Protein AF-A0A139KLF9-F1 (afdb_monomer_lite)

Secondary structure (DSSP, 8-state):
----------EEEEEPPB-HHHHHHHHHHHHTBSS-EEEE-SS--HHHHHHHHHHHHTT-EEEEETTEEEEEPP----B-----TTTHHHHHHHHHHTT--EEE---TTGGGS--TTHHHHHHHTT-EEPPTT-SSEEEES-PPSSEEEEETTT-HHHHHHHHHHHTTSSEEEEEEEES---SHHHHHHHHHHHHHTT-EEEE-TTS-EEEEEE-SSBPP-SEEEPPB-HHHHHHHHHHHHHSSEEEEES--TT---GGGGHHHHHHHHT-EEEE-SSEEEEE----B--EEE-TT-GGGHHHHHHHHTTSBSEEEEES-GGGGGSSS-HHHHHHHHHHHTT-EEEEETTEEEEE--S---------TT-HHHHHHHHHHHH--------SS------SS-SSSSSS--------------PPP----EEEEE--TTSS--EEEEE-PPTT----HHHHHHHHHTT-TTSSTTS-------------------SS-----------------SSS-------------------------------TTHHHHHHHHTT-------

pLDDT: mean 72.79, std 28.72, range [20.19, 98.81]

Radius of gyration: 30.56 Å; chains: 1; bounding box: 91×79×72 Å

Structure (mmCIF, N/CA/C/O backbone):
data_AF-A0A139KLF9-F1
#
_entry.id   AF-A0A139KLF9-F1
#
loop_
_atom_site.group_PDB
_atom_site.id
_atom_site.type_symbol
_atom_site.label_atom_id
_atom_site.label_alt_id
_atom_site.label_comp_id
_atom_site.label_asym_id
_atom_site.label_entity_id
_atom_site.label_seq_id
_atom_site.pdbx_PDB_ins_code
_atom_site.Cartn_x
_atom_site.Cartn_y
_atom_site.Cartn_z
_atom_site.occupancy
_atom_site.B_iso_or_equiv
_atom_site.auth_seq_id
_atom_site.auth_comp_id
_atom_site.auth_asym_id
_atom_site.auth_atom_id
_atom_site.pdbx_PDB_model_num
ATOM 1 N N . MET A 1 1 ? 20.832 -15.704 2.719 1.00 65.06 1 MET A N 1
ATOM 2 C CA . MET A 1 1 ? 20.446 -16.639 1.637 1.00 65.06 1 MET A CA 1
ATOM 3 C C . MET A 1 1 ? 21.019 -16.085 0.343 1.00 65.06 1 MET A C 1
ATOM 5 O O . MET A 1 1 ? 20.919 -14.883 0.157 1.00 65.06 1 MET A O 1
ATOM 9 N N . ILE A 1 2 ? 21.633 -16.912 -0.506 1.00 76.81 2 ILE A N 1
ATOM 10 C CA . ILE A 1 2 ? 22.073 -16.510 -1.852 1.00 76.81 2 ILE A CA 1
ATOM 11 C C . ILE A 1 2 ? 21.213 -17.287 -2.847 1.00 76.81 2 ILE A C 1
ATOM 13 O O . ILE A 1 2 ? 21.129 -18.510 -2.745 1.00 76.81 2 ILE A O 1
ATOM 17 N N . ALA A 1 3 ? 20.568 -16.583 -3.775 1.00 79.44 3 ALA A N 1
ATOM 18 C CA . ALA A 1 3 ? 19.805 -17.179 -4.866 1.00 79.44 3 ALA A CA 1
ATOM 19 C C . ALA A 1 3 ? 20.463 -16.808 -6.199 1.00 79.44 3 ALA A C 1
ATOM 21 O O . ALA A 1 3 ? 20.790 -15.647 -6.433 1.00 79.44 3 ALA A O 1
ATOM 22 N N . THR A 1 4 ? 20.664 -17.791 -7.075 1.00 84.44 4 THR A N 1
ATOM 23 C CA . THR A 1 4 ? 21.206 -17.569 -8.421 1.00 84.44 4 THR A CA 1
ATOM 24 C C . THR A 1 4 ? 20.082 -17.687 -9.436 1.00 84.44 4 THR A C 1
ATOM 26 O O . THR A 1 4 ? 19.444 -18.733 -9.535 1.00 84.44 4 THR A O 1
ATOM 29 N N . ILE A 1 5 ? 19.859 -16.622 -10.205 1.00 82.19 5 ILE A N 1
ATOM 30 C CA . ILE A 1 5 ? 18.815 -16.557 -11.227 1.00 82.19 5 ILE A CA 1
ATOM 31 C C . ILE A 1 5 ? 19.488 -16.588 -12.593 1.00 82.19 5 ILE A C 1
ATOM 33 O O . ILE A 1 5 ? 20.380 -15.793 -12.883 1.00 82.19 5 ILE A O 1
ATOM 37 N N . GLN A 1 6 ? 19.090 -17.552 -13.418 1.00 79.75 6 GLN A N 1
ATOM 38 C CA . GLN A 1 6 ? 19.576 -17.675 -14.786 1.00 79.75 6 GLN A CA 1
ATOM 39 C C . GLN A 1 6 ? 18.618 -16.963 -15.738 1.00 79.75 6 GLN A C 1
ATOM 41 O O . GLN A 1 6 ? 17.401 -17.032 -15.566 1.00 79.75 6 GLN A O 1
ATOM 46 N N . LYS A 1 7 ? 19.177 -16.318 -16.768 1.00 79.12 7 LYS A N 1
ATOM 47 C CA . LYS A 1 7 ? 18.393 -15.694 -17.838 1.00 79.12 7 LYS A CA 1
ATOM 48 C C . LYS A 1 7 ? 17.492 -16.736 -18.498 1.00 79.12 7 LYS A C 1
ATOM 50 O O . LYS A 1 7 ? 17.939 -17.845 -18.798 1.00 79.12 7 LYS A O 1
ATOM 55 N N . GLY A 1 8 ? 16.249 -16.361 -18.772 1.00 74.12 8 GLY A N 1
ATOM 56 C CA . GLY A 1 8 ? 15.275 -17.239 -19.403 1.00 74.12 8 GLY A CA 1
ATOM 57 C C . GLY A 1 8 ? 14.211 -16.462 -20.164 1.00 74.12 8 GLY A C 1
ATOM 58 O O . GLY A 1 8 ? 14.130 -15.241 -20.110 1.00 74.12 8 GLY A O 1
ATOM 59 N N . PHE A 1 9 ? 13.376 -17.184 -20.903 1.00 73.94 9 PHE A N 1
ATOM 60 C CA . PHE A 1 9 ? 12.192 -16.592 -21.512 1.00 73.94 9 PHE A CA 1
ATOM 61 C C . PHE A 1 9 ? 11.015 -16.725 -20.547 1.00 73.94 9 PHE A C 1
ATOM 63 O O . PHE A 1 9 ? 10.355 -17.764 -20.516 1.00 73.94 9 PHE A O 1
ATOM 70 N N . LEU A 1 10 ? 10.770 -15.682 -19.753 1.00 81.75 10 LEU A N 1
ATOM 71 C CA . LEU A 1 10 ? 9.664 -15.659 -18.796 1.00 81.75 10 LEU A CA 1
ATOM 72 C C . LEU A 1 10 ? 8.325 -15.687 -19.545 1.00 81.75 10 LEU A C 1
ATOM 74 O O . LEU A 1 10 ? 8.049 -14.820 -20.376 1.00 81.75 10 LEU A O 1
ATOM 78 N N . SER A 1 11 ? 7.524 -16.722 -19.283 1.00 88.12 11 SER A N 1
ATOM 79 C CA . SER A 1 11 ? 6.161 -16.863 -19.795 1.00 88.12 11 SER A CA 1
ATOM 80 C C . SER A 1 11 ? 5.317 -17.775 -18.918 1.00 88.12 11 SER A C 1
ATOM 82 O O . SER A 1 11 ? 5.862 -18.590 -18.175 1.00 88.12 11 SER A O 1
ATOM 84 N N . GLY A 1 12 ? 3.996 -17.651 -19.020 1.00 90.69 12 GLY A N 1
ATOM 85 C CA . GLY A 1 12 ? 3.058 -18.542 -18.343 1.00 90.69 12 GLY A CA 1
ATOM 86 C C . GLY A 1 12 ? 1.827 -17.828 -17.800 1.00 90.69 12 GLY A C 1
ATOM 87 O O . GLY A 1 12 ? 1.615 -16.643 -18.054 1.00 90.69 12 GLY A O 1
ATOM 88 N N . LYS A 1 13 ? 1.025 -18.584 -17.048 1.00 95.62 13 LYS A N 1
ATOM 89 C CA . LYS A 1 13 ? -0.174 -18.116 -16.352 1.00 95.62 13 LYS A CA 1
ATOM 90 C C . LYS A 1 13 ? 0.012 -18.325 -14.850 1.00 95.62 13 LYS A C 1
ATOM 92 O O . LYS A 1 13 ? 0.376 -19.427 -14.445 1.00 95.62 13 LYS A O 1
ATOM 97 N N . ILE A 1 14 ? -0.205 -17.286 -14.050 1.00 91.81 14 ILE A N 1
ATOM 98 C CA . ILE A 1 14 ? 0.036 -17.286 -12.601 1.00 91.81 14 ILE A CA 1
ATOM 99 C C . ILE A 1 14 ? -1.172 -16.631 -11.910 1.00 91.81 14 ILE A C 1
ATOM 101 O O . ILE A 1 14 ? -1.629 -15.593 -12.380 1.00 91.81 14 ILE A O 1
ATOM 105 N N . PRO A 1 15 ? -1.724 -17.194 -10.826 1.00 94.00 15 PRO A N 1
ATOM 106 C CA . PRO A 1 15 ? -2.719 -16.486 -10.028 1.00 94.00 15 PRO A CA 1
ATOM 107 C C . PRO A 1 15 ? -2.063 -15.384 -9.187 1.00 94.00 15 PRO A C 1
ATOM 109 O O . PRO A 1 15 ? -0.981 -15.576 -8.631 1.00 94.00 15 PRO A O 1
ATOM 112 N N . ALA A 1 16 ? -2.725 -14.236 -9.077 1.00 94.25 16 ALA A N 1
ATOM 113 C CA . ALA A 1 16 ? -2.339 -13.188 -8.150 1.00 94.25 16 ALA A CA 1
ATOM 114 C C . ALA A 1 16 ? -2.442 -13.702 -6.711 1.00 94.25 16 ALA A C 1
ATOM 116 O O . ALA A 1 16 ? -3.384 -14.405 -6.341 1.00 94.25 16 ALA A O 1
ATOM 117 N N . ILE A 1 17 ? -1.457 -13.332 -5.898 1.00 94.19 17 ILE A N 1
ATOM 118 C CA . ILE A 1 17 ? -1.526 -13.519 -4.450 1.00 94.19 17 ILE A CA 1
ATOM 119 C C . ILE A 1 17 ? -2.469 -12.473 -3.848 1.00 94.19 17 ILE A C 1
ATOM 121 O O . ILE A 1 17 ? -2.705 -11.436 -4.457 1.00 94.19 17 ILE A O 1
ATOM 125 N N . SER A 1 18 ? -2.977 -12.709 -2.647 1.00 95.00 18 SER A N 1
ATOM 126 C CA . SER A 1 18 ? -3.840 -11.776 -1.923 1.00 95.00 18 SER A CA 1
ATOM 127 C C . SER A 1 18 ? -3.135 -10.462 -1.576 1.00 95.00 18 SER A C 1
ATOM 129 O O . SER A 1 18 ? -1.994 -10.445 -1.109 1.00 95.00 18 SER A O 1
ATOM 131 N N . SER A 1 19 ? -3.857 -9.357 -1.753 1.00 95.31 19 SER A N 1
ATOM 132 C CA . SER A 1 19 ? -3.411 -8.001 -1.454 1.00 95.31 19 SER A CA 1
ATOM 133 C C . SER A 1 19 ? -3.186 -7.821 0.034 1.00 95.31 19 SER A C 1
ATOM 135 O O . SER A 1 19 ? -4.125 -7.797 0.836 1.00 95.31 19 SER A O 1
ATOM 137 N N . LYS A 1 20 ? -1.921 -7.607 0.404 1.00 91.00 20 LYS A N 1
ATOM 138 C CA . LYS A 1 20 ? -1.546 -7.281 1.785 1.00 91.00 20 LYS A CA 1
ATOM 139 C C . LYS A 1 20 ? -2.329 -6.074 2.309 1.00 91.00 20 LYS A C 1
ATOM 141 O O . LYS A 1 20 ? -2.813 -6.080 3.438 1.00 91.00 20 LYS A O 1
ATOM 146 N N . SER A 1 21 ? -2.461 -5.044 1.475 1.00 92.06 21 SER A N 1
ATOM 147 C CA . SER A 1 21 ? -3.087 -3.775 1.848 1.00 92.06 21 SER A CA 1
ATOM 148 C C . SER A 1 21 ? -4.592 -3.909 2.100 1.00 92.06 21 SER A C 1
ATOM 150 O O . SER A 1 21 ? -5.093 -3.264 3.023 1.00 92.06 21 SER A O 1
ATOM 152 N N . TYR A 1 22 ? -5.306 -4.739 1.329 1.00 95.06 22 TYR A N 1
ATOM 153 C CA . TYR A 1 22 ? -6.710 -5.063 1.616 1.00 95.06 22 TYR A CA 1
ATOM 154 C C . TYR A 1 22 ? -6.842 -5.990 2.822 1.00 95.06 22 TYR A C 1
ATOM 156 O O . TYR A 1 22 ? -7.670 -5.718 3.687 1.00 95.06 22 TYR A O 1
ATOM 164 N N . ALA A 1 23 ? -6.003 -7.026 2.931 1.00 95.81 23 ALA A N 1
ATOM 165 C CA . ALA A 1 23 ? -6.034 -7.954 4.060 1.00 95.81 23 ALA A CA 1
ATOM 166 C C . ALA A 1 23 ? -5.906 -7.226 5.403 1.00 95.81 23 ALA A C 1
ATOM 168 O O . ALA A 1 23 ? -6.714 -7.449 6.297 1.00 95.81 23 ALA A O 1
ATOM 169 N N . HIS A 1 24 ? -4.944 -6.306 5.536 1.00 95.19 24 HIS A N 1
ATOM 170 C CA . HIS A 1 24 ? -4.787 -5.509 6.757 1.00 95.19 24 HIS A CA 1
ATOM 171 C C . HIS A 1 24 ? -6.043 -4.700 7.090 1.00 95.19 24 HIS A C 1
ATOM 173 O O . HIS A 1 24 ? -6.511 -4.748 8.222 1.00 95.19 24 HIS A O 1
ATOM 179 N N . ARG A 1 25 ? -6.619 -4.004 6.105 1.00 97.19 25 ARG A N 1
ATOM 180 C CA . ARG A 1 25 ? -7.822 -3.177 6.293 1.00 97.19 25 ARG A CA 1
ATOM 181 C C . ARG A 1 25 ? -9.041 -4.010 6.678 1.00 97.19 25 ARG A C 1
ATOM 183 O O . ARG A 1 25 ? -9.751 -3.634 7.601 1.00 97.19 25 ARG A O 1
ATOM 190 N N . LEU A 1 26 ? -9.262 -5.135 6.000 1.00 98.06 26 LEU A N 1
ATOM 191 C CA . LEU A 1 26 ? -10.381 -6.037 6.275 1.00 98.06 26 LEU A CA 1
ATOM 192 C C . LEU A 1 26 ? -10.266 -6.673 7.662 1.00 98.06 26 LEU A C 1
ATOM 194 O O . LEU A 1 26 ? -11.259 -6.739 8.378 1.00 98.06 26 LEU A O 1
ATOM 198 N N . LEU A 1 27 ? -9.062 -7.089 8.066 1.00 97.56 27 LEU A N 1
ATOM 199 C CA . LEU A 1 27 ? -8.824 -7.627 9.406 1.00 97.56 27 LEU A CA 1
ATOM 200 C C . LEU A 1 27 ? -9.073 -6.572 10.497 1.00 97.56 27 LEU A C 1
ATOM 202 O O . LEU A 1 27 ? -9.715 -6.882 11.497 1.00 97.56 27 LEU A O 1
ATOM 206 N N . ILE A 1 28 ? -8.615 -5.329 10.298 1.00 97.25 28 ILE A N 1
ATOM 207 C CA . ILE A 1 28 ? -8.864 -4.222 11.238 1.00 97.25 28 ILE A CA 1
ATOM 208 C C . ILE A 1 28 ? -10.364 -3.916 11.325 1.00 97.25 28 ILE A C 1
ATOM 210 O O . ILE A 1 28 ? -10.909 -3.865 12.423 1.00 97.25 28 ILE A O 1
ATOM 214 N N . ALA A 1 29 ? -11.044 -3.760 10.186 1.00 98.31 29 ALA A N 1
ATOM 215 C CA . ALA A 1 29 ? -12.477 -3.475 10.150 1.00 98.31 29 ALA A CA 1
ATOM 216 C C . ALA A 1 29 ? -13.301 -4.578 10.830 1.00 98.31 29 ALA A C 1
ATOM 218 O O . ALA A 1 29 ? -14.203 -4.288 11.610 1.00 98.31 29 ALA A O 1
ATOM 219 N N . ALA A 1 30 ? -12.940 -5.842 10.594 1.00 98.31 30 ALA A N 1
ATOM 220 C CA . ALA A 1 30 ? -13.569 -6.990 11.231 1.00 98.31 30 ALA A CA 1
ATOM 221 C C . ALA A 1 30 ? -13.361 -7.022 12.752 1.00 98.31 30 ALA A C 1
ATOM 223 O O . ALA A 1 30 ? -14.295 -7.332 13.487 1.00 98.31 30 ALA A O 1
ATOM 224 N N . ALA A 1 31 ? -12.174 -6.652 13.240 1.00 96.75 31 ALA A N 1
ATOM 225 C CA . ALA A 1 31 ? -11.902 -6.558 14.676 1.00 96.75 31 ALA A CA 1
ATOM 226 C C . ALA A 1 31 ? -12.681 -5.416 15.362 1.00 96.75 31 ALA A C 1
ATOM 228 O O . ALA A 1 31 ? -12.942 -5.478 16.564 1.00 96.75 31 ALA A O 1
ATOM 229 N N . LEU A 1 32 ? -13.065 -4.393 14.595 1.00 97.00 32 LEU A N 1
ATOM 230 C CA . LEU A 1 32 ? -13.872 -3.249 15.029 1.00 97.00 32 LEU A CA 1
ATOM 231 C C . LEU A 1 32 ? -15.385 -3.438 14.807 1.00 97.00 32 LEU A C 1
ATOM 233 O O . LEU A 1 32 ? -16.167 -2.535 15.112 1.00 97.00 32 LEU A O 1
ATOM 237 N N . ALA A 1 33 ? -15.804 -4.581 14.261 1.00 97.69 33 ALA A N 1
ATOM 238 C CA . ALA A 1 33 ? -17.196 -4.848 13.924 1.00 97.69 33 ALA A CA 1
ATOM 239 C C . ALA A 1 33 ? -18.052 -5.236 15.144 1.00 97.69 33 ALA A C 1
ATOM 241 O O . ALA A 1 33 ? -17.563 -5.436 16.255 1.00 97.69 33 ALA A O 1
ATOM 242 N N . ASP A 1 34 ? -19.358 -5.345 14.926 1.00 96.44 34 ASP A N 1
ATOM 243 C CA . ASP A 1 34 ? -20.382 -5.721 15.902 1.00 96.44 34 ASP A CA 1
ATOM 244 C C . ASP A 1 34 ? -20.514 -7.237 16.118 1.00 96.44 34 ASP A C 1
ATOM 246 O O . ASP A 1 34 ? -21.061 -7.671 17.130 1.00 96.44 34 ASP A O 1
ATOM 250 N N . ARG A 1 35 ? -20.005 -8.055 15.191 1.00 96.69 35 ARG A N 1
ATOM 251 C CA . ARG A 1 35 ? -20.091 -9.524 15.231 1.00 96.69 35 ARG A CA 1
ATOM 252 C C . ARG A 1 35 ? -18.955 -10.193 14.446 1.00 96.69 35 ARG A C 1
ATOM 254 O O . ARG A 1 35 ? -18.270 -9.510 13.677 1.00 96.69 35 ARG A O 1
ATOM 261 N N . PRO A 1 36 ? -18.762 -11.519 14.600 1.00 97.81 36 PRO A N 1
ATOM 262 C CA . PRO A 1 36 ? -17.731 -12.244 13.873 1.00 97.81 36 PRO A CA 1
ATOM 263 C C . PRO A 1 36 ? -17.824 -12.061 12.356 1.00 97.81 36 PRO A C 1
ATOM 265 O O . PRO A 1 36 ? -18.915 -12.024 11.785 1.00 97.81 36 PRO A O 1
ATOM 268 N N . THR A 1 37 ? -16.665 -11.960 11.706 1.00 98.62 37 THR A N 1
ATOM 269 C CA . THR A 1 37 ? -16.549 -11.766 10.257 1.00 98.62 37 THR A CA 1
ATOM 270 C C . THR A 1 37 ? -15.561 -12.757 9.656 1.00 98.62 37 THR A C 1
ATOM 272 O O . THR A 1 37 ? -14.432 -12.889 10.130 1.00 98.62 37 THR A O 1
ATOM 275 N N . THR A 1 38 ? -15.952 -13.417 8.567 1.00 98.50 38 THR A N 1
ATOM 276 C CA . THR A 1 38 ? -15.043 -14.246 7.768 1.00 98.50 38 THR A CA 1
ATOM 277 C C . THR A 1 38 ? -14.282 -13.384 6.762 1.00 98.50 38 THR A C 1
ATOM 279 O O . THR A 1 38 ? -14.881 -12.798 5.863 1.00 98.50 38 THR A O 1
ATOM 282 N N . VAL A 1 39 ? -12.956 -13.335 6.866 1.00 98.44 39 VAL A N 1
ATOM 283 C CA . VAL A 1 39 ? -12.075 -12.675 5.893 1.00 98.44 39 VAL A CA 1
ATOM 284 C C . VAL A 1 39 ? -11.422 -13.744 5.021 1.00 98.44 39 VAL A C 1
ATOM 286 O O . VAL A 1 39 ? -10.491 -14.425 5.453 1.00 98.44 39 VAL A O 1
ATOM 289 N N . ARG A 1 40 ? -11.911 -13.900 3.787 1.00 97.62 40 ARG A N 1
ATOM 290 C CA . ARG A 1 40 ? -11.380 -14.862 2.810 1.00 97.62 40 ARG A CA 1
ATOM 291 C C . ARG A 1 40 ? -10.080 -14.340 2.211 1.00 97.62 40 ARG A C 1
ATOM 293 O O . ARG A 1 40 ? -10.042 -13.224 1.700 1.00 97.62 40 ARG A O 1
ATOM 300 N N . CYS A 1 41 ? -9.015 -15.130 2.279 1.00 94.94 41 CYS A N 1
ATOM 301 C CA . CYS A 1 41 ? -7.669 -14.728 1.884 1.00 94.94 41 CYS A CA 1
ATOM 302 C C . CYS A 1 41 ? -6.931 -15.913 1.249 1.00 94.94 41 CYS A C 1
ATOM 304 O O . CYS A 1 41 ? -6.382 -16.759 1.952 1.00 94.94 41 CYS A O 1
ATOM 306 N N . ALA A 1 42 ? -6.914 -15.956 -0.087 1.00 88.69 42 ALA A N 1
ATOM 307 C CA . ALA A 1 42 ? -6.361 -17.066 -0.868 1.00 88.69 42 ALA A CA 1
ATOM 308 C C . ALA A 1 42 ? -4.883 -17.372 -0.562 1.00 88.69 42 ALA A C 1
ATOM 310 O O . ALA A 1 42 ? -4.456 -18.524 -0.619 1.00 88.69 42 ALA A O 1
ATOM 311 N N . THR A 1 43 ? -4.080 -16.356 -0.236 1.00 90.31 43 THR A N 1
ATOM 312 C CA . THR A 1 43 ? -2.681 -16.545 0.162 1.00 90.31 43 THR A CA 1
ATOM 313 C C . THR A 1 43 ? -2.333 -15.676 1.357 1.00 90.31 43 THR A C 1
ATOM 315 O O . THR A 1 43 ? -2.617 -14.481 1.368 1.00 90.31 43 THR A O 1
ATOM 318 N N . VAL A 1 44 ? -1.611 -16.239 2.320 1.00 89.25 44 VAL A N 1
ATOM 319 C CA . VAL A 1 44 ? -1.253 -15.543 3.557 1.00 89.25 44 VAL A CA 1
ATOM 320 C C . VAL A 1 44 ? 0.253 -15.287 3.612 1.00 89.25 44 VAL A C 1
ATOM 322 O O . VAL A 1 44 ? 1.051 -16.211 3.461 1.00 89.25 44 VAL A O 1
ATOM 325 N N . SER A 1 45 ? 0.640 -14.034 3.854 1.00 86.94 45 SER A N 1
ATOM 326 C CA . SER A 1 45 ? 2.031 -13.613 4.063 1.00 86.94 45 SER A CA 1
ATOM 327 C C . SER A 1 45 ? 2.350 -13.414 5.548 1.00 86.94 45 SER A C 1
ATOM 329 O O . SER A 1 45 ? 1.445 -13.287 6.375 1.00 86.94 45 SER A O 1
ATOM 331 N N . GLU A 1 46 ? 3.638 -13.327 5.896 1.00 85.62 46 GLU A N 1
ATOM 332 C CA . GLU A 1 46 ? 4.064 -13.045 7.277 1.00 85.62 46 GLU A CA 1
ATOM 333 C C . GLU A 1 46 ? 3.539 -11.691 7.780 1.00 85.62 46 GLU A C 1
ATOM 335 O O . GLU A 1 46 ? 3.157 -11.568 8.941 1.00 85.62 46 GLU A O 1
ATOM 340 N N . ASP A 1 47 ? 3.421 -10.691 6.901 1.00 84.00 47 ASP A N 1
ATOM 341 C CA . ASP A 1 47 ? 2.825 -9.395 7.241 1.00 84.00 47 ASP A CA 1
ATOM 342 C C . ASP A 1 47 ? 1.335 -9.526 7.617 1.00 84.00 47 ASP A C 1
ATOM 344 O O . ASP A 1 47 ? 0.852 -8.814 8.498 1.00 84.00 47 ASP A O 1
ATOM 348 N N . ILE A 1 48 ? 0.586 -10.418 6.957 1.00 89.69 48 ILE A N 1
ATOM 349 C CA . ILE A 1 48 ? -0.831 -10.679 7.269 1.00 89.69 48 ILE A CA 1
ATOM 350 C C . ILE A 1 48 ? -0.947 -11.472 8.579 1.00 89.69 48 ILE A C 1
ATOM 352 O O . ILE A 1 48 ? -1.785 -11.152 9.421 1.00 89.69 48 ILE A O 1
ATOM 356 N N . LEU A 1 49 ? -0.071 -12.458 8.802 1.00 89.56 49 LEU A N 1
ATOM 357 C CA . LEU A 1 49 ? -0.009 -13.185 10.077 1.00 89.56 49 LEU A CA 1
ATOM 358 C C . LEU A 1 49 ? 0.350 -12.259 11.237 1.00 89.56 49 LEU A C 1
ATOM 360 O O . LEU A 1 49 ? -0.228 -12.363 12.316 1.00 89.56 49 LEU A O 1
ATOM 364 N N . THR A 1 50 ? 1.258 -11.316 11.004 1.00 85.62 50 THR A N 1
ATOM 365 C CA . THR A 1 50 ? 1.599 -10.282 11.979 1.00 85.62 50 THR A CA 1
ATOM 366 C C . THR A 1 50 ? 0.376 -9.429 12.316 1.00 85.62 50 THR A C 1
ATOM 368 O O . THR A 1 50 ? 0.137 -9.170 13.491 1.00 85.62 50 THR A O 1
ATOM 371 N N . ALA A 1 51 ? -0.457 -9.071 11.331 1.00 88.31 51 ALA A N 1
ATOM 372 C CA . ALA A 1 51 ? -1.721 -8.368 11.580 1.00 88.31 51 ALA A CA 1
ATOM 373 C C . ALA A 1 51 ? -2.669 -9.142 12.477 1.00 88.31 51 ALA A C 1
ATOM 375 O O . ALA A 1 51 ? -3.166 -8.600 13.460 1.00 88.31 51 ALA A O 1
ATOM 376 N N . SER A 1 52 ? -2.859 -10.423 12.170 1.00 90.94 52 SER A N 1
ATOM 377 C CA . SER A 1 52 ? -3.652 -11.321 13.003 1.00 90.94 52 SER A CA 1
ATOM 378 C C . SER A 1 52 ? -3.131 -11.354 14.445 1.00 90.94 52 SER A C 1
ATOM 380 O O . SER A 1 52 ? -3.919 -11.218 15.376 1.00 90.94 52 SER A O 1
ATOM 382 N N . ARG A 1 53 ? -1.810 -11.459 14.653 1.00 89.00 53 ARG A N 1
ATOM 383 C CA . ARG A 1 53 ? -1.208 -11.468 15.998 1.00 89.00 53 ARG A CA 1
ATOM 384 C C . ARG A 1 53 ? -1.393 -10.146 16.744 1.00 89.00 53 ARG A C 1
ATOM 386 O O . ARG A 1 53 ? -1.704 -10.181 17.929 1.00 89.00 53 ARG A O 1
ATOM 393 N N . VAL A 1 54 ? -1.233 -9.005 16.072 1.00 87.50 54 VAL A N 1
ATOM 394 C CA . VAL A 1 54 ? -1.449 -7.685 16.690 1.00 87.50 54 VAL A CA 1
ATOM 395 C C . VAL A 1 54 ? -2.908 -7.509 17.096 1.00 87.50 54 VAL A C 1
ATOM 397 O O . VAL A 1 54 ? -3.177 -7.119 18.224 1.00 87.50 54 VAL A O 1
ATOM 400 N N . LEU A 1 55 ? -3.856 -7.862 16.228 1.00 90.44 55 LEU A N 1
ATOM 401 C CA . LEU A 1 55 ? -5.282 -7.768 16.551 1.00 90.44 55 LEU A CA 1
ATOM 402 C C . LEU A 1 55 ? -5.677 -8.707 17.697 1.00 90.44 55 LEU A C 1
ATOM 404 O O . LEU A 1 55 ? -6.432 -8.305 18.577 1.00 90.44 55 LEU A O 1
ATOM 408 N N . LYS A 1 56 ? -5.106 -9.920 17.749 1.00 89.94 56 LYS A N 1
ATOM 409 C CA . LYS A 1 56 ? -5.250 -10.803 18.919 1.00 89.94 56 LYS A CA 1
ATOM 410 C C . LYS A 1 56 ? -4.766 -10.146 20.196 1.00 89.94 56 LYS A C 1
ATOM 412 O O . LYS A 1 56 ? -5.434 -10.199 21.221 1.00 89.94 56 LYS A O 1
ATOM 417 N N . ALA A 1 57 ? -3.605 -9.511 20.119 1.00 85.81 57 ALA A N 1
ATOM 418 C CA . ALA A 1 57 ? -3.023 -8.816 21.247 1.00 85.81 57 ALA A CA 1
ATOM 419 C C . ALA A 1 57 ? -3.864 -7.611 21.700 1.00 85.81 57 ALA A C 1
ATOM 421 O O . ALA A 1 57 ? -3.860 -7.298 22.882 1.00 85.81 57 ALA A O 1
ATOM 422 N N . MET A 1 58 ? -4.625 -6.998 20.785 1.00 86.38 58 MET A N 1
ATOM 423 C CA . MET A 1 58 ? -5.638 -5.970 21.063 1.00 86.38 58 MET A CA 1
ATOM 424 C C . MET A 1 58 ? -6.930 -6.502 21.693 1.00 86.38 58 MET A C 1
ATOM 426 O O . MET A 1 58 ? -7.795 -5.707 22.049 1.00 86.38 58 MET A O 1
ATOM 430 N N . GLY A 1 59 ? -7.071 -7.821 21.839 1.00 88.94 59 GLY A N 1
ATOM 431 C CA . GLY A 1 59 ? -8.245 -8.457 22.432 1.00 88.94 59 GLY A CA 1
ATOM 432 C C . GLY A 1 59 ? -9.304 -8.910 21.426 1.00 88.94 59 GLY A C 1
ATOM 433 O O . GLY A 1 59 ? -10.423 -9.196 21.840 1.00 88.94 59 GLY A O 1
ATOM 434 N N . ALA A 1 60 ? -8.989 -8.966 20.127 1.00 92.25 60 ALA A N 1
ATOM 435 C CA . ALA A 1 60 ? -9.817 -9.668 19.141 1.00 92.25 60 ALA A CA 1
ATOM 436 C C . ALA A 1 60 ? -9.518 -11.180 19.156 1.00 92.25 60 ALA A C 1
ATOM 438 O O . ALA A 1 60 ? -8.413 -11.599 19.502 1.00 92.25 60 ALA A O 1
ATOM 439 N N . SER A 1 61 ? -10.446 -12.014 18.688 1.0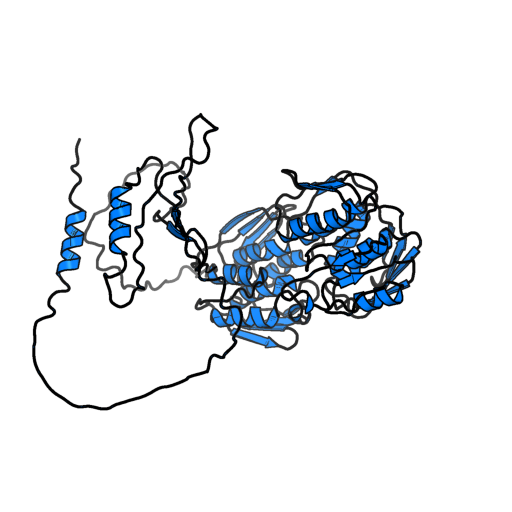0 93.81 61 SER A N 1
ATOM 440 C CA . SER A 1 61 ? -10.109 -13.387 18.282 1.00 93.81 61 SER A CA 1
ATOM 441 C C . SER A 1 61 ? -9.828 -13.396 16.785 1.00 93.81 61 SER A C 1
ATOM 443 O O . SER A 1 61 ? -10.580 -12.814 16.012 1.00 93.81 61 SER A O 1
ATOM 445 N N . VAL A 1 62 ? -8.735 -14.024 16.348 1.00 95.06 62 VAL A N 1
ATOM 446 C CA . VAL A 1 62 ? -8.412 -14.146 14.913 1.00 95.06 62 VAL A CA 1
ATOM 447 C C . VAL A 1 62 ? -7.998 -15.576 14.600 1.00 95.06 62 VAL A C 1
ATOM 449 O O . VAL A 1 62 ? -6.818 -15.938 14.637 1.00 95.06 62 VAL A O 1
ATOM 452 N N . GLU A 1 63 ? -8.965 -16.429 14.321 1.00 96.06 63 GLU A N 1
ATOM 453 C CA . GLU A 1 63 ? -8.699 -17.813 13.957 1.00 96.06 63 GLU A CA 1
ATOM 454 C C . GLU A 1 63 ? -8.289 -17.904 12.489 1.00 96.06 63 GLU A C 1
ATOM 456 O O . GLU A 1 63 ? -8.891 -17.270 11.626 1.00 96.06 63 GLU A O 1
ATOM 461 N N . ARG A 1 64 ? -7.241 -18.679 12.197 1.00 94.81 64 ARG A N 1
ATOM 462 C CA . ARG A 1 64 ? -6.847 -18.973 10.819 1.00 94.81 64 ARG A CA 1
ATOM 463 C C . ARG A 1 64 ? -7.595 -20.214 10.354 1.00 94.81 64 ARG A C 1
ATOM 465 O O . ARG A 1 64 ? -7.531 -21.239 11.021 1.00 94.81 64 ARG A O 1
ATOM 472 N N . THR A 1 65 ? -8.219 -20.121 9.190 1.00 92.62 65 THR A N 1
ATOM 473 C CA . THR A 1 65 ? -8.893 -21.229 8.511 1.00 92.62 65 THR A CA 1
ATOM 474 C C . THR A 1 65 ? -8.165 -21.571 7.210 1.00 92.62 65 THR A C 1
ATOM 476 O O . THR A 1 65 ? -7.208 -20.889 6.826 1.00 92.62 65 THR A O 1
ATOM 479 N N . ASP A 1 66 ? -8.617 -22.618 6.519 1.00 88.00 66 ASP A N 1
ATOM 480 C CA . ASP A 1 66 ? -8.082 -22.993 5.203 1.00 88.00 66 ASP A CA 1
ATOM 481 C C . ASP A 1 66 ? -8.314 -21.894 4.150 1.00 88.00 66 ASP A C 1
ATOM 483 O O . ASP A 1 66 ? -7.450 -21.650 3.309 1.00 88.00 66 ASP A O 1
ATOM 487 N N . ASP A 1 67 ? -9.432 -21.170 4.262 1.00 88.69 67 ASP A N 1
ATOM 488 C CA . ASP A 1 67 ? -9.853 -20.127 3.318 1.00 88.69 67 ASP A CA 1
ATOM 489 C C . ASP A 1 67 ? -9.460 -18.700 3.748 1.00 88.69 67 ASP A C 1
ATOM 491 O O . ASP A 1 67 ? -9.781 -17.736 3.048 1.00 88.69 67 ASP A O 1
ATOM 495 N N . GLY A 1 68 ? -8.809 -18.520 4.902 1.00 95.00 68 GLY A N 1
ATOM 496 C CA . GLY A 1 68 ? -8.423 -17.204 5.417 1.00 95.00 68 GLY A CA 1
ATOM 497 C C . GLY A 1 68 ? -8.523 -17.094 6.936 1.00 95.00 68 GLY A C 1
ATOM 498 O O . GLY A 1 68 ? -7.750 -17.728 7.657 1.00 95.00 68 GLY A O 1
ATOM 499 N N . PHE A 1 69 ? -9.422 -16.232 7.423 1.00 98.00 69 PHE A N 1
ATOM 500 C CA . PHE A 1 69 ? -9.567 -15.930 8.849 1.00 98.00 69 PHE A CA 1
ATOM 501 C C . PHE A 1 69 ? -11.027 -15.799 9.290 1.00 98.00 69 PHE A C 1
ATOM 503 O O . PHE A 1 69 ? -11.862 -15.280 8.551 1.00 98.00 69 PHE A O 1
ATOM 510 N N . ILE A 1 70 ? -11.312 -16.190 10.530 1.00 98.06 70 ILE A N 1
ATOM 511 C CA . ILE A 1 70 ? -12.518 -15.796 11.263 1.00 98.06 70 ILE A CA 1
ATOM 512 C C . ILE A 1 70 ? -12.077 -14.809 12.338 1.00 98.06 70 ILE A C 1
ATOM 514 O O . ILE A 1 70 ? -11.216 -15.120 13.161 1.00 98.06 70 ILE A O 1
ATOM 518 N N . VAL A 1 71 ? -12.629 -13.601 12.291 1.00 98.19 71 VAL A N 1
ATOM 519 C CA . VAL A 1 71 ? -12.290 -12.519 13.213 1.00 98.19 71 VAL A CA 1
ATOM 520 C C . VAL A 1 71 ? -13.481 -12.258 14.117 1.00 98.19 71 VAL A C 1
ATOM 522 O O . VAL A 1 71 ? -14.540 -11.879 13.620 1.00 98.19 71 VAL A O 1
ATOM 525 N N . GLU A 1 72 ? -13.309 -12.426 15.423 1.00 96.38 72 GLU A N 1
ATOM 526 C CA . GLU A 1 72 ? -14.265 -11.954 16.422 1.00 96.38 72 GLU A CA 1
ATOM 527 C C . GLU A 1 72 ? -13.830 -10.579 16.947 1.00 96.38 72 GLU A C 1
ATOM 529 O O . GLU A 1 72 ? -12.627 -10.358 17.136 1.00 96.38 72 GLU A O 1
ATOM 534 N N . PRO A 1 73 ? -14.776 -9.652 17.185 1.00 94.25 73 PRO A N 1
ATOM 535 C CA . PRO A 1 73 ? -14.451 -8.290 17.589 1.00 94.25 73 PRO A CA 1
ATOM 536 C C . PRO A 1 73 ? -13.674 -8.184 18.900 1.00 94.25 73 PRO A C 1
ATOM 538 O O . PRO A 1 73 ? -13.734 -9.061 19.760 1.00 94.25 73 PRO A O 1
ATOM 541 N N . VAL A 1 74 ? -13.018 -7.039 19.098 1.00 90.19 74 VAL A N 1
ATOM 542 C CA . VAL A 1 74 ? -12.352 -6.717 20.366 1.00 90.19 74 VAL A CA 1
ATOM 543 C C . VAL A 1 74 ? -13.370 -6.658 21.517 1.00 90.19 74 VAL A C 1
ATOM 545 O O . VAL A 1 74 ? -14.354 -5.905 21.453 1.00 90.19 74 VAL A O 1
ATOM 548 N N . SER A 1 75 ? -13.116 -7.425 22.584 1.00 76.50 75 SER A N 1
ATOM 549 C CA . SER A 1 75 ? -14.023 -7.605 23.733 1.00 76.50 75 SER A CA 1
ATOM 550 C C . SER A 1 75 ? -13.586 -6.893 25.027 1.00 76.50 75 SER A C 1
ATOM 552 O O . SER A 1 75 ? -14.131 -7.181 26.086 1.00 76.50 75 SER A O 1
ATOM 554 N N . THR A 1 76 ? -12.643 -5.944 24.952 1.00 62.69 76 THR A N 1
ATOM 555 C CA . THR A 1 76 ? -12.075 -5.133 26.061 1.00 62.69 76 THR A CA 1
ATOM 556 C C . THR A 1 76 ? -11.252 -5.909 27.107 1.00 62.69 76 THR A C 1
ATOM 558 O O . THR A 1 76 ? -11.790 -6.469 28.054 1.00 62.69 76 THR A O 1
ATOM 561 N N . GLN A 1 77 ? -9.920 -5.891 26.959 1.00 50.72 77 GLN A N 1
ATOM 562 C CA . GLN A 1 77 ? -8.901 -6.198 27.984 1.00 50.72 77 GLN A CA 1
ATOM 563 C C . GLN A 1 77 ? -7.614 -5.398 27.669 1.00 50.72 77 GLN A C 1
ATOM 565 O O . GLN A 1 77 ? -7.445 -4.993 26.516 1.00 50.72 77 GLN A O 1
ATOM 570 N N . PRO A 1 78 ? -6.713 -5.132 28.642 1.00 50.19 78 PRO A N 1
ATOM 571 C CA . PRO A 1 78 ? -5.457 -4.427 28.375 1.00 50.19 78 PRO A CA 1
ATOM 572 C C . PRO A 1 78 ? -4.588 -5.208 27.383 1.00 50.19 78 PRO A C 1
ATOM 574 O O . PRO A 1 78 ? -4.395 -6.417 27.516 1.00 50.19 78 PRO A O 1
ATOM 577 N N . ALA A 1 79 ? -4.063 -4.508 26.381 1.00 55.66 79 ALA A N 1
ATOM 578 C CA . ALA A 1 79 ? -3.519 -5.117 25.178 1.00 55.66 79 ALA A CA 1
ATOM 579 C C . ALA A 1 79 ? -2.030 -4.811 24.984 1.00 55.66 79 ALA A C 1
ATOM 581 O O . ALA A 1 79 ? -1.647 -3.759 24.463 1.00 55.66 79 ALA A O 1
ATOM 582 N N . TYR A 1 80 ? -1.163 -5.767 25.327 1.00 55.06 80 TYR A N 1
ATOM 583 C CA . TYR A 1 80 ? 0.246 -5.719 24.931 1.00 55.06 80 TYR A CA 1
ATOM 584 C C . TYR A 1 80 ? 0.383 -6.028 23.436 1.00 55.06 80 TYR A C 1
ATOM 586 O O . TYR A 1 80 ? 0.502 -7.183 23.041 1.00 55.06 80 TYR A O 1
ATOM 594 N N . CYS A 1 81 ? 0.377 -5.001 22.590 1.00 53.31 81 CYS A N 1
ATOM 595 C CA . CYS A 1 81 ? 0.585 -5.152 21.154 1.00 53.31 81 CYS A CA 1
ATOM 596 C C . CYS A 1 81 ? 2.050 -5.531 20.863 1.00 53.31 81 CYS A C 1
ATOM 598 O O . CYS A 1 81 ? 2.935 -4.684 20.900 1.00 53.31 81 CYS A O 1
ATOM 600 N N . GLY A 1 82 ? 2.317 -6.808 20.574 1.00 54.09 82 GLY A N 1
ATOM 601 C CA . GLY A 1 82 ? 3.636 -7.271 20.125 1.00 54.09 82 GLY A CA 1
ATOM 602 C C . GLY A 1 82 ? 4.110 -6.630 18.805 1.00 54.09 82 GLY A C 1
ATOM 603 O O . GLY A 1 82 ? 3.579 -5.629 18.332 1.00 54.09 82 GLY A O 1
ATOM 604 N N . GLU A 1 83 ? 5.139 -7.210 18.188 1.00 51.00 83 GLU A N 1
ATOM 605 C CA . GLU A 1 83 ? 5.810 -6.645 17.007 1.00 51.00 83 GLU A CA 1
ATOM 606 C C . GLU A 1 83 ? 4.876 -6.361 15.816 1.00 51.00 83 GLU A C 1
ATOM 608 O O . GLU A 1 83 ? 4.203 -7.274 15.334 1.00 51.00 83 GLU A O 1
ATOM 613 N N . SER A 1 84 ? 4.922 -5.144 15.247 1.00 53.22 84 SER A N 1
ATOM 614 C CA . SER A 1 84 ? 4.617 -4.936 13.819 1.00 53.22 84 SER A CA 1
ATOM 615 C C . SER A 1 84 ? 4.977 -3.550 13.281 1.00 53.22 84 SER A C 1
ATOM 617 O O . SER A 1 84 ? 4.289 -2.562 13.535 1.00 53.22 84 SER A O 1
ATOM 619 N N . GLY A 1 85 ? 5.971 -3.493 12.390 1.00 52.62 85 GLY A N 1
ATOM 620 C CA . GLY A 1 85 ? 6.340 -2.251 11.704 1.00 52.62 85 GLY A CA 1
ATOM 621 C C . GLY A 1 85 ? 5.481 -1.819 10.522 1.00 52.62 85 GLY A C 1
ATOM 622 O O . GLY A 1 85 ? 5.604 -0.694 10.027 1.00 52.62 85 GLY A O 1
ATOM 623 N N . THR A 1 86 ? 4.598 -2.691 10.049 1.00 51.28 86 THR A N 1
ATOM 624 C CA . THR A 1 86 ? 3.686 -2.376 8.939 1.00 51.28 86 THR A CA 1
ATOM 625 C C . THR A 1 86 ? 2.329 -1.896 9.455 1.00 51.28 86 THR A C 1
ATOM 627 O O . THR A 1 86 ? 1.603 -1.214 8.737 1.00 51.28 86 THR A O 1
ATOM 630 N N . ILE A 1 87 ? 2.011 -2.210 10.711 1.00 65.25 87 ILE A N 1
ATOM 631 C CA . ILE A 1 87 ? 0.675 -2.054 11.284 1.00 65.25 87 ILE A CA 1
ATOM 632 C C . ILE A 1 87 ? 0.639 -0.987 12.368 1.00 65.25 87 ILE A C 1
ATOM 634 O O . ILE A 1 87 ? -0.419 -0.409 12.565 1.00 65.25 87 ILE A O 1
ATOM 638 N N . GLU A 1 88 ? 1.775 -0.647 12.985 1.00 77.50 88 GLU A N 1
ATOM 639 C CA . GLU A 1 88 ? 1.895 0.447 13.960 1.00 77.50 88 GLU A CA 1
ATOM 640 C C . GLU A 1 88 ? 1.114 1.703 13.541 1.00 77.50 88 GLU A C 1
ATOM 642 O O . GLU A 1 88 ? 0.324 2.224 14.316 1.00 77.50 88 GLU A O 1
ATOM 647 N N . ARG A 1 89 ? 1.245 2.140 12.281 1.00 87.81 89 ARG A N 1
ATOM 648 C CA . ARG A 1 89 ? 0.578 3.356 11.776 1.00 87.81 89 ARG A CA 1
ATOM 649 C C . ARG A 1 89 ? -0.944 3.252 11.688 1.00 87.81 89 ARG A C 1
ATOM 651 O O . ARG A 1 89 ? -1.619 4.268 11.801 1.00 87.81 89 ARG A O 1
ATOM 658 N N . PHE A 1 90 ? -1.469 2.051 11.454 1.00 90.38 90 PHE A N 1
ATOM 659 C CA . PHE A 1 90 ? -2.910 1.802 11.462 1.00 90.38 90 PHE A CA 1
ATOM 660 C C . PHE A 1 90 ? -3.424 1.553 12.876 1.00 90.38 90 PHE A C 1
ATOM 662 O O . PHE A 1 90 ? -4.490 2.036 13.232 1.00 90.38 90 PHE A O 1
ATOM 669 N N . ILE A 1 91 ? -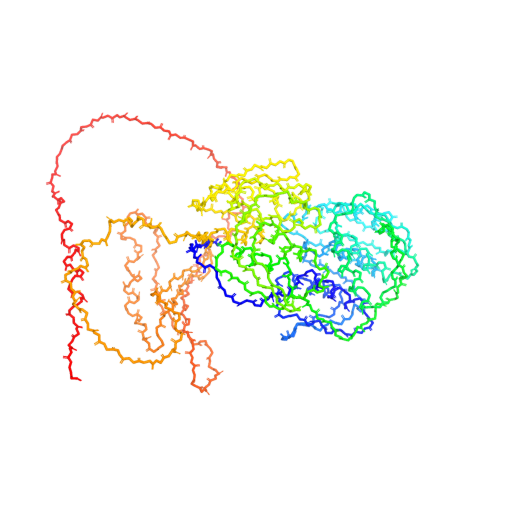2.678 0.790 13.670 1.00 88.56 91 ILE A N 1
ATOM 670 C CA . ILE A 1 91 ? -3.138 0.281 14.956 1.00 88.56 91 ILE A CA 1
ATOM 671 C C . ILE A 1 91 ? -2.942 1.263 16.087 1.00 88.56 91 ILE A C 1
ATOM 673 O O . ILE A 1 91 ? -3.793 1.286 16.961 1.00 88.56 91 ILE A O 1
ATOM 677 N N . LEU A 1 92 ? -1.902 2.096 16.076 1.00 91.62 92 LEU A N 1
ATOM 678 C CA . LEU A 1 92 ? -1.723 3.105 17.114 1.00 91.62 92 LEU A CA 1
ATOM 679 C C . LEU A 1 92 ? -2.984 3.978 17.295 1.00 91.62 92 LEU A C 1
ATOM 681 O O . LEU A 1 92 ? -3.520 3.978 18.402 1.00 91.62 92 LEU A O 1
ATOM 685 N N . PRO A 1 93 ? -3.535 4.641 16.255 1.00 95.25 93 PRO A N 1
ATOM 686 C CA . PRO A 1 93 ? -4.753 5.432 16.422 1.00 95.25 93 PRO A CA 1
ATOM 687 C C . PRO A 1 93 ? -5.970 4.562 16.771 1.00 95.25 93 PRO A C 1
ATOM 689 O O . PRO A 1 93 ? -6.810 4.990 17.555 1.00 95.25 93 PRO A O 1
ATOM 692 N N . VAL A 1 94 ? -6.062 3.326 16.265 1.00 94.69 94 VAL A N 1
ATOM 693 C CA . VAL A 1 94 ? -7.170 2.409 16.598 1.00 94.69 94 VAL A CA 1
ATOM 694 C C . VAL A 1 94 ? -7.124 1.973 18.068 1.00 94.69 94 VAL A C 1
ATOM 696 O O . VAL A 1 94 ? -8.152 1.967 18.737 1.00 94.69 94 VAL A O 1
ATOM 699 N N . ALA A 1 95 ? -5.946 1.654 18.604 1.00 91.81 95 ALA A N 1
ATOM 700 C CA . ALA A 1 95 ? -5.753 1.335 20.015 1.00 91.81 95 ALA A CA 1
ATOM 701 C C . ALA A 1 95 ? -6.135 2.529 20.902 1.00 91.81 95 ALA A C 1
ATOM 703 O O . ALA A 1 95 ? -6.851 2.351 21.887 1.00 91.81 95 ALA A O 1
ATOM 704 N N . CYS A 1 96 ? -5.747 3.744 20.495 1.00 93.75 96 CYS A N 1
ATOM 705 C CA . CYS A 1 96 ? -6.135 4.976 21.178 1.00 93.75 96 CYS A CA 1
ATOM 706 C C . CYS A 1 96 ? -7.655 5.218 21.108 1.00 93.75 96 CYS A C 1
ATOM 708 O O . CYS A 1 96 ? -8.262 5.579 22.108 1.00 93.75 96 CYS A O 1
ATOM 710 N N . ALA A 1 97 ? -8.320 4.973 19.975 1.00 94.56 97 ALA A N 1
ATOM 711 C CA . ALA A 1 97 ? -9.784 5.071 19.876 1.00 94.56 97 ALA A CA 1
ATOM 712 C C . ALA A 1 97 ? -10.506 4.090 20.810 1.00 94.56 97 ALA A C 1
ATOM 714 O O . ALA A 1 97 ? -11.495 4.439 21.458 1.00 94.56 97 ALA A O 1
ATOM 715 N N . LEU A 1 98 ? -9.968 2.876 20.940 1.00 91.50 98 LEU A N 1
ATOM 716 C CA . LEU A 1 98 ? -10.475 1.852 21.851 1.00 91.50 98 LEU A CA 1
ATOM 717 C C . LEU A 1 98 ? -10.113 2.112 23.324 1.00 91.50 98 LEU A C 1
ATOM 719 O O . LEU A 1 98 ? -10.646 1.421 24.196 1.00 91.50 98 LEU A O 1
ATOM 723 N N . GLY A 1 99 ? -9.279 3.117 23.616 1.00 90.25 99 GLY A N 1
ATOM 724 C CA . GLY A 1 99 ? -8.816 3.451 24.964 1.00 90.25 99 GLY A CA 1
ATOM 725 C C . GLY A 1 99 ? -7.950 2.358 25.588 1.00 90.25 99 GLY A C 1
ATOM 726 O O . GLY A 1 99 ? -8.060 2.108 26.787 1.00 90.25 99 GLY A O 1
ATOM 727 N N . LEU A 1 100 ? -7.174 1.647 24.767 1.00 87.94 100 LEU A N 1
ATOM 728 C CA . LEU A 1 100 ? -6.300 0.569 25.217 1.00 87.94 100 LEU A CA 1
ATOM 729 C C . LEU A 1 100 ? -4.938 1.131 25.624 1.00 87.94 100 LEU A C 1
ATOM 731 O O . LEU A 1 100 ? -4.247 1.737 24.806 1.00 87.94 100 LEU A O 1
ATOM 735 N N . ASP A 1 101 ? -4.511 0.827 26.848 1.00 86.69 101 ASP A N 1
ATOM 736 C CA . ASP A 1 101 ? -3.124 1.023 27.265 1.00 86.69 101 ASP A CA 1
ATOM 737 C C . ASP A 1 101 ? -2.251 0.011 26.512 1.00 86.69 101 ASP A C 1
ATOM 739 O O . ASP A 1 101 ? -2.251 -1.186 26.820 1.00 86.69 101 ASP A O 1
ATOM 743 N N . ALA A 1 102 ? -1.539 0.482 25.487 1.00 82.25 102 ALA A N 1
ATOM 744 C CA . ALA A 1 102 ? -0.771 -0.371 24.589 1.00 82.25 102 ALA A CA 1
ATOM 745 C C . ALA A 1 102 ? 0.730 -0.080 24.659 1.00 82.25 102 ALA A C 1
ATOM 747 O O . ALA A 1 102 ? 1.183 1.033 24.921 1.00 82.25 102 ALA A O 1
ATOM 748 N N . SER A 1 103 ? 1.519 -1.122 24.412 1.00 84.44 103 SER A N 1
ATOM 749 C CA . SER A 1 103 ? 2.980 -1.078 24.372 1.00 84.44 103 SER A CA 1
ATOM 750 C C . SER A 1 103 ? 3.440 -1.717 23.068 1.00 84.44 103 SER A C 1
ATOM 752 O O . SER A 1 103 ? 3.543 -2.936 23.005 1.00 84.44 103 SER A O 1
ATOM 754 N N . ILE A 1 104 ? 3.708 -0.904 22.048 1.00 80.19 104 ILE A N 1
ATOM 755 C CA . ILE A 1 104 ? 4.055 -1.342 20.693 1.00 80.19 104 ILE A CA 1
ATOM 756 C C . ILE A 1 104 ? 5.572 -1.502 20.585 1.00 80.19 104 ILE A C 1
ATOM 758 O O . ILE A 1 104 ? 6.321 -0.570 20.868 1.00 80.19 104 ILE A O 1
ATOM 762 N N . THR A 1 105 ? 6.048 -2.674 20.164 1.00 77.19 105 THR A N 1
ATOM 763 C CA . THR A 1 105 ? 7.482 -2.931 19.939 1.00 77.19 105 THR A CA 1
ATOM 764 C C . THR A 1 105 ? 7.839 -2.993 18.448 1.00 77.19 105 THR A C 1
ATOM 766 O O . THR A 1 105 ? 6.992 -3.272 17.594 1.00 77.19 105 THR A O 1
ATOM 769 N N . GLY A 1 106 ? 9.106 -2.723 18.126 1.00 70.12 106 GLY A N 1
ATOM 770 C CA . GLY A 1 106 ? 9.607 -2.548 16.767 1.00 70.12 106 GLY A CA 1
ATOM 771 C C . GLY A 1 106 ? 11.052 -3.002 16.585 1.00 70.12 106 GLY A C 1
ATOM 772 O O . GLY A 1 106 ? 11.889 -2.794 17.460 1.00 70.12 106 GLY A O 1
ATOM 773 N N . HIS A 1 107 ? 11.368 -3.575 15.420 1.00 68.44 107 HIS A N 1
ATOM 774 C CA . HIS A 1 107 ? 12.726 -3.992 15.052 1.00 68.44 107 HIS A CA 1
ATOM 775 C C . HIS A 1 107 ? 13.147 -3.468 13.674 1.00 68.44 107 HIS A C 1
ATOM 777 O O . HIS A 1 107 ? 12.333 -3.015 12.864 1.00 68.44 107 HIS A O 1
ATOM 783 N N . GLY A 1 108 ? 14.448 -3.565 13.388 1.00 72.12 108 GLY A N 1
ATOM 784 C CA . GLY A 1 108 ? 15.026 -3.121 12.121 1.00 72.12 108 GLY A CA 1
ATOM 785 C C . GLY A 1 108 ? 14.920 -1.607 11.959 1.00 72.12 108 GLY A C 1
ATOM 786 O O . GLY A 1 108 ? 15.152 -0.877 12.912 1.00 72.12 108 GLY A O 1
ATOM 787 N N . ARG A 1 109 ? 14.544 -1.144 10.761 1.00 71.88 109 ARG A N 1
ATOM 788 C CA . ARG A 1 109 ? 14.363 0.288 10.470 1.00 71.88 109 ARG A CA 1
ATOM 789 C C . ARG A 1 109 ? 13.029 0.847 10.952 1.00 71.88 109 ARG A C 1
ATOM 791 O O . ARG A 1 109 ? 12.762 2.015 10.709 1.00 71.88 109 ARG A O 1
ATOM 798 N N . LEU A 1 110 ? 12.163 0.053 11.594 1.00 72.19 110 LEU A N 1
ATOM 799 C CA . LEU A 1 110 ? 10.885 0.584 12.073 1.00 72.19 110 LEU A CA 1
ATOM 800 C C . LEU A 1 110 ? 11.062 1.830 12.958 1.00 72.19 110 LEU A C 1
ATOM 802 O O . LEU A 1 110 ? 10.397 2.818 12.651 1.00 72.19 110 LEU A O 1
ATOM 806 N N . PRO A 1 111 ? 11.983 1.846 13.945 1.00 72.69 111 PRO A N 1
ATOM 807 C CA . PRO A 1 111 ? 12.202 3.025 14.780 1.00 72.69 111 PRO A CA 1
ATOM 808 C C . PRO A 1 111 ? 12.722 4.253 14.026 1.00 72.69 111 PRO A C 1
ATOM 810 O O . PRO A 1 111 ? 12.550 5.372 14.492 1.00 72.69 111 PRO A O 1
ATOM 813 N N . GLU A 1 112 ? 13.344 4.054 12.861 1.00 74.50 112 GLU A N 1
ATOM 814 C CA . GLU A 1 112 ? 13.845 5.133 12.000 1.00 74.50 112 GLU A CA 1
ATOM 815 C C . GLU A 1 112 ? 12.747 5.722 11.105 1.00 74.50 112 GLU A C 1
ATOM 817 O O . GLU A 1 112 ? 12.931 6.784 10.509 1.00 74.50 112 GLU A O 1
ATOM 822 N N . ARG A 1 113 ? 11.616 5.024 10.940 1.00 79.56 113 ARG A N 1
ATOM 823 C CA . ARG A 1 113 ? 10.545 5.493 10.061 1.00 79.56 113 ARG A CA 1
ATOM 824 C C . ARG A 1 113 ? 9.695 6.512 10.822 1.00 79.56 113 ARG A C 1
ATOM 826 O O . ARG A 1 113 ? 9.194 6.183 11.894 1.00 79.56 113 ARG A O 1
ATOM 833 N N . PRO A 1 114 ? 9.436 7.699 10.250 1.00 79.88 114 PRO A N 1
ATOM 834 C CA . PRO A 1 114 ? 8.754 8.769 10.966 1.00 79.88 114 PRO A CA 1
ATOM 835 C C . PRO A 1 114 ? 7.357 8.330 11.416 1.00 79.88 114 PRO A C 1
ATOM 837 O O . PRO A 1 114 ? 6.620 7.691 10.648 1.00 79.88 114 PRO A O 1
ATOM 840 N N . LEU A 1 115 ? 7.022 8.664 12.664 1.00 87.88 115 LEU A N 1
ATOM 841 C CA . LEU A 1 115 ? 5.668 8.575 13.217 1.00 87.88 115 LEU A CA 1
ATOM 842 C C . LEU A 1 115 ? 4.973 9.945 13.198 1.00 87.88 115 LEU A C 1
ATOM 844 O O . LEU A 1 115 ? 3.754 10.003 13.133 1.00 87.88 115 LEU A O 1
ATOM 848 N N . SER A 1 116 ? 5.730 11.041 13.177 1.00 90.69 116 SER A N 1
ATOM 849 C CA . SER A 1 116 ? 5.191 12.376 12.909 1.00 90.69 116 SER A CA 1
ATOM 850 C C . SER A 1 116 ? 4.676 12.465 11.465 1.00 90.69 116 SER A C 1
ATOM 852 O O . SER A 1 116 ? 5.278 11.854 10.574 1.00 90.69 116 SER A O 1
ATOM 854 N N . PRO A 1 117 ? 3.584 13.201 11.191 1.00 93.56 117 PRO A N 1
ATOM 855 C CA . PRO A 1 117 ? 2.817 14.052 12.116 1.00 93.56 117 PRO A CA 1
ATOM 856 C C . PRO A 1 117 ? 1.764 13.324 12.978 1.00 93.56 117 PRO A C 1
ATOM 858 O O . PRO A 1 117 ? 1.087 13.960 13.775 1.00 93.56 117 PRO A O 1
ATOM 861 N N . LEU A 1 118 ? 1.570 12.007 12.817 1.00 94.81 118 LEU A N 1
ATOM 862 C CA . LEU A 1 118 ? 0.553 11.276 13.590 1.00 94.81 118 LEU A CA 1
ATOM 863 C C . LEU A 1 118 ? 0.844 11.320 15.098 1.00 94.81 118 LEU A C 1
ATOM 865 O O . LEU A 1 118 ? -0.080 11.356 15.899 1.00 94.81 118 LEU A O 1
ATOM 869 N N . TYR A 1 119 ? 2.120 11.302 15.485 1.00 94.44 119 TYR A N 1
ATOM 870 C CA . TYR A 1 119 ? 2.527 11.365 16.888 1.00 94.44 119 TYR A CA 1
ATOM 871 C C . TYR A 1 119 ? 2.020 12.636 17.585 1.00 94.44 119 TYR A C 1
ATOM 873 O O . TYR A 1 119 ? 1.449 12.554 18.670 1.00 94.44 119 TYR A O 1
ATOM 881 N N . GLU A 1 120 ? 2.223 13.795 16.963 1.00 95.81 120 GLU A N 1
ATOM 882 C CA . GLU A 1 120 ? 1.787 15.097 17.466 1.00 95.81 120 GLU A CA 1
ATOM 883 C C . GLU A 1 120 ? 0.263 15.162 17.506 1.00 95.81 120 GLU A C 1
ATOM 885 O O . GLU A 1 120 ? -0.307 15.462 18.548 1.00 95.81 120 GLU A O 1
ATOM 890 N N . GLU A 1 121 ? -0.383 14.736 16.421 1.00 97.44 121 GLU A N 1
ATOM 891 C CA . GLU A 1 121 ? -1.837 14.764 16.292 1.00 97.44 121 GLU A CA 1
ATOM 892 C C . GLU A 1 121 ? -2.551 13.967 17.396 1.00 97.44 121 GLU A C 1
ATOM 894 O O . GLU A 1 121 ? -3.559 14.407 17.947 1.00 97.44 121 GLU A O 1
ATOM 899 N N . LEU A 1 122 ? -2.012 12.800 17.766 1.00 97.12 122 LEU A N 1
ATOM 900 C CA . LEU A 1 122 ? -2.545 12.001 18.871 1.00 97.12 122 LEU A CA 1
ATOM 901 C C . LEU A 1 122 ? -2.329 12.685 20.230 1.00 97.12 122 LEU A C 1
ATOM 903 O O . LEU A 1 122 ? -3.220 12.655 21.078 1.00 97.12 122 LEU A O 1
ATOM 907 N N . ARG A 1 123 ? -1.163 13.305 20.453 1.00 96.75 123 ARG A N 1
ATOM 908 C CA . ARG A 1 123 ? -0.859 14.003 21.714 1.00 96.75 123 ARG A CA 1
ATOM 909 C C . ARG A 1 123 ? -1.726 15.236 21.917 1.00 96.75 123 ARG A C 1
ATOM 911 O O . ARG A 1 123 ? -2.198 15.453 23.031 1.00 96.75 123 ARG A O 1
ATOM 918 N N . ASP A 1 124 ? -1.963 15.992 20.852 1.00 97.25 124 ASP A N 1
ATOM 919 C CA . ASP A 1 124 ? -2.823 17.176 20.871 1.00 97.25 124 ASP A CA 1
ATOM 920 C C . ASP A 1 124 ? -4.278 16.805 21.216 1.00 97.25 124 ASP A C 1
ATOM 922 O O . ASP A 1 124 ? -5.004 17.601 21.811 1.00 97.25 124 ASP A O 1
ATOM 926 N N . HIS A 1 125 ? -4.665 15.549 20.967 1.00 97.75 125 HIS A N 1
ATOM 927 C CA . HIS A 1 125 ? -5.954 14.961 21.341 1.00 97.75 125 HIS A CA 1
ATOM 928 C C . HIS A 1 125 ? -5.929 14.179 22.668 1.00 97.75 125 HIS A C 1
ATOM 930 O O . HIS A 1 125 ? -6.786 13.329 22.919 1.00 97.75 125 HIS A O 1
ATOM 936 N N . GLY A 1 126 ? -4.964 14.470 23.546 1.00 96.56 126 GLY A N 1
ATOM 937 C CA . GLY A 1 126 ? -4.940 13.970 24.924 1.00 96.56 126 GLY A CA 1
ATOM 938 C C . GLY A 1 126 ? -4.385 12.556 25.096 1.00 96.56 126 GLY A C 1
ATOM 939 O O . GLY A 1 126 ? -4.530 11.978 26.174 1.00 96.56 126 GLY A O 1
ATOM 940 N N . ILE A 1 127 ? -3.742 11.989 24.070 1.00 96.94 127 ILE A N 1
ATOM 941 C CA . ILE A 1 127 ? -3.043 10.707 24.198 1.00 96.94 127 ILE A CA 1
ATOM 942 C C . ILE A 1 127 ? -1.666 10.923 24.829 1.00 96.94 127 ILE A C 1
ATOM 944 O O . ILE A 1 127 ? -0.821 11.663 24.321 1.00 96.94 127 ILE A O 1
ATOM 948 N N . GLU A 1 128 ? -1.401 10.211 25.919 1.00 95.94 128 GLU A N 1
ATOM 949 C CA . GLU A 1 128 ? -0.069 10.112 26.501 1.00 95.94 128 GLU A CA 1
ATOM 950 C C . GLU A 1 128 ? 0.765 9.131 25.670 1.00 95.94 128 GLU A C 1
ATOM 952 O O . GLU A 1 128 ? 0.420 7.954 25.559 1.00 95.94 128 GLU A O 1
ATOM 957 N N . LEU A 1 129 ? 1.872 9.603 25.093 1.00 93.31 129 LEU A N 1
ATOM 958 C CA . LEU A 1 129 ? 2.825 8.779 24.346 1.00 93.31 129 LEU A CA 1
ATOM 959 C C . LEU A 1 129 ? 4.210 8.833 24.994 1.00 93.31 129 LEU A C 1
ATOM 961 O O . LEU A 1 129 ? 4.665 9.895 25.428 1.00 93.31 129 LEU A O 1
ATOM 965 N N . SER A 1 130 ? 4.910 7.695 25.030 1.00 91.62 130 SER A N 1
ATOM 966 C CA . SER A 1 130 ? 6.340 7.685 25.360 1.00 91.62 130 SER A CA 1
ATOM 967 C C . SER A 1 130 ? 7.150 8.450 24.304 1.00 91.62 130 SER A C 1
ATOM 969 O O . SER A 1 130 ? 6.692 8.564 23.166 1.00 91.62 130 SER A O 1
ATOM 971 N N . PRO A 1 131 ? 8.368 8.928 24.631 1.00 88.75 131 PRO A N 1
ATOM 972 C CA . PRO A 1 131 ? 9.188 9.683 23.689 1.00 88.75 131 PRO A CA 1
ATOM 973 C C . PRO A 1 131 ? 9.345 8.981 22.336 1.00 88.75 131 PRO A C 1
ATOM 975 O O . PRO A 1 131 ? 9.565 7.770 22.265 1.00 88.75 131 PRO A O 1
ATOM 978 N N . GLN A 1 132 ? 9.247 9.757 21.258 1.00 81.69 132 GLN A N 1
ATOM 979 C CA . GLN A 1 132 ? 9.351 9.240 19.899 1.00 81.69 132 GLN A CA 1
ATOM 980 C C . GLN A 1 132 ? 10.702 8.546 19.663 1.00 81.69 132 GLN A C 1
ATOM 982 O O . GLN A 1 132 ? 11.743 8.993 20.143 1.00 81.69 132 GLN A O 1
ATOM 987 N N . GLY A 1 133 ? 10.680 7.436 18.921 1.00 75.75 133 GLY A N 1
ATOM 988 C CA . GLY A 1 133 ? 11.869 6.626 18.637 1.00 75.75 133 GLY A CA 1
ATOM 989 C C . GLY A 1 133 ? 12.303 5.714 19.791 1.00 75.75 133 GLY A C 1
ATOM 990 O O . GLY A 1 133 ? 13.178 4.872 19.593 1.00 75.75 133 GLY A O 1
ATOM 991 N N . VAL A 1 134 ? 11.679 5.820 20.971 1.00 80.50 134 VAL A N 1
ATOM 992 C CA . VAL A 1 134 ? 11.914 4.911 22.098 1.00 80.50 134 VAL A CA 1
ATOM 993 C C . VAL A 1 134 ? 10.919 3.759 22.035 1.00 80.50 134 VAL A C 1
ATOM 995 O O . VAL A 1 134 ? 9.711 3.965 22.127 1.00 80.50 134 VAL A O 1
ATOM 998 N N . PHE A 1 135 ? 11.441 2.537 21.906 1.00 79.12 135 PHE A N 1
ATOM 999 C CA . PHE A 1 135 ? 10.644 1.313 21.936 1.00 79.12 135 PHE A CA 1
ATOM 1000 C C . PHE A 1 135 ? 10.824 0.561 23.270 1.00 79.12 135 PHE A C 1
ATOM 1002 O O . PHE A 1 135 ? 11.942 0.502 23.787 1.00 79.12 135 PHE A O 1
ATOM 1009 N N . PRO A 1 136 ? 9.755 -0.042 23.824 1.00 83.62 136 PRO A N 1
ATOM 1010 C CA . PRO A 1 136 ? 8.400 -0.050 23.272 1.00 83.62 136 PRO A CA 1
ATOM 1011 C C . PRO A 1 136 ? 7.721 1.328 23.358 1.00 83.62 136 PRO A C 1
ATOM 1013 O O . PRO A 1 136 ? 7.814 2.000 24.385 1.00 83.62 136 PRO A O 1
ATOM 1016 N N . LEU A 1 137 ? 7.031 1.715 22.280 1.00 85.69 137 LEU A N 1
ATOM 1017 C CA . LEU A 1 137 ? 6.186 2.901 22.228 1.00 85.69 137 LEU A CA 1
ATOM 1018 C C . LEU A 1 137 ? 4.956 2.634 23.095 1.00 85.69 137 LEU A C 1
ATOM 1020 O O . LEU A 1 137 ? 4.126 1.785 22.766 1.00 85.69 137 LEU A O 1
ATOM 1024 N N . LYS A 1 138 ? 4.857 3.336 24.219 1.00 88.81 138 LYS A N 1
ATOM 1025 C CA . LYS A 1 138 ? 3.730 3.217 25.144 1.00 88.81 138 LYS A CA 1
ATOM 1026 C C . LYS A 1 138 ? 2.692 4.280 24.830 1.00 88.81 138 LYS A C 1
ATOM 1028 O O . LYS A 1 138 ? 3.058 5.428 24.585 1.00 88.81 138 LYS A O 1
ATOM 1033 N N . THR A 1 139 ? 1.425 3.894 24.876 1.00 89.31 139 THR A N 1
ATOM 1034 C CA . THR A 1 139 ? 0.282 4.788 24.707 1.00 89.31 139 TH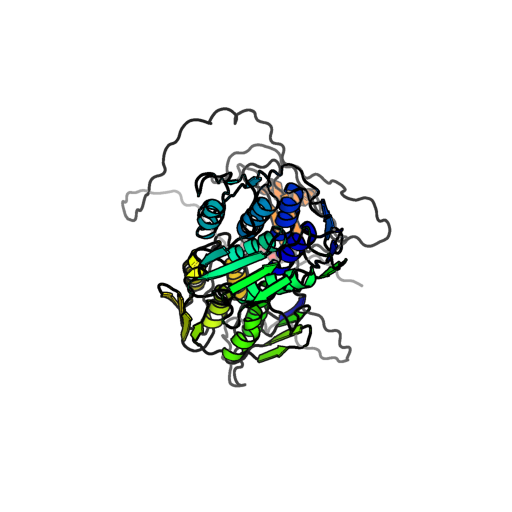R A CA 1
ATOM 1035 C C . THR A 1 139 ? -0.739 4.576 25.816 1.00 89.31 139 THR A C 1
ATOM 1037 O O . THR A 1 139 ? -0.949 3.443 26.255 1.00 89.31 139 THR A O 1
ATOM 1040 N N . LYS A 1 140 ? -1.334 5.676 26.276 1.00 91.75 140 LYS A N 1
ATOM 1041 C CA . LYS A 1 140 ? -2.411 5.706 27.262 1.00 91.75 140 LYS A CA 1
ATOM 1042 C C . LYS A 1 140 ? -3.383 6.838 26.933 1.00 91.75 140 LYS A C 1
ATOM 1044 O O . LYS A 1 140 ? -2.978 7.889 26.441 1.00 91.75 140 LYS A O 1
ATOM 1049 N N . GLY A 1 141 ? -4.657 6.626 27.241 1.00 92.19 141 GLY A N 1
ATOM 1050 C CA . GLY A 1 141 ? -5.734 7.576 26.965 1.00 92.19 141 GLY A CA 1
ATOM 1051 C C . GLY A 1 141 ? -6.678 7.086 25.871 1.00 92.19 141 GLY A C 1
ATOM 1052 O O . GLY A 1 141 ? -6.471 6.033 25.270 1.00 92.19 141 GLY A O 1
ATOM 1053 N N . ARG A 1 142 ? -7.750 7.849 25.643 1.00 94.38 142 ARG A N 1
ATOM 1054 C CA . ARG A 1 142 ? -8.768 7.551 24.633 1.00 94.38 142 ARG A CA 1
ATOM 1055 C C . ARG A 1 142 ? -8.957 8.751 23.718 1.00 94.38 142 ARG A C 1
ATOM 1057 O O . ARG A 1 142 ? -9.134 9.856 24.222 1.00 94.38 142 ARG A O 1
ATOM 1064 N N . LEU A 1 143 ? -8.969 8.524 22.405 1.00 96.31 143 LEU A N 1
ATOM 1065 C CA . LEU A 1 143 ? -9.236 9.599 21.448 1.00 96.31 143 LEU A CA 1
ATOM 1066 C C . LEU A 1 143 ? -10.677 10.114 21.596 1.00 96.31 143 LEU A C 1
ATOM 1068 O O . LEU A 1 143 ? -11.605 9.299 21.588 1.00 96.31 143 LEU A O 1
ATOM 1072 N N . PRO A 1 144 ? -10.884 11.437 21.707 1.00 97.69 144 PRO A N 1
ATOM 1073 C CA . PRO A 1 144 ? -12.203 12.048 21.630 1.00 97.69 144 PRO A CA 1
ATOM 1074 C C . PRO A 1 144 ? -12.633 12.270 20.172 1.00 97.69 144 PRO A C 1
ATOM 1076 O O . PRO A 1 144 ? -11.808 12.297 19.257 1.00 97.69 144 PRO A O 1
ATOM 1079 N N . ALA A 1 145 ? -13.931 12.474 19.944 1.00 98.06 145 ALA A N 1
ATOM 1080 C CA . ALA A 1 145 ? -14.384 13.059 18.685 1.00 98.06 145 ALA A CA 1
ATOM 1081 C C . ALA A 1 145 ? -13.889 14.513 18.592 1.00 98.06 145 ALA A C 1
ATOM 1083 O O . ALA A 1 145 ? -13.769 15.190 19.616 1.00 98.06 145 ALA A O 1
ATOM 1084 N N . GLY A 1 146 ? -13.597 14.997 17.386 1.00 97.88 146 GLY A N 1
ATOM 1085 C CA . GLY A 1 146 ? -13.053 16.344 17.213 1.00 97.88 146 GLY A CA 1
ATOM 1086 C C . GLY A 1 146 ? -12.510 16.629 15.819 1.00 97.88 146 GLY A C 1
ATOM 1087 O O . GLY A 1 146 ? -12.741 15.870 14.873 1.00 97.88 146 GLY A O 1
ATOM 1088 N N . ASP A 1 147 ? -11.790 17.741 15.704 1.00 98.50 147 ASP A N 1
ATOM 1089 C CA . ASP A 1 147 ? -11.180 18.194 14.459 1.00 98.50 147 ASP A CA 1
ATOM 1090 C C . ASP A 1 147 ? -9.701 17.807 14.414 1.00 98.50 147 ASP A C 1
ATOM 1092 O O . ASP A 1 147 ? -8.877 18.345 15.146 1.00 98.50 147 ASP A O 1
ATOM 1096 N N . TYR A 1 148 ? -9.381 16.909 13.490 1.00 98.50 148 TYR A N 1
ATOM 1097 C CA . TYR A 1 148 ? -8.050 16.384 13.250 1.00 98.50 148 TYR A CA 1
ATOM 1098 C C . TYR A 1 148 ? -7.445 16.973 11.973 1.00 98.50 148 TYR A C 1
ATOM 1100 O O . TYR A 1 148 ? -8.147 17.174 10.970 1.00 98.50 148 TYR A O 1
ATOM 1108 N N . ALA A 1 149 ? -6.131 17.187 11.950 1.00 97.62 149 ALA A N 1
ATOM 1109 C CA . ALA A 1 149 ? -5.409 17.672 10.777 1.00 97.62 149 ALA A CA 1
ATOM 1110 C C . ALA A 1 149 ? -4.108 16.898 10.541 1.00 97.62 149 ALA A C 1
ATOM 1112 O O . ALA A 1 149 ? -3.281 16.748 11.426 1.00 97.62 149 ALA A O 1
ATOM 1113 N N . ILE A 1 150 ? -3.873 16.419 9.316 1.00 96.81 150 ILE A N 1
ATOM 1114 C CA . ILE A 1 150 ? -2.665 15.633 9.040 1.00 96.81 150 ILE A CA 1
ATOM 1115 C C . ILE A 1 150 ? -2.065 15.906 7.664 1.00 96.81 150 ILE A C 1
ATOM 1117 O O . ILE A 1 150 ? -2.780 16.027 6.665 1.00 96.81 150 ILE A O 1
ATOM 1121 N N . ALA A 1 151 ? -0.732 15.978 7.606 1.00 94.31 151 ALA A N 1
ATOM 1122 C CA . ALA A 1 151 ? -0.005 16.148 6.352 1.00 94.31 151 ALA A CA 1
ATOM 1123 C C . ALA A 1 151 ? -0.145 14.899 5.470 1.00 94.31 151 ALA A C 1
ATOM 1125 O O . ALA A 1 151 ? 0.179 13.777 5.878 1.00 94.31 151 ALA A O 1
ATOM 1126 N N . ALA A 1 152 ? -0.640 15.097 4.248 1.00 90.94 152 ALA A N 1
ATOM 1127 C CA . ALA A 1 152 ? -1.012 14.011 3.345 1.00 90.94 152 ALA A CA 1
ATOM 1128 C C . ALA A 1 152 ? 0.121 13.511 2.431 1.00 90.94 152 ALA A C 1
ATOM 1130 O O . ALA A 1 152 ? -0.084 12.575 1.652 1.00 90.94 152 ALA A O 1
ATOM 1131 N N . ASP A 1 153 ? 1.313 14.090 2.548 1.00 87.31 153 ASP A N 1
ATOM 1132 C CA . ASP A 1 153 ? 2.523 13.728 1.806 1.00 87.31 153 ASP A CA 1
ATOM 1133 C C . ASP A 1 153 ? 3.463 12.799 2.593 1.00 87.31 153 ASP A C 1
ATOM 1135 O O . ASP A 1 153 ? 4.343 12.170 2.009 1.00 87.31 153 ASP A O 1
ATOM 1139 N N . VAL A 1 154 ? 3.240 12.612 3.900 1.00 86.06 154 VAL A N 1
ATOM 1140 C CA . VAL A 1 154 ? 4.096 11.753 4.735 1.00 86.06 154 VAL A CA 1
ATOM 1141 C C . VAL A 1 154 ? 3.692 10.279 4.637 1.00 86.06 154 VAL A C 1
ATOM 1143 O O . VAL A 1 154 ? 4.457 9.425 4.168 1.00 86.06 154 VAL A O 1
ATOM 1146 N N . SER A 1 155 ? 2.477 9.936 5.083 1.00 88.50 155 SER A N 1
ATOM 1147 C CA . SER A 1 155 ? 2.003 8.551 5.054 1.00 88.50 155 SER A CA 1
ATOM 1148 C C . SER A 1 155 ? 0.484 8.415 4.984 1.00 88.50 155 SER A C 1
ATOM 1150 O O . SER A 1 155 ? -0.232 8.692 5.941 1.00 88.50 155 SER A O 1
ATOM 1152 N N . SER A 1 156 ? -0.000 7.822 3.892 1.00 89.88 156 SER A N 1
ATOM 1153 C CA . SER A 1 156 ? -1.401 7.403 3.729 1.00 89.88 156 SER A CA 1
ATOM 1154 C C . SER A 1 156 ? -1.864 6.383 4.780 1.00 89.88 156 SER A C 1
ATOM 1156 O O . SER A 1 156 ? -3.064 6.231 4.996 1.00 89.88 156 SER A O 1
ATOM 1158 N N . GLN A 1 157 ? -0.938 5.702 5.467 1.00 91.62 157 GLN A N 1
ATOM 1159 C CA . GLN A 1 157 ? -1.273 4.809 6.581 1.00 91.62 157 GLN A CA 1
ATOM 1160 C C . GLN A 1 157 ? -1.722 5.581 7.827 1.00 91.62 157 GLN A C 1
ATOM 1162 O O . GLN A 1 157 ? -2.556 5.065 8.558 1.00 91.62 157 GLN A O 1
ATOM 1167 N N . PHE A 1 158 ? -1.223 6.805 8.050 1.00 94.31 158 PHE A N 1
ATOM 1168 C CA . PHE A 1 158 ? -1.695 7.646 9.155 1.00 94.31 158 PHE A CA 1
ATOM 1169 C C . PHE A 1 158 ? -3.144 8.069 8.935 1.00 94.31 158 PHE A C 1
ATOM 1171 O O . PHE A 1 158 ? -3.981 7.897 9.813 1.00 94.31 158 PHE A O 1
ATOM 1178 N N . ILE A 1 159 ? -3.447 8.528 7.717 1.00 96.50 159 ILE A N 1
ATOM 1179 C CA . ILE A 1 159 ? -4.805 8.889 7.299 1.00 96.50 159 ILE A CA 1
ATOM 1180 C C . ILE A 1 159 ? -5.729 7.680 7.453 1.00 96.50 159 ILE A C 1
ATOM 1182 O O . ILE A 1 159 ? -6.790 7.782 8.054 1.00 96.50 159 ILE A O 1
ATOM 1186 N N . GLY A 1 160 ? -5.313 6.513 6.951 1.00 96.94 160 GLY A N 1
ATOM 1187 C CA . GLY A 1 160 ? -6.110 5.297 7.065 1.00 96.94 160 GLY A CA 1
ATOM 1188 C C . GLY A 1 160 ? -6.337 4.850 8.513 1.00 96.94 160 GLY A C 1
ATOM 1189 O O . GLY A 1 160 ? -7.453 4.476 8.855 1.00 96.94 160 GLY A O 1
ATOM 1190 N N . GLY A 1 161 ? -5.309 4.916 9.362 1.00 96.69 161 GLY A N 1
ATOM 1191 C CA . GLY A 1 161 ? -5.416 4.612 10.789 1.00 96.69 161 GLY A CA 1
ATOM 1192 C C . GLY A 1 161 ? -6.384 5.543 11.518 1.00 96.69 161 GLY A C 1
ATOM 1193 O O . GLY A 1 161 ? -7.245 5.060 12.248 1.00 96.69 161 GLY A O 1
ATOM 1194 N N . LEU A 1 162 ? -6.297 6.854 11.267 1.00 98.25 162 LEU A N 1
ATOM 1195 C CA . LEU A 1 162 ? -7.241 7.836 11.807 1.00 98.25 162 LEU A CA 1
ATOM 1196 C C . LEU A 1 162 ? -8.664 7.590 11.299 1.00 98.25 162 LEU A C 1
ATOM 1198 O O . LEU A 1 162 ? -9.590 7.593 12.095 1.00 98.25 162 LEU A O 1
ATOM 1202 N N . LEU A 1 163 ? -8.866 7.293 10.012 1.00 98.56 163 LEU A N 1
ATOM 1203 C CA . LEU A 1 163 ? -10.203 6.982 9.491 1.00 98.56 163 LEU A CA 1
ATOM 1204 C C . LEU A 1 163 ? -10.824 5.753 10.177 1.00 98.56 163 LEU A C 1
ATOM 1206 O O . LEU A 1 163 ? -12.003 5.794 10.523 1.00 98.56 163 LEU A O 1
ATOM 1210 N N . PHE A 1 164 ? -10.053 4.687 10.427 1.00 98.50 164 PHE A N 1
ATOM 1211 C CA . PHE A 1 164 ? -10.540 3.547 11.218 1.00 98.50 164 PHE A CA 1
ATOM 1212 C C . PHE A 1 164 ? -10.863 3.938 12.658 1.00 98.50 164 PHE A C 1
ATOM 1214 O O . PHE A 1 164 ? -11.931 3.590 13.150 1.00 98.50 164 PHE A O 1
ATOM 1221 N N . ALA A 1 165 ? -9.955 4.664 13.311 1.00 97.88 165 ALA A N 1
ATOM 1222 C CA . ALA A 1 165 ? -10.102 5.107 14.690 1.00 97.88 165 ALA A CA 1
ATOM 1223 C C . ALA A 1 165 ? -11.353 5.977 14.878 1.00 97.88 165 ALA A C 1
ATOM 1225 O O . ALA A 1 165 ? -12.224 5.644 15.674 1.00 97.88 165 ALA A O 1
ATOM 1226 N N . LEU A 1 166 ? -11.491 7.041 14.086 1.00 98.56 166 LEU A N 1
ATOM 1227 C CA . LEU A 1 166 ? -12.600 7.992 14.174 1.00 98.56 166 LEU A CA 1
ATOM 1228 C C . LEU A 1 166 ? -13.949 7.366 13.803 1.00 98.56 166 LEU A C 1
ATOM 1230 O O . LEU A 1 166 ? -14.980 7.815 14.290 1.00 98.56 166 LEU A O 1
ATOM 1234 N N . SER A 1 167 ? -13.959 6.295 13.002 1.00 98.56 167 SER A N 1
ATOM 1235 C CA . SER A 1 167 ? -15.194 5.560 12.694 1.00 98.56 167 SER A CA 1
ATOM 1236 C C . SER A 1 167 ? -15.774 4.817 13.903 1.00 98.56 167 SER A C 1
ATOM 1238 O O . SER A 1 167 ? -16.934 4.412 13.852 1.00 98.56 167 SER A O 1
ATOM 1240 N N . VAL A 1 168 ? -14.994 4.634 14.976 1.00 96.81 168 VAL A N 1
ATOM 1241 C CA . VAL A 1 168 ? -15.410 3.949 16.214 1.00 96.81 168 VAL A CA 1
ATOM 1242 C C . VAL A 1 168 ? -15.256 4.808 17.479 1.00 96.81 168 VAL A C 1
ATOM 1244 O O . VAL A 1 168 ? -15.294 4.294 18.596 1.00 96.81 168 VAL A O 1
ATOM 1247 N N . VAL A 1 169 ? -15.059 6.120 17.322 1.00 96.31 169 VAL A N 1
ATOM 1248 C CA . VAL A 1 169 ? -15.068 7.091 18.427 1.00 96.31 169 VAL A CA 1
ATOM 1249 C C . VAL A 1 169 ? -16.431 7.785 18.444 1.00 96.31 169 VAL A C 1
ATOM 1251 O O . VAL A 1 169 ? -16.719 8.515 17.502 1.00 96.31 169 VAL A O 1
ATOM 1254 N N . PRO A 1 170 ? -17.278 7.605 19.474 1.00 93.69 170 PRO A N 1
ATOM 1255 C CA . PRO A 1 170 ? -18.614 8.197 19.494 1.00 93.69 170 PRO A CA 1
ATOM 1256 C C . PRO A 1 170 ? -18.603 9.721 19.314 1.00 93.69 170 PRO A C 1
ATOM 1258 O O . PRO A 1 170 ? -17.899 10.433 20.030 1.00 93.69 170 PRO A O 1
ATOM 1261 N N . GLY A 1 171 ? -19.429 10.214 18.391 1.00 96.38 171 GLY A N 1
ATOM 1262 C CA . GLY A 1 171 ? -19.518 11.632 18.033 1.00 96.38 171 GLY A CA 1
ATOM 1263 C C . GLY A 1 171 ? -19.086 11.900 16.592 1.00 96.38 171 GLY A C 1
ATOM 1264 O O . GLY A 1 171 ? -18.728 10.990 15.848 1.00 96.38 171 GLY A O 1
ATOM 1265 N N . THR A 1 172 ? -19.141 13.164 16.178 1.00 98.31 172 THR A N 1
ATOM 1266 C CA . THR A 1 172 ? -18.728 13.574 14.830 1.00 98.31 172 THR A CA 1
ATOM 1267 C C . THR A 1 172 ? -17.300 14.089 14.866 1.00 98.31 172 THR A C 1
ATOM 1269 O O . THR A 1 172 ? -16.980 14.952 15.679 1.00 98.31 172 THR A O 1
ATOM 1272 N N . SER A 1 173 ? -16.462 13.583 13.963 1.00 98.75 173 SER A N 1
ATOM 1273 C CA . SER A 1 173 ? -15.088 14.051 13.781 1.00 98.75 173 SER A CA 1
ATOM 1274 C C . SER A 1 173 ? -14.869 14.610 12.380 1.00 98.75 173 SER A C 1
ATOM 1276 O O . SER A 1 173 ? -15.477 14.147 11.411 1.00 98.75 173 SER A O 1
ATOM 1278 N N . THR A 1 174 ? -13.950 15.560 12.255 1.00 98.62 174 THR A N 1
ATOM 1279 C CA . THR A 1 174 ? -13.447 16.039 10.964 1.00 98.62 174 THR A CA 1
ATOM 1280 C C . THR A 1 174 ? -11.988 15.632 10.820 1.00 98.62 174 THR A C 1
ATOM 1282 O O . THR A 1 174 ? -11.208 15.864 11.728 1.00 98.62 174 THR A O 1
ATOM 1285 N N . LEU A 1 175 ? -11.578 15.080 9.678 1.00 98.62 175 LEU A N 1
ATOM 1286 C CA . LEU A 1 175 ? -10.167 14.883 9.334 1.00 98.62 175 LEU A CA 1
ATOM 1287 C C . LEU A 1 175 ? -9.809 15.744 8.121 1.00 98.62 175 LEU A C 1
ATOM 1289 O O . LEU A 1 175 ? -10.332 15.526 7.028 1.00 98.62 175 LEU A O 1
ATOM 1293 N N . THR A 1 176 ? -8.907 16.707 8.306 1.00 98.31 176 THR A N 1
ATOM 1294 C CA . THR A 1 176 ? -8.433 17.619 7.258 1.00 98.31 176 THR A CA 1
ATOM 1295 C C . THR A 1 176 ? -7.028 17.242 6.789 1.00 98.31 176 THR A C 1
ATOM 1297 O O . THR A 1 176 ? -6.081 17.173 7.567 1.00 98.31 176 THR A O 1
ATOM 1300 N N . LEU A 1 177 ? -6.876 17.033 5.485 1.00 97.56 177 LEU A N 1
ATOM 1301 C CA . LEU A 1 177 ? -5.614 16.729 4.825 1.00 97.56 177 LEU A CA 1
ATOM 1302 C C . LEU A 1 177 ? -4.892 18.011 4.404 1.00 97.56 177 LEU A C 1
ATOM 1304 O O . LEU A 1 177 ? -5.348 18.747 3.518 1.00 97.56 177 LEU A O 1
ATOM 1308 N N . THR A 1 178 ? -3.729 18.251 5.001 1.00 95.06 178 THR A N 1
ATOM 1309 C CA . THR A 1 178 ? -2.857 19.380 4.663 1.00 95.06 178 THR A CA 1
ATOM 1310 C C . THR A 1 178 ? -1.787 18.967 3.650 1.00 95.06 178 THR A C 1
ATOM 1312 O O . THR A 1 178 ? -1.511 17.785 3.436 1.00 95.06 178 THR A O 1
ATOM 1315 N N . GLY A 1 179 ? -1.199 19.951 2.964 1.00 91.44 179 GLY A N 1
ATOM 1316 C CA . GLY A 1 179 ? -0.154 19.701 1.971 1.00 91.44 179 GLY A CA 1
ATOM 1317 C C . GLY A 1 179 ? -0.655 19.003 0.702 1.00 91.44 179 GLY A C 1
ATOM 1318 O O . GLY A 1 179 ? -1.807 19.173 0.273 1.00 91.44 179 GLY A O 1
ATOM 1319 N N . ARG A 1 180 ? 0.249 18.262 0.055 1.00 89.75 180 ARG A N 1
ATOM 1320 C CA . ARG A 1 180 ? -0.010 17.500 -1.175 1.00 89.75 180 ARG A CA 1
ATOM 1321 C C . ARG A 1 180 ? -0.508 16.105 -0.811 1.00 89.75 180 ARG A C 1
ATOM 1323 O O . ARG A 1 180 ? 0.088 15.449 0.028 1.00 89.75 180 ARG A O 1
ATOM 1330 N N . ILE A 1 181 ? -1.563 15.626 -1.464 1.00 91.50 181 ILE A N 1
ATOM 1331 C CA . ILE A 1 181 ? -2.073 14.274 -1.209 1.00 91.50 181 ILE A CA 1
ATOM 1332 C C . ILE A 1 181 ? -1.256 13.265 -2.017 1.00 91.50 181 ILE A C 1
ATOM 1334 O O . ILE A 1 181 ? -1.344 13.218 -3.248 1.00 91.50 181 ILE A O 1
ATOM 1338 N N . GLU A 1 182 ? -0.492 12.424 -1.327 1.00 89.56 182 GLU A N 1
ATOM 1339 C CA . GLU A 1 182 ? 0.267 11.335 -1.936 1.00 89.56 182 GLU A CA 1
ATOM 1340 C C . GLU A 1 182 ? -0.325 9.970 -1.599 1.00 89.56 182 GLU A C 1
ATOM 1342 O O . GLU A 1 182 ? -0.735 9.703 -0.467 1.00 89.56 182 GLU A O 1
ATOM 1347 N N . SER A 1 183 ? -0.278 9.045 -2.561 1.00 86.56 183 SER A N 1
ATOM 1348 C CA . SER A 1 183 ? -0.839 7.699 -2.402 1.00 86.56 183 SER A CA 1
ATOM 1349 C C . SER A 1 183 ? -2.342 7.717 -2.056 1.00 86.56 183 SER A C 1
ATOM 1351 O O . SER A 1 183 ? -2.802 6.899 -1.257 1.00 86.56 183 SER A O 1
ATOM 1353 N N . ALA A 1 184 ? -3.106 8.622 -2.681 1.00 91.69 184 ALA A N 1
ATOM 1354 C CA . ALA A 1 184 ? -4.561 8.746 -2.559 1.00 91.69 184 ALA A CA 1
ATOM 1355 C C . ALA A 1 184 ? -5.322 7.421 -2.772 1.00 91.69 184 ALA A C 1
ATOM 1357 O O . ALA A 1 184 ? -6.218 7.151 -1.973 1.00 91.69 184 ALA A O 1
ATOM 1358 N N . PRO A 1 185 ? -4.925 6.524 -3.704 1.00 92.69 185 PRO A N 1
ATOM 1359 C CA . PRO A 1 185 ? -5.598 5.232 -3.857 1.00 92.69 185 PRO A CA 1
ATOM 1360 C C . PRO A 1 185 ? -5.601 4.378 -2.580 1.00 92.69 185 PRO A C 1
ATOM 1362 O O . PRO A 1 185 ? -6.531 3.621 -2.331 1.00 92.69 185 PRO A O 1
ATOM 1365 N N . TYR A 1 186 ? -4.593 4.521 -1.711 1.00 92.12 186 TYR A N 1
ATOM 1366 C CA . TYR A 1 186 ? -4.569 3.818 -0.424 1.00 92.12 186 TYR A CA 1
ATOM 1367 C C . TYR A 1 186 ? -5.561 4.403 0.592 1.00 92.12 186 TYR A C 1
ATOM 1369 O O . TYR A 1 186 ? -5.962 3.688 1.511 1.00 92.12 186 TYR A O 1
ATOM 1377 N N . ILE A 1 187 ? -5.935 5.678 0.456 1.00 94.94 187 ILE A N 1
ATOM 1378 C CA . ILE A 1 187 ? -7.023 6.293 1.227 1.00 94.94 187 ILE A CA 1
ATOM 1379 C C . ILE A 1 187 ? -8.350 5.749 0.699 1.00 94.94 187 ILE A C 1
ATOM 1381 O O . ILE A 1 187 ? -9.159 5.271 1.489 1.00 94.94 187 ILE A O 1
ATOM 1385 N N . ASP A 1 188 ? -8.523 5.710 -0.624 1.00 94.94 188 ASP A N 1
ATOM 1386 C CA . ASP A 1 188 ? -9.734 5.186 -1.263 1.00 94.94 188 ASP A CA 1
ATOM 1387 C C . ASP A 1 188 ? -9.982 3.713 -0.887 1.00 94.94 188 ASP A C 1
ATOM 1389 O O . ASP A 1 188 ? -11.100 3.350 -0.542 1.00 94.94 188 ASP A O 1
ATOM 1393 N N . MET A 1 189 ? -8.937 2.877 -0.818 1.00 95.62 189 MET A N 1
ATOM 1394 C CA . MET A 1 189 ? -9.044 1.504 -0.295 1.00 95.62 189 MET A CA 1
ATOM 1395 C C . MET A 1 189 ? -9.547 1.442 1.154 1.00 95.62 189 MET A C 1
ATOM 1397 O O . MET A 1 189 ? -10.249 0.505 1.527 1.00 95.62 189 MET A O 1
ATOM 1401 N N . THR A 1 190 ? -9.141 2.394 2.001 1.00 97.44 190 THR A N 1
ATOM 14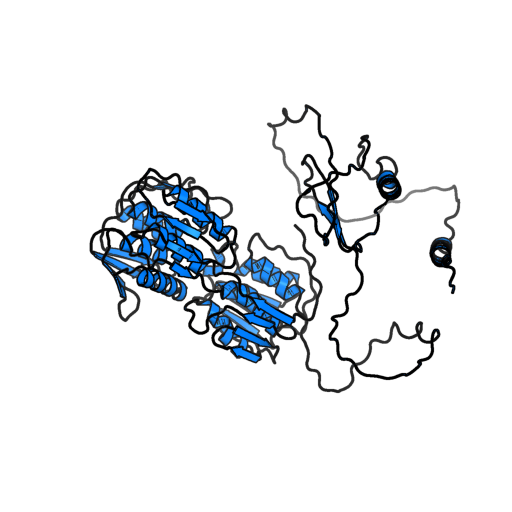02 C CA . THR A 1 190 ? -9.619 2.460 3.389 1.00 97.44 190 THR A CA 1
ATOM 1403 C C . THR A 1 190 ? -11.092 2.842 3.429 1.00 97.44 190 THR A C 1
ATOM 1405 O O . THR A 1 190 ? -11.852 2.201 4.147 1.00 97.44 190 THR A O 1
ATOM 1408 N N . LEU A 1 191 ? -11.498 3.836 2.635 1.00 97.75 191 LEU A N 1
ATOM 1409 C CA . LEU A 1 191 ? -12.892 4.269 2.531 1.00 97.75 191 LEU A CA 1
ATOM 1410 C C . LEU A 1 191 ? -13.791 3.151 2.000 1.00 97.75 191 LEU A C 1
ATOM 1412 O O . LEU A 1 191 ? -14.855 2.927 2.560 1.00 97.75 191 LEU A O 1
ATOM 1416 N N . ASP A 1 192 ? -13.342 2.406 0.990 1.00 96.31 192 ASP A N 1
ATOM 1417 C CA . ASP A 1 192 ? -14.076 1.260 0.445 1.00 96.31 192 ASP A CA 1
ATOM 1418 C C . ASP A 1 192 ? -14.314 0.172 1.503 1.00 96.31 192 ASP A C 1
ATOM 1420 O O . ASP A 1 192 ? -15.424 -0.342 1.632 1.00 96.31 192 ASP A O 1
ATOM 1424 N N . VAL A 1 193 ? -13.288 -0.164 2.294 1.00 98.19 193 VAL A N 1
ATOM 1425 C CA . VAL A 1 193 ? -13.433 -1.138 3.386 1.00 98.19 193 VAL A CA 1
ATOM 1426 C C . VAL A 1 193 ? -14.333 -0.591 4.494 1.00 98.19 193 VAL A C 1
ATOM 1428 O O . VAL A 1 193 ? -15.207 -1.301 4.973 1.00 98.19 193 VAL A O 1
ATOM 1431 N N . LEU A 1 194 ? -14.167 0.668 4.891 1.00 98.62 194 LEU A N 1
ATOM 1432 C CA . LEU A 1 194 ? -15.017 1.289 5.907 1.00 98.62 194 LEU A CA 1
ATOM 1433 C C . LEU A 1 194 ? -16.487 1.341 5.465 1.00 98.62 194 LEU A C 1
ATOM 1435 O O . LEU A 1 194 ? -17.370 1.017 6.257 1.00 98.62 194 LEU A O 1
ATOM 1439 N N . ALA A 1 195 ? -16.751 1.652 4.195 1.00 98.25 195 ALA A N 1
ATOM 1440 C CA . ALA A 1 195 ? -18.089 1.637 3.614 1.00 98.25 195 ALA A CA 1
ATOM 1441 C C . ALA A 1 195 ? -18.697 0.225 3.601 1.00 98.25 195 ALA A C 1
ATOM 1443 O O . ALA A 1 195 ? -19.856 0.061 3.984 1.00 98.25 195 ALA A O 1
ATOM 1444 N N . LEU A 1 196 ? -17.916 -0.805 3.242 1.00 98.25 196 LEU A N 1
ATOM 1445 C CA . LEU A 1 196 ? -18.342 -2.211 3.326 1.00 98.25 196 LEU A CA 1
ATOM 1446 C C . LEU A 1 196 ? -18.766 -2.601 4.752 1.00 98.25 196 LEU A C 1
ATOM 1448 O O . LEU A 1 196 ? -19.676 -3.407 4.929 1.00 98.25 196 LEU A O 1
ATOM 1452 N N . PHE A 1 197 ? -18.125 -2.006 5.756 1.00 98.69 197 PHE A N 1
ATOM 1453 C CA . PHE A 1 197 ? -18.417 -2.203 7.173 1.00 98.69 197 PHE A CA 1
ATOM 1454 C C . PHE A 1 197 ? -19.389 -1.153 7.753 1.00 98.69 197 PHE A C 1
ATOM 1456 O O . PHE A 1 197 ? -19.508 -0.990 8.968 1.00 98.69 197 PHE A O 1
ATOM 1463 N N . GLY A 1 198 ? -20.111 -0.427 6.893 1.00 98.19 198 GLY A N 1
ATOM 1464 C CA . GLY A 1 198 ? -21.196 0.472 7.285 1.00 98.19 198 GLY A CA 1
ATOM 1465 C C . GLY A 1 198 ? -20.769 1.766 7.984 1.00 98.19 198 GLY A C 1
ATOM 1466 O O . GLY A 1 198 ? -21.621 2.406 8.608 1.00 98.19 198 GLY A O 1
ATOM 1467 N N . ALA A 1 199 ? -19.493 2.155 7.897 1.00 98.44 199 ALA A N 1
ATOM 1468 C CA . ALA A 1 199 ? -19.029 3.453 8.374 1.00 98.44 199 ALA A CA 1
ATOM 1469 C C . ALA A 1 199 ? -19.684 4.593 7.582 1.00 98.44 199 ALA A C 1
ATOM 1471 O O . ALA A 1 199 ? -20.006 4.457 6.399 1.00 98.44 199 ALA A O 1
ATOM 1472 N N . ARG A 1 200 ? -19.849 5.743 8.234 1.00 98.12 200 ARG A N 1
ATOM 1473 C CA . ARG A 1 200 ? -20.496 6.923 7.656 1.00 98.12 200 ARG A CA 1
ATOM 1474 C C . ARG A 1 200 ? -19.476 8.037 7.522 1.00 98.12 200 ARG A C 1
ATOM 1476 O O . ARG A 1 200 ? -19.143 8.717 8.490 1.00 98.12 200 ARG A O 1
ATOM 1483 N N . ILE A 1 201 ? -18.941 8.163 6.314 1.00 98.56 201 ILE A N 1
ATOM 1484 C CA . ILE A 1 201 ? -17.866 9.100 6.009 1.00 98.56 201 ILE A CA 1
ATOM 1485 C C . ILE A 1 201 ? -18.248 9.885 4.765 1.00 98.56 201 ILE A C 1
ATOM 1487 O O . ILE A 1 201 ? -18.440 9.306 3.696 1.00 98.56 201 ILE A O 1
ATOM 1491 N N . THR A 1 202 ? -18.297 11.204 4.897 1.00 98.19 202 THR A N 1
ATOM 1492 C CA . THR A 1 202 ? -18.494 12.121 3.774 1.00 98.19 202 THR A CA 1
ATOM 1493 C C . THR A 1 202 ? -17.165 12.771 3.432 1.00 98.19 202 THR A C 1
ATOM 1495 O O . THR A 1 202 ? -16.499 13.330 4.301 1.00 98.19 202 THR A O 1
ATOM 1498 N N . ARG A 1 203 ? -16.771 12.705 2.161 1.00 97.75 203 ARG A N 1
ATOM 1499 C CA . ARG A 1 203 ? -15.573 13.367 1.636 1.00 97.75 203 ARG A CA 1
ATOM 1500 C C . ARG A 1 203 ? -15.979 14.667 0.943 1.00 97.75 203 ARG A C 1
ATOM 1502 O O . ARG A 1 203 ? -16.917 14.656 0.151 1.00 97.75 203 ARG A O 1
ATOM 1509 N N . SER A 1 204 ? -15.277 15.762 1.222 1.00 96.75 204 SER A N 1
ATOM 1510 C CA . SER A 1 204 ? -15.456 17.033 0.511 1.00 96.75 204 SER A CA 1
ATOM 1511 C C . SER A 1 204 ? -15.116 16.907 -0.977 1.00 96.75 204 SER A C 1
ATOM 1513 O O . SER A 1 204 ? -14.342 16.036 -1.376 1.00 96.75 204 SER A O 1
ATOM 1515 N N . GLU A 1 205 ? -15.652 17.809 -1.801 1.00 93.50 205 GLU A N 1
ATOM 1516 C CA . GLU A 1 205 ? -15.421 17.814 -3.255 1.00 93.50 205 GLU A CA 1
ATOM 1517 C C . GLU A 1 205 ? -13.938 17.940 -3.630 1.00 93.50 205 GLU A C 1
ATOM 1519 O O . GLU A 1 205 ? -13.464 17.267 -4.542 1.00 93.50 205 GLU A O 1
ATOM 1524 N N . ASP A 1 206 ? -13.175 18.747 -2.888 1.00 91.62 206 ASP A N 1
ATOM 1525 C CA . ASP A 1 206 ? -11.725 18.897 -3.072 1.00 91.62 206 ASP A CA 1
ATOM 1526 C C . ASP A 1 206 ? -10.913 17.690 -2.560 1.00 91.62 206 ASP A C 1
ATOM 1528 O O . ASP A 1 206 ? -9.688 17.636 -2.697 1.00 91.62 206 ASP A O 1
ATOM 1532 N N . GLY A 1 207 ? -11.591 16.717 -1.948 1.00 91.94 207 GLY A N 1
ATOM 1533 C CA . GLY A 1 207 ? -11.020 15.488 -1.433 1.00 91.94 207 GLY A CA 1
ATOM 1534 C C . GLY A 1 207 ? -10.129 15.649 -0.203 1.00 91.94 207 GLY A C 1
ATOM 1535 O O . GLY A 1 207 ? -9.452 14.674 0.141 1.00 91.94 207 GLY A O 1
ATOM 1536 N N . ARG A 1 208 ? -10.107 16.835 0.427 1.00 95.56 208 ARG A N 1
ATOM 1537 C CA . ARG A 1 208 ? -9.214 17.179 1.546 1.00 95.56 208 ARG A CA 1
ATOM 1538 C C . ARG A 1 208 ? -9.840 17.005 2.919 1.00 95.56 208 ARG A C 1
ATOM 1540 O O . ARG A 1 208 ? -9.096 16.863 3.881 1.00 95.56 208 ARG A O 1
ATOM 1547 N N . ARG A 1 209 ? -11.162 17.032 3.043 1.00 97.81 209 ARG A N 1
ATOM 1548 C CA . ARG A 1 209 ? -11.854 16.928 4.328 1.00 97.81 209 ARG A CA 1
ATOM 1549 C C . ARG A 1 209 ? -12.733 15.689 4.358 1.00 97.81 209 ARG A C 1
ATOM 1551 O O . ARG A 1 209 ? -13.485 15.432 3.421 1.00 97.81 209 ARG A O 1
ATOM 1558 N N . PHE A 1 210 ? -12.656 14.952 5.458 1.00 98.62 210 PHE A N 1
ATOM 1559 C CA . PHE A 1 210 ? -13.545 13.840 5.764 1.00 98.62 210 PHE A CA 1
ATOM 1560 C C . PHE A 1 210 ? -14.356 14.185 7.003 1.00 98.62 210 PHE A C 1
ATOM 1562 O O . PHE A 1 210 ? -13.778 14.476 8.044 1.00 98.62 210 PHE A O 1
ATOM 1569 N N . THR A 1 211 ? -15.677 14.142 6.900 1.00 98.69 211 THR A N 1
ATOM 1570 C CA . THR A 1 211 ? -16.573 14.172 8.058 1.00 98.69 211 THR A CA 1
ATOM 1571 C C . THR A 1 211 ? -16.939 12.736 8.390 1.00 98.69 211 THR A C 1
ATOM 1573 O O . THR A 1 211 ? -17.472 12.029 7.536 1.00 98.69 211 THR A O 1
ATOM 1576 N N . VAL A 1 212 ? -16.614 12.301 9.603 1.00 98.75 212 VAL A N 1
ATOM 1577 C CA . VAL A 1 212 ? -16.775 10.926 10.082 1.00 98.75 212 VAL A CA 1
ATOM 1578 C C . VAL A 1 212 ? -17.805 10.928 11.206 1.00 98.75 212 VAL A C 1
ATOM 1580 O O . VAL A 1 212 ? -17.566 11.525 12.255 1.00 98.75 212 VAL A O 1
ATOM 1583 N N . GLU A 1 213 ? -18.946 10.271 11.000 1.00 98.50 213 GLU A N 1
ATOM 1584 C CA . GLU A 1 213 ? -19.868 9.967 12.099 1.00 98.50 213 GLU A CA 1
ATOM 1585 C C . GLU A 1 213 ? -19.377 8.694 12.789 1.00 98.50 213 GLU A C 1
ATOM 1587 O O . GLU A 1 213 ? -19.488 7.591 12.243 1.00 98.50 213 GLU A O 1
ATOM 1592 N N . GLY A 1 214 ? -18.802 8.849 13.975 1.00 97.62 214 GLY A N 1
ATOM 1593 C CA . GLY A 1 214 ? -18.265 7.736 14.731 1.00 97.62 214 GLY A CA 1
ATOM 1594 C C . GLY A 1 214 ? -19.359 6.895 15.383 1.00 97.62 214 GLY A C 1
ATOM 1595 O O . GLY A 1 214 ? -20.332 7.404 15.949 1.00 97.62 214 GLY A O 1
ATOM 1596 N N . LEU A 1 215 ? -19.197 5.581 15.270 1.00 95.25 215 LEU A N 1
ATOM 1597 C CA . LEU A 1 215 ? -20.126 4.566 15.754 1.00 95.25 215 LEU A CA 1
ATOM 1598 C C . LEU A 1 215 ? -19.582 3.913 17.030 1.00 95.25 215 LEU A C 1
ATOM 1600 O O . LEU A 1 215 ? -18.407 4.036 17.352 1.00 95.25 215 LEU A O 1
ATOM 1604 N N . GLU A 1 216 ? -20.419 3.164 17.748 1.00 91.00 216 GLU A N 1
ATOM 1605 C CA . GLU A 1 216 ? -19.922 2.305 18.834 1.00 91.00 216 GLU A CA 1
ATOM 1606 C C . GLU A 1 216 ? -19.110 1.125 18.274 1.00 91.00 216 GLU A C 1
ATOM 1608 O O . GLU A 1 216 ? -18.050 0.778 18.792 1.00 91.00 216 GLU A O 1
ATOM 1613 N N . ARG A 1 217 ? -19.606 0.522 17.185 1.00 95.25 217 ARG A N 1
ATOM 1614 C CA . ARG A 1 217 ? -18.945 -0.539 16.416 1.00 95.25 217 ARG A CA 1
ATOM 1615 C C . ARG A 1 217 ? -19.278 -0.400 14.936 1.00 95.25 217 ARG A C 1
ATOM 1617 O O . ARG A 1 217 ? -20.342 0.107 14.570 1.00 95.25 217 ARG A O 1
ATOM 1624 N N . LEU A 1 218 ? -18.381 -0.891 14.086 1.00 98.19 218 LEU A N 1
ATOM 1625 C CA . LEU A 1 218 ? -18.669 -1.081 12.667 1.00 98.19 218 LEU A CA 1
ATOM 1626 C C . LEU A 1 218 ? -19.683 -2.222 12.471 1.00 98.19 218 LEU A C 1
ATOM 1628 O O . LEU A 1 218 ? -19.854 -3.067 13.346 1.00 98.19 218 LEU A O 1
ATOM 1632 N N . ARG A 1 219 ? -20.342 -2.290 11.312 1.00 98.19 219 ARG A N 1
ATOM 1633 C CA . ARG A 1 219 ? -21.269 -3.381 10.980 1.00 98.19 219 ARG A CA 1
ATOM 1634 C C . ARG A 1 219 ? -20.581 -4.442 10.141 1.00 98.19 219 ARG A C 1
ATOM 1636 O O . ARG A 1 219 ? -20.154 -4.169 9.024 1.00 98.19 219 ARG A O 1
ATOM 1643 N N . SER A 1 220 ? -20.516 -5.669 10.646 1.00 98.31 220 SER A N 1
ATOM 1644 C CA . SER A 1 220 ? -19.961 -6.780 9.876 1.00 98.31 220 SER A CA 1
ATOM 1645 C C . SER A 1 220 ? -20.802 -7.053 8.618 1.00 98.31 220 SER A C 1
ATOM 1647 O O . SER A 1 220 ? -22.030 -7.146 8.720 1.00 98.31 220 SER A O 1
ATOM 1649 N N . PRO A 1 221 ? -20.185 -7.291 7.447 1.00 98.31 221 PRO A N 1
ATOM 1650 C CA . PRO A 1 221 ? -20.875 -7.847 6.282 1.00 98.31 221 PRO A CA 1
ATOM 1651 C C . PRO A 1 221 ? -21.102 -9.371 6.392 1.00 98.31 221 PRO A C 1
ATOM 1653 O O . PRO A 1 221 ? -21.638 -9.992 5.478 1.00 98.31 221 PRO A O 1
ATOM 1656 N N . GLY A 1 222 ? -20.681 -10.013 7.488 1.00 98.31 222 GLY A N 1
ATOM 1657 C CA . GLY A 1 222 ? -20.643 -11.469 7.660 1.00 98.31 222 GLY A CA 1
ATOM 1658 C C . GLY A 1 222 ? -19.415 -12.103 7.005 1.00 98.31 222 GLY A C 1
ATOM 1659 O O . GLY A 1 222 ? -18.671 -12.823 7.668 1.00 98.31 222 GLY A O 1
ATOM 1660 N N . ALA A 1 223 ? -19.151 -11.786 5.736 1.00 97.94 223 ALA A N 1
ATOM 1661 C CA . ALA A 1 223 ? -17.941 -12.206 5.037 1.00 97.94 223 ALA A CA 1
ATOM 1662 C C . ALA A 1 223 ? -17.402 -11.112 4.104 1.00 97.94 223 ALA A C 1
ATOM 1664 O O . ALA A 1 223 ? -18.168 -10.340 3.531 1.00 97.94 223 ALA A O 1
ATOM 1665 N N . ALA A 1 224 ? -16.083 -11.076 3.930 1.00 97.69 224 ALA A N 1
ATOM 1666 C CA . ALA A 1 224 ? -15.393 -10.198 2.992 1.00 97.69 224 ALA A CA 1
ATOM 1667 C C . ALA A 1 224 ? -14.217 -10.931 2.332 1.00 97.69 22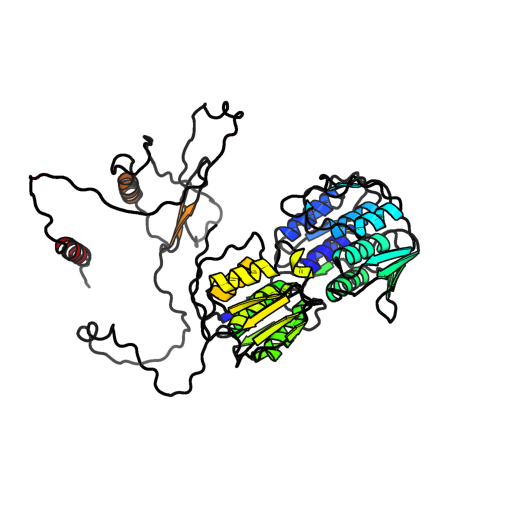4 ALA A C 1
ATOM 1669 O O . ALA A 1 224 ? -13.594 -11.798 2.946 1.00 97.69 224 ALA A O 1
ATOM 1670 N N . GLU A 1 225 ? -13.901 -10.579 1.088 1.00 96.31 225 GLU A N 1
ATOM 1671 C CA . GLU A 1 225 ? -12.846 -11.219 0.301 1.00 96.31 225 GLU A CA 1
ATOM 1672 C C . GLU A 1 225 ? -11.671 -10.269 0.064 1.00 96.31 225 GLU A C 1
ATOM 1674 O O . GLU A 1 225 ? -11.847 -9.107 -0.306 1.00 96.31 225 GLU A O 1
ATOM 1679 N N . VAL A 1 226 ? -10.455 -10.772 0.280 1.00 96.81 226 VAL A N 1
ATOM 1680 C CA . VAL A 1 226 ? -9.221 -10.058 -0.042 1.00 96.81 226 VAL A CA 1
ATOM 1681 C C . VAL A 1 226 ? -8.943 -10.185 -1.540 1.00 96.81 226 VAL A C 1
ATOM 1683 O O . VAL A 1 226 ? -8.653 -11.276 -2.029 1.00 96.81 226 VAL A O 1
ATOM 1686 N N . GLU A 1 227 ? -8.957 -9.057 -2.252 1.00 95.06 227 GLU A N 1
ATOM 1687 C CA . GLU A 1 227 ? -8.591 -8.989 -3.673 1.00 95.06 227 GLU A CA 1
ATOM 1688 C C . GLU A 1 227 ? -7.144 -9.455 -3.935 1.00 95.06 227 GLU A C 1
ATOM 1690 O O . GLU A 1 227 ? -6.285 -9.360 -3.057 1.00 95.06 227 GLU A O 1
ATOM 1695 N N . GLY A 1 228 ? -6.833 -9.875 -5.165 1.00 95.94 228 GLY A N 1
ATOM 1696 C CA . GLY A 1 228 ? -5.462 -10.038 -5.644 1.00 95.94 228 GLY A CA 1
ATOM 1697 C C . GLY A 1 228 ? -4.616 -8.757 -5.557 1.00 95.94 228 GLY A C 1
ATOM 1698 O O . GLY A 1 228 ? -5.108 -7.635 -5.653 1.00 95.94 228 GLY A O 1
ATOM 1699 N N . ASP A 1 229 ? -3.313 -8.922 -5.345 1.00 95.56 229 ASP A N 1
ATOM 1700 C CA . ASP A 1 229 ? -2.349 -7.850 -5.110 1.00 95.56 229 ASP A CA 1
ATOM 1701 C C . ASP A 1 229 ? -1.820 -7.278 -6.431 1.00 95.56 229 ASP A C 1
ATOM 1703 O O . ASP A 1 229 ? -0.993 -7.899 -7.111 1.00 95.56 229 ASP A O 1
ATOM 1707 N N . TRP A 1 230 ? -2.245 -6.062 -6.778 1.00 96.50 230 TRP A N 1
ATOM 1708 C CA . TRP A 1 230 ? -1.743 -5.355 -7.961 1.00 96.50 230 TRP A CA 1
ATOM 1709 C C . TRP A 1 230 ? -0.267 -4.969 -7.840 1.00 96.50 230 TRP A C 1
ATOM 1711 O O . TRP A 1 230 ? 0.467 -4.999 -8.830 1.00 96.50 230 TRP A O 1
ATOM 1721 N N . SER A 1 231 ? 0.191 -4.679 -6.623 1.00 93.69 231 SER A N 1
ATOM 1722 C CA . SER A 1 231 ? 1.573 -4.286 -6.347 1.00 93.69 231 SER A CA 1
ATOM 1723 C C . SER A 1 231 ? 2.538 -5.450 -6.557 1.00 93.69 231 SER A C 1
ATOM 1725 O O . SER A 1 231 ? 3.598 -5.288 -7.157 1.00 93.69 231 SER A O 1
ATOM 1727 N N . ASN A 1 232 ? 2.175 -6.643 -6.076 1.00 94.62 232 ASN A N 1
ATOM 1728 C CA . ASN A 1 232 ? 2.952 -7.862 -6.301 1.00 94.62 232 ASN A CA 1
ATOM 1729 C C . ASN A 1 232 ? 2.847 -8.335 -7.757 1.00 94.62 232 ASN A C 1
ATOM 1731 O O . ASN A 1 232 ? 3.834 -8.767 -8.355 1.00 94.62 232 ASN A O 1
ATOM 1735 N N . SER A 1 233 ? 1.662 -8.213 -8.353 1.00 96.62 233 SER A N 1
ATOM 1736 C CA . SER A 1 233 ? 1.436 -8.630 -9.737 1.00 96.62 233 SER A CA 1
ATOM 1737 C C . SER A 1 233 ? 2.232 -7.796 -10.736 1.00 96.62 233 SER A C 1
ATOM 1739 O O . SER A 1 233 ? 2.686 -8.337 -11.744 1.00 96.62 233 SER A O 1
ATOM 1741 N N . ALA A 1 234 ? 2.494 -6.519 -10.435 1.00 97.81 234 ALA A N 1
ATOM 1742 C CA . ALA A 1 234 ? 3.312 -5.640 -11.266 1.00 97.81 234 ALA A CA 1
ATOM 1743 C C . ALA A 1 234 ? 4.668 -6.255 -11.654 1.00 97.81 234 ALA A C 1
ATOM 1745 O O . ALA A 1 234 ? 5.110 -6.080 -12.788 1.00 97.81 234 ALA A O 1
ATOM 1746 N N . PHE A 1 235 ? 5.300 -7.032 -10.767 1.00 96.44 235 PHE A N 1
ATOM 1747 C CA . PHE A 1 235 ? 6.577 -7.686 -11.066 1.00 96.44 235 PHE A CA 1
ATOM 1748 C C . PHE A 1 235 ? 6.459 -8.735 -12.170 1.00 96.44 235 PHE A C 1
ATOM 1750 O O . PHE A 1 235 ? 7.283 -8.783 -13.084 1.00 96.44 235 PHE A O 1
ATOM 1757 N N . TRP A 1 236 ? 5.401 -9.539 -12.126 1.00 95.75 236 TRP A N 1
ATOM 1758 C CA . TRP A 1 236 ? 5.122 -10.541 -13.147 1.00 95.75 236 TRP A CA 1
ATOM 1759 C C . TRP A 1 236 ? 4.666 -9.919 -14.466 1.00 95.75 236 TRP A C 1
ATOM 1761 O O . TRP A 1 236 ? 5.056 -10.388 -15.534 1.00 95.75 236 TRP A O 1
ATOM 1771 N N . LEU A 1 237 ? 3.888 -8.837 -14.404 1.00 97.56 237 LEU A N 1
ATOM 1772 C CA . LEU A 1 237 ? 3.462 -8.087 -15.585 1.00 97.56 237 LEU A CA 1
ATOM 1773 C C . LEU A 1 237 ? 4.663 -7.430 -16.288 1.00 97.56 237 LEU A C 1
ATOM 1775 O O . LEU A 1 237 ? 4.809 -7.560 -17.504 1.00 97.56 237 LEU A O 1
ATOM 1779 N N . CYS A 1 238 ? 5.586 -6.828 -15.530 1.00 97.06 238 CYS A N 1
ATOM 1780 C CA . CYS A 1 238 ? 6.851 -6.307 -16.061 1.00 97.06 238 CYS A CA 1
ATOM 1781 C C . CYS A 1 238 ? 7.727 -7.426 -16.648 1.00 97.06 238 CYS A C 1
ATOM 1783 O O . CYS A 1 238 ? 8.279 -7.275 -17.736 1.00 97.06 238 CYS A O 1
ATOM 1785 N N . ALA A 1 239 ? 7.806 -8.584 -15.986 1.00 93.75 239 ALA A N 1
ATOM 1786 C CA . ALA A 1 239 ? 8.467 -9.763 -16.546 1.00 93.75 239 ALA A CA 1
ATOM 1787 C C . ALA A 1 239 ? 7.825 -10.227 -17.869 1.00 93.75 239 ALA A C 1
ATOM 1789 O O . ALA A 1 239 ? 8.533 -10.662 -18.776 1.00 93.75 239 ALA A O 1
ATOM 1790 N N . GLY A 1 240 ? 6.501 -10.101 -18.008 1.00 94.38 240 GLY A N 1
ATOM 1791 C CA . GLY A 1 240 ? 5.776 -10.347 -19.254 1.00 94.38 240 GLY A CA 1
ATOM 1792 C C . GLY A 1 240 ? 6.201 -9.410 -20.385 1.00 94.38 240 GLY A C 1
ATOM 1793 O O . GLY A 1 240 ? 6.453 -9.885 -21.495 1.00 94.38 240 GLY A O 1
ATOM 1794 N N . ALA A 1 241 ? 6.365 -8.117 -20.090 1.00 95.50 241 ALA A N 1
ATOM 1795 C CA . ALA A 1 241 ? 6.846 -7.114 -21.046 1.00 95.50 241 ALA A CA 1
ATOM 1796 C C . ALA A 1 241 ? 8.295 -7.369 -21.502 1.00 95.50 241 ALA A C 1
ATOM 1798 O O . ALA A 1 241 ? 8.648 -7.068 -22.640 1.00 95.50 241 ALA A O 1
ATOM 1799 N N . LEU A 1 242 ? 9.127 -7.958 -20.638 1.00 91.94 242 LEU A N 1
ATOM 1800 C CA . LEU A 1 242 ? 10.546 -8.234 -20.903 1.00 91.94 242 LEU A CA 1
ATOM 1801 C C . LEU A 1 242 ? 10.831 -9.669 -21.396 1.00 91.94 242 LEU A C 1
ATOM 1803 O O . LEU A 1 242 ? 11.980 -9.995 -21.703 1.00 91.94 242 LEU A O 1
ATOM 1807 N N . GLY A 1 243 ? 9.813 -10.534 -21.449 1.00 88.38 243 GLY A N 1
ATOM 1808 C CA . GLY A 1 243 ? 9.941 -11.976 -21.686 1.00 88.38 243 GLY A CA 1
ATOM 1809 C C . GLY A 1 243 ? 9.277 -12.466 -22.976 1.00 88.38 243 GLY A C 1
ATOM 1810 O O . GLY A 1 243 ? 9.593 -12.014 -24.072 1.00 88.38 243 GLY A O 1
ATOM 1811 N N . ARG A 1 244 ? 8.387 -13.460 -22.859 1.00 88.25 244 ARG A N 1
ATOM 1812 C CA . ARG A 1 244 ? 7.509 -13.966 -23.942 1.00 88.25 244 ARG A CA 1
ATOM 1813 C C . ARG A 1 244 ? 6.020 -13.754 -23.652 1.00 88.25 244 ARG A C 1
ATOM 1815 O O . ARG A 1 244 ? 5.172 -14.187 -24.429 1.00 88.25 244 ARG A O 1
ATOM 1822 N N . GLY A 1 245 ? 5.729 -13.070 -22.554 1.00 92.50 245 GLY A N 1
ATOM 1823 C CA . GLY A 1 245 ? 4.394 -12.717 -22.116 1.00 92.50 245 GLY A CA 1
ATOM 1824 C C . GLY A 1 245 ? 3.886 -13.561 -20.956 1.00 92.50 245 GLY A C 1
ATOM 1825 O O . GLY A 1 245 ? 4.114 -14.768 -20.896 1.00 92.50 245 GLY A O 1
ATOM 1826 N N . VAL A 1 246 ? 3.194 -12.904 -20.032 1.00 95.31 246 VAL A N 1
ATOM 1827 C CA . VAL A 1 246 ? 2.689 -13.485 -18.785 1.00 95.31 246 VAL A CA 1
ATOM 1828 C C . VAL A 1 246 ? 1.227 -13.086 -18.609 1.00 95.31 246 VAL A C 1
ATOM 1830 O O . VAL A 1 246 ? 0.860 -11.944 -18.886 1.00 95.31 246 VAL A O 1
ATOM 1833 N N . THR A 1 247 ? 0.411 -14.026 -18.134 1.00 97.69 247 THR A N 1
ATOM 1834 C CA . THR A 1 247 ? -0.987 -13.809 -17.746 1.00 97.69 247 THR A CA 1
ATOM 1835 C C . THR A 1 247 ? -1.135 -13.939 -16.231 1.00 97.69 247 THR A C 1
ATOM 1837 O O . THR A 1 247 ? -0.814 -14.988 -15.674 1.00 97.69 247 THR A O 1
ATOM 1840 N N . LEU A 1 248 ? -1.660 -12.906 -15.576 1.00 96.94 248 LEU A N 1
ATOM 1841 C CA . LEU A 1 248 ? -2.053 -12.911 -14.167 1.00 96.94 248 LEU A CA 1
ATOM 1842 C C . LEU A 1 248 ? -3.571 -13.038 -14.057 1.00 96.94 248 LEU A C 1
ATOM 1844 O O . LEU A 1 248 ? -4.275 -12.274 -14.707 1.00 96.94 248 LEU A O 1
ATOM 1848 N N . THR A 1 249 ? -4.070 -13.983 -13.259 1.00 97.00 249 THR A N 1
ATOM 1849 C CA . THR A 1 249 ? -5.507 -14.121 -12.933 1.00 97.00 249 THR A CA 1
ATOM 1850 C C . THR A 1 249 ? -5.807 -13.690 -11.505 1.00 97.00 249 THR A C 1
ATOM 1852 O O . THR A 1 249 ? -4.899 -13.653 -10.684 1.00 97.00 249 THR A O 1
ATOM 1855 N N . GLY A 1 250 ? -7.072 -13.437 -11.175 1.00 94.44 250 GLY A N 1
ATOM 1856 C CA . GLY A 1 250 ? -7.482 -12.992 -9.839 1.00 94.44 250 GLY A CA 1
ATOM 1857 C C . GLY A 1 250 ? -7.195 -11.510 -9.585 1.00 94.44 250 GLY A C 1
ATOM 1858 O O . GLY A 1 250 ? -7.083 -11.095 -8.435 1.00 94.44 250 GLY A O 1
ATOM 1859 N N . LEU A 1 251 ? -7.046 -10.719 -10.652 1.00 95.25 251 LEU A N 1
ATOM 1860 C CA . LEU A 1 251 ? -6.906 -9.266 -10.587 1.00 95.25 251 LEU A CA 1
ATOM 1861 C C . LEU A 1 251 ? -8.185 -8.629 -11.101 1.00 95.25 251 LEU A C 1
ATOM 1863 O O . LEU A 1 251 ? -8.545 -8.848 -12.256 1.00 95.25 251 LEU A O 1
ATOM 1867 N N . ARG A 1 252 ? -8.853 -7.831 -10.268 1.00 93.62 252 ARG A N 1
ATOM 1868 C CA . ARG A 1 252 ? -10.112 -7.212 -10.668 1.00 93.62 252 ARG A CA 1
ATOM 1869 C C . ARG A 1 252 ? -9.871 -5.973 -11.513 1.00 93.62 252 ARG A C 1
ATOM 1871 O O . ARG A 1 252 ? -9.156 -5.053 -11.107 1.00 93.62 252 ARG A O 1
ATOM 1878 N N . ALA A 1 253 ? -10.540 -5.903 -12.656 1.00 91.62 253 ALA A N 1
ATOM 1879 C CA . ALA A 1 253 ? -10.479 -4.738 -13.529 1.00 91.62 253 ALA A CA 1
ATOM 1880 C C . ALA A 1 253 ? -11.030 -3.453 -12.881 1.00 91.62 253 ALA A C 1
ATOM 1882 O O . ALA A 1 253 ? -10.657 -2.367 -13.314 1.00 91.62 253 ALA A O 1
ATOM 1883 N N . ASP A 1 254 ? -11.879 -3.536 -11.856 1.00 91.88 254 ASP A N 1
ATOM 1884 C CA . ASP A 1 254 ? -12.477 -2.395 -11.145 1.00 91.88 254 ASP A CA 1
ATOM 1885 C C . ASP A 1 254 ? -11.753 -2.021 -9.834 1.00 91.88 254 ASP A C 1
ATOM 1887 O O . ASP A 1 254 ? -12.235 -1.174 -9.081 1.00 91.88 254 ASP A O 1
ATOM 1891 N N . SER A 1 255 ? -10.573 -2.600 -9.574 1.00 93.56 255 SER A N 1
ATOM 1892 C CA . SER A 1 255 ? -9.805 -2.376 -8.342 1.00 93.56 255 SER A CA 1
ATOM 1893 C C . SER A 1 255 ? -9.478 -0.906 -8.071 1.00 93.56 255 SER A C 1
ATOM 1895 O O . SER A 1 255 ? -9.085 -0.158 -8.978 1.00 93.56 255 SER A O 1
ATOM 1897 N N . ARG A 1 256 ? -9.532 -0.527 -6.786 1.00 92.06 256 ARG A N 1
ATOM 1898 C CA . ARG A 1 256 ? -9.035 0.761 -6.272 1.00 92.06 256 ARG A CA 1
ATOM 1899 C C . ARG A 1 256 ? -7.550 0.760 -5.919 1.00 92.06 256 ARG A C 1
ATOM 1901 O O . ARG A 1 256 ? -7.026 1.796 -5.515 1.00 92.06 256 ARG A O 1
ATOM 1908 N N . GLN A 1 257 ? -6.847 -0.365 -6.050 1.00 94.31 257 GLN A N 1
ATOM 1909 C CA . GLN A 1 257 ? -5.409 -0.399 -5.783 1.00 94.31 257 GLN A CA 1
ATOM 1910 C C . GLN A 1 257 ? -4.675 0.490 -6.794 1.00 94.31 257 GLN A C 1
ATOM 1912 O O . GLN A 1 257 ? -4.741 0.258 -7.999 1.00 94.31 257 GLN A O 1
ATOM 1917 N N . GLY A 1 258 ? -3.941 1.495 -6.304 1.00 92.50 258 GLY A N 1
ATOM 1918 C CA . GLY A 1 258 ? -3.235 2.461 -7.159 1.00 92.50 258 GLY A CA 1
ATOM 1919 C C . GLY A 1 258 ? -2.245 1.808 -8.125 1.00 92.50 258 GLY A C 1
ATOM 1920 O O . GLY A 1 258 ? -2.121 2.226 -9.276 1.00 92.50 258 GLY A O 1
ATOM 1921 N N . ASP A 1 259 ? -1.618 0.715 -7.691 1.00 95.88 259 ASP A N 1
ATOM 1922 C CA . ASP A 1 259 ? -0.636 -0.043 -8.466 1.00 95.88 259 ASP A CA 1
ATOM 1923 C C . ASP A 1 259 ? -1.248 -0.725 -9.713 1.00 95.88 259 ASP A C 1
ATOM 1925 O O . ASP A 1 259 ? -0.509 -1.112 -10.620 1.00 95.88 259 ASP A O 1
ATOM 1929 N N . ARG A 1 260 ? -2.587 -0.763 -9.855 1.00 96.56 260 ARG A N 1
ATOM 1930 C CA . ARG A 1 260 ? -3.274 -1.110 -11.116 1.00 96.56 260 ARG A CA 1
ATOM 1931 C C . ARG A 1 260 ? -2.828 -0.235 -12.292 1.00 96.56 260 ARG A C 1
ATOM 1933 O O . ARG A 1 260 ? -2.869 -0.673 -13.443 1.00 96.56 260 ARG A O 1
ATOM 1940 N N . ALA A 1 261 ? -2.333 0.974 -12.019 1.00 97.12 261 ALA A N 1
ATOM 1941 C CA . ALA A 1 261 ? -1.731 1.858 -13.015 1.00 97.12 261 ALA A CA 1
ATOM 1942 C C . ALA A 1 261 ? -0.604 1.198 -13.831 1.00 97.12 261 ALA A C 1
ATOM 1944 O O . ALA A 1 261 ? -0.341 1.645 -14.946 1.00 97.12 261 ALA A O 1
ATOM 1945 N N . VAL A 1 262 ? 0.017 0.119 -13.330 1.00 98.06 262 VAL A N 1
ATOM 1946 C CA . VAL A 1 262 ? 1.018 -0.665 -14.070 1.00 98.06 262 VAL A CA 1
ATOM 1947 C C . VAL A 1 262 ? 0.530 -1.092 -15.459 1.00 98.06 262 VAL A C 1
ATOM 1949 O O . VAL A 1 262 ? 1.328 -1.103 -16.388 1.00 98.06 262 VAL A O 1
ATOM 1952 N N . VAL A 1 263 ? -0.770 -1.368 -15.634 1.00 97.88 263 VAL A N 1
ATOM 1953 C CA . VAL A 1 263 ? -1.372 -1.714 -16.936 1.00 97.88 263 VAL A CA 1
ATOM 1954 C C . VAL A 1 263 ? -1.143 -0.588 -17.941 1.00 97.88 263 VAL A C 1
ATOM 1956 O O . VAL A 1 263 ? -0.464 -0.786 -18.945 1.00 97.88 263 VAL A O 1
ATOM 1959 N N . LYS A 1 264 ? -1.620 0.619 -17.612 1.00 97.94 264 LYS A N 1
ATOM 1960 C CA . LYS A 1 264 ? -1.496 1.801 -18.475 1.00 97.94 264 LYS A CA 1
ATOM 1961 C C . LYS A 1 264 ? -0.044 2.228 -18.664 1.00 97.94 264 LYS A C 1
ATOM 1963 O O . LYS A 1 264 ? 0.322 2.709 -19.728 1.00 97.94 264 LYS A O 1
ATOM 1968 N N . LEU A 1 265 ? 0.792 2.065 -17.636 1.00 98.50 265 LEU A N 1
ATOM 1969 C CA . LEU A 1 265 ? 2.214 2.395 -17.723 1.00 98.50 265 LEU A CA 1
ATOM 1970 C C . LEU A 1 265 ? 2.940 1.451 -18.679 1.00 98.50 265 LEU A C 1
ATOM 1972 O O . LEU A 1 265 ? 3.707 1.924 -19.505 1.00 98.50 265 LEU A O 1
ATOM 1976 N N . LEU A 1 266 ? 2.691 0.141 -18.605 1.00 98.62 266 LEU A N 1
ATOM 1977 C CA . LEU A 1 266 ? 3.297 -0.828 -19.520 1.00 98.62 266 LEU A CA 1
ATOM 1978 C C . LEU A 1 266 ? 2.811 -0.630 -20.963 1.00 98.62 266 LEU A C 1
ATOM 1980 O O . LEU A 1 266 ? 3.629 -0.709 -21.877 1.00 98.62 266 LEU A O 1
ATOM 1984 N N . GLU A 1 267 ? 1.532 -0.302 -21.172 1.00 98.31 267 GLU A N 1
ATOM 1985 C CA . GLU A 1 267 ? 1.017 0.124 -22.485 1.00 98.31 267 GLU A CA 1
ATOM 1986 C C . GLU A 1 267 ? 1.744 1.373 -22.997 1.00 98.31 267 GLU A C 1
ATOM 1988 O O . GLU A 1 267 ? 2.201 1.390 -24.137 1.00 98.31 267 GLU A O 1
ATOM 1993 N N . ALA A 1 268 ? 1.912 2.395 -22.150 1.00 98.19 268 ALA A N 1
ATOM 1994 C CA . ALA A 1 268 ? 2.599 3.638 -22.501 1.00 98.19 268 ALA A CA 1
ATOM 1995 C C . ALA A 1 268 ? 4.096 3.436 -22.785 1.00 98.19 268 ALA A C 1
ATOM 1997 O O . ALA A 1 268 ? 4.639 4.066 -23.691 1.00 98.19 268 ALA A O 1
ATOM 1998 N N . PHE A 1 269 ? 4.747 2.514 -22.070 1.00 98.25 269 PHE A N 1
ATOM 1999 C CA . PHE A 1 269 ? 6.090 2.056 -22.414 1.00 98.25 269 PHE A CA 1
ATOM 2000 C C . PHE A 1 269 ? 6.118 1.382 -23.789 1.00 98.25 269 PHE A C 1
ATOM 2002 O O . PHE A 1 269 ? 7.160 1.407 -24.426 1.00 98.25 269 PHE A O 1
ATOM 2009 N N . GLY A 1 270 ? 5.016 0.796 -24.266 1.00 97.94 270 GLY A N 1
ATOM 2010 C CA . GLY A 1 270 ? 4.916 0.142 -25.574 1.00 97.94 270 GLY A CA 1
ATOM 2011 C C . GLY A 1 270 ? 4.773 -1.380 -25.514 1.00 97.94 270 GLY A C 1
ATOM 2012 O O . GLY A 1 270 ? 4.997 -2.044 -26.526 1.00 97.94 270 GLY A O 1
ATOM 2013 N N . ALA A 1 271 ? 4.445 -1.953 -24.352 1.00 97.94 271 ALA A N 1
ATOM 2014 C CA . ALA A 1 271 ? 4.091 -3.365 -24.227 1.00 97.94 271 ALA A CA 1
ATOM 2015 C C . ALA A 1 271 ? 2.682 -3.638 -24.784 1.00 97.94 271 ALA A C 1
ATOM 2017 O O . ALA A 1 271 ? 1.805 -2.778 -24.762 1.00 97.94 271 ALA A O 1
ATOM 2018 N N . GLU A 1 272 ? 2.445 -4.864 -25.246 1.00 98.19 272 GLU A N 1
ATOM 2019 C CA . GLU A 1 272 ? 1.113 -5.311 -25.659 1.00 98.19 272 GLU A CA 1
ATOM 2020 C C . GLU A 1 272 ? 0.344 -5.774 -24.411 1.00 98.19 272 GLU A C 1
ATOM 2022 O O . GLU A 1 272 ? 0.712 -6.782 -23.798 1.00 98.19 272 GLU A O 1
ATOM 2027 N N . VAL A 1 273 ? -0.719 -5.068 -24.025 1.00 98.19 273 VAL A N 1
ATOM 2028 C CA . VAL A 1 273 ? -1.516 -5.405 -22.836 1.00 98.19 273 VAL A CA 1
ATOM 2029 C C . VAL A 1 273 ? -2.951 -5.747 -23.226 1.00 98.19 273 VAL A C 1
ATOM 2031 O O . VAL A 1 273 ? -3.536 -5.163 -24.130 1.00 98.19 273 VAL A O 1
ATOM 2034 N N . SER A 1 274 ? -3.509 -6.756 -22.562 1.00 97.25 274 SER A N 1
ATOM 2035 C CA . SER A 1 274 ? -4.911 -7.156 -22.692 1.00 97.25 274 SER A CA 1
ATOM 2036 C C . SER A 1 274 ? -5.450 -7.497 -21.311 1.00 97.25 274 SER A C 1
ATOM 2038 O O . SER A 1 274 ? -4.781 -8.192 -20.546 1.00 97.25 274 SER A O 1
ATOM 2040 N N . MET A 1 275 ? -6.635 -6.997 -20.981 1.00 96.00 275 MET A N 1
ATOM 2041 C CA . MET A 1 275 ? -7.250 -7.162 -19.668 1.00 96.00 275 MET A CA 1
ATOM 2042 C C . MET A 1 275 ? -8.698 -7.624 -19.837 1.00 96.00 275 MET A C 1
ATOM 2044 O O . MET A 1 275 ? -9.445 -7.042 -20.622 1.00 96.00 275 MET A O 1
ATOM 2048 N N . THR A 1 276 ? -9.066 -8.684 -19.124 1.00 94.81 276 THR A N 1
ATOM 2049 C CA . THR A 1 276 ? -10.449 -9.124 -18.899 1.00 94.81 276 THR A CA 1
ATOM 2050 C C . THR A 1 276 ? -10.902 -8.635 -17.522 1.00 94.81 276 THR A C 1
ATOM 2052 O O . THR A 1 276 ? -10.184 -7.897 -16.851 1.00 94.81 276 THR A O 1
ATOM 2055 N N . GLU A 1 277 ? -12.093 -9.034 -17.083 1.00 92.06 277 GLU A N 1
ATOM 2056 C CA . GLU A 1 277 ? -12.609 -8.688 -15.753 1.00 92.06 277 GLU A CA 1
ATOM 2057 C C . GLU A 1 277 ? -11.725 -9.207 -14.602 1.00 92.06 277 GLU A C 1
ATOM 2059 O O . GLU A 1 277 ? -11.573 -8.524 -13.590 1.00 92.06 277 GLU A O 1
ATOM 2064 N N . ASP A 1 278 ? -11.108 -10.378 -14.783 1.00 91.38 278 ASP A N 1
ATOM 2065 C CA . ASP A 1 278 ? -10.392 -11.137 -13.752 1.00 91.38 278 ASP A CA 1
ATOM 2066 C C . ASP A 1 278 ? -8.924 -11.451 -14.096 1.00 91.38 278 ASP A C 1
ATOM 2068 O O . ASP A 1 278 ? -8.223 -12.098 -13.306 1.00 91.38 278 ASP A O 1
ATOM 2072 N N . ALA A 1 279 ? -8.441 -11.047 -15.275 1.00 95.12 279 ALA A N 1
ATOM 2073 C CA . ALA A 1 279 ? -7.102 -11.381 -15.734 1.00 95.12 279 ALA A CA 1
ATOM 2074 C C . ALA A 1 279 ? -6.435 -10.272 -16.550 1.00 95.12 279 ALA A C 1
ATOM 2076 O O . ALA A 1 279 ? -7.063 -9.545 -17.315 1.00 95.12 279 ALA A O 1
ATOM 2077 N N . VAL A 1 280 ? -5.109 -10.199 -16.448 1.00 98.06 280 VAL A N 1
ATOM 2078 C CA . VAL A 1 280 ? -4.261 -9.281 -17.211 1.00 98.06 280 VAL A CA 1
ATOM 2079 C C . VAL A 1 280 ? -3.180 -10.084 -17.909 1.00 98.06 280 VAL A C 1
ATOM 2081 O O . VAL A 1 280 ? -2.451 -10.841 -17.274 1.00 98.06 280 VAL A O 1
ATOM 2084 N N . THR A 1 281 ? -3.039 -9.907 -19.216 1.00 98.19 281 THR A N 1
ATOM 2085 C CA . THR A 1 281 ? -1.939 -10.476 -19.993 1.00 98.19 281 THR A CA 1
ATOM 2086 C C . THR A 1 281 ? -1.088 -9.368 -20.581 1.00 98.19 281 THR A C 1
ATOM 2088 O O . THR A 1 281 ? -1.600 -8.526 -21.315 1.00 98.19 281 THR A O 1
ATOM 2091 N N . VAL A 1 282 ? 0.215 -9.414 -20.309 1.00 98.12 282 VAL A N 1
ATOM 2092 C CA . VAL A 1 282 ? 1.210 -8.500 -20.882 1.00 98.12 282 VAL A CA 1
ATOM 2093 C C . VAL A 1 282 ? 2.167 -9.294 -21.752 1.00 98.12 282 VAL A C 1
ATOM 2095 O O . VAL A 1 282 ? 2.665 -10.339 -21.329 1.00 98.12 282 VAL A O 1
ATOM 2098 N N . ARG A 1 283 ? 2.439 -8.799 -22.959 1.00 96.38 283 ARG A N 1
ATOM 2099 C CA . ARG A 1 283 ? 3.411 -9.342 -23.910 1.00 96.38 283 ARG A CA 1
ATOM 2100 C C . ARG A 1 283 ? 4.434 -8.272 -24.315 1.00 96.38 283 ARG A C 1
ATOM 2102 O O . ARG A 1 283 ? 4.150 -7.079 -24.208 1.00 96.38 283 ARG A O 1
ATOM 2109 N N . PRO A 1 284 ? 5.624 -8.679 -24.786 1.00 94.44 284 PRO A N 1
ATOM 2110 C CA . PRO A 1 284 ? 6.642 -7.735 -25.228 1.00 94.44 284 PRO A CA 1
ATOM 2111 C C . PRO A 1 284 ? 6.187 -6.911 -26.431 1.00 94.44 284 PRO A C 1
ATOM 2113 O O . PRO A 1 284 ? 5.616 -7.459 -27.375 1.00 94.44 284 PRO A O 1
ATOM 2116 N N . GLY A 1 285 ? 6.547 -5.630 -26.430 1.00 94.06 285 GLY A N 1
ATOM 2117 C CA . GLY A 1 285 ? 6.434 -4.730 -27.576 1.00 94.06 285 GLY A CA 1
ATOM 2118 C C . GLY A 1 285 ? 7.682 -3.854 -27.726 1.00 94.06 285 GLY A C 1
ATOM 2119 O O . GLY A 1 285 ? 8.744 -4.178 -27.186 1.00 94.06 285 GLY A O 1
ATOM 2120 N N . ALA A 1 286 ? 7.587 -2.772 -28.500 1.00 94.62 286 ALA A N 1
ATOM 2121 C CA . ALA A 1 286 ? 8.703 -1.852 -28.717 1.00 94.62 286 ALA A CA 1
ATOM 2122 C C . ALA A 1 286 ? 8.775 -0.834 -27.571 1.00 94.62 286 ALA A C 1
ATOM 2124 O O . ALA A 1 286 ? 8.150 0.223 -27.642 1.00 94.62 286 ALA A O 1
ATOM 2125 N N . LEU A 1 287 ? 9.522 -1.182 -26.520 1.00 96.81 287 LEU A N 1
ATOM 2126 C CA . LEU A 1 287 ? 9.603 -0.374 -25.306 1.00 96.81 287 LEU A CA 1
ATOM 2127 C C . LEU A 1 287 ? 10.341 0.953 -25.546 1.00 96.81 287 LEU A C 1
ATOM 2129 O O . LEU A 1 287 ? 11.439 0.941 -26.099 1.00 96.81 287 LEU A O 1
ATOM 2133 N N . ARG A 1 288 ? 9.777 2.077 -25.095 1.00 97.94 288 ARG A N 1
ATOM 2134 C CA . ARG A 1 288 ? 10.340 3.433 -25.207 1.00 97.94 288 ARG A CA 1
ATOM 2135 C C . ARG A 1 288 ? 10.313 4.151 -23.863 1.00 97.94 288 ARG A C 1
ATOM 2137 O O . ARG A 1 288 ? 9.374 3.991 -23.089 1.00 97.94 288 ARG A O 1
ATOM 2144 N N . GLY A 1 289 ? 11.355 4.928 -23.593 1.00 97.38 289 GLY A N 1
ATOM 2145 C CA . GLY A 1 289 ? 11.472 5.711 -22.372 1.00 97.38 289 GLY A CA 1
ATOM 2146 C C . GLY A 1 289 ? 10.433 6.829 -22.285 1.00 97.38 289 GLY A C 1
ATOM 2147 O O . GLY A 1 289 ? 9.982 7.362 -23.300 1.00 97.38 289 GLY A O 1
ATOM 2148 N N . MET A 1 290 ? 10.037 7.165 -21.057 1.00 98.31 290 MET A N 1
ATOM 2149 C CA . MET A 1 290 ? 9.022 8.181 -20.771 1.00 98.31 290 MET A CA 1
ATOM 2150 C C . MET A 1 290 ? 9.221 8.821 -19.393 1.00 98.31 290 MET A C 1
ATOM 2152 O O . MET A 1 290 ? 10.036 8.371 -18.590 1.00 98.31 290 MET A O 1
ATOM 2156 N N . THR A 1 291 ? 8.436 9.847 -19.071 1.00 98.56 291 THR A N 1
ATOM 2157 C CA . THR A 1 291 ? 8.384 10.390 -17.707 1.00 98.56 291 THR A CA 1
ATOM 2158 C C . THR A 1 291 ? 7.288 9.694 -16.901 1.00 98.56 291 THR A C 1
ATOM 2160 O O . THR A 1 291 ? 6.125 9.693 -17.296 1.00 98.56 291 THR A O 1
ATOM 2163 N N . VAL A 1 292 ? 7.649 9.134 -15.747 1.00 98.25 292 VAL A N 1
ATOM 2164 C CA . VAL A 1 292 ? 6.748 8.489 -14.787 1.00 98.25 292 VAL A CA 1
ATOM 2165 C C . VAL A 1 292 ? 6.644 9.361 -13.539 1.00 98.25 292 VAL A C 1
ATOM 2167 O O . VAL A 1 292 ? 7.627 9.575 -12.831 1.00 98.25 292 VAL A O 1
ATOM 2170 N N . ASN A 1 293 ? 5.438 9.846 -13.244 1.00 96.69 293 ASN A N 1
ATOM 2171 C CA . ASN A 1 293 ? 5.164 10.596 -12.021 1.00 96.69 293 ASN A CA 1
ATOM 2172 C C . ASN A 1 293 ? 4.802 9.633 -10.876 1.00 96.69 293 ASN A C 1
ATOM 2174 O O . ASN A 1 293 ? 3.761 8.977 -10.919 1.00 96.69 293 ASN A O 1
ATOM 2178 N N . ALA A 1 294 ? 5.660 9.534 -9.862 1.00 95.12 294 ALA A N 1
ATOM 2179 C CA . ALA A 1 294 ? 5.593 8.500 -8.831 1.00 95.12 294 ALA A CA 1
ATOM 2180 C C . ALA A 1 294 ? 4.655 8.712 -7.610 1.00 95.12 294 ALA A C 1
ATOM 2182 O O . ALA A 1 294 ? 4.360 7.700 -6.973 1.00 95.12 294 ALA A O 1
ATOM 2183 N N . PRO A 1 295 ? 4.136 9.909 -7.239 1.00 92.00 295 PRO A N 1
ATOM 2184 C CA . PRO A 1 295 ? 3.485 10.127 -5.934 1.00 92.00 295 PRO A CA 1
ATOM 2185 C C . PRO A 1 295 ? 2.305 9.205 -5.604 1.00 92.00 295 PRO A C 1
ATOM 2187 O O . PRO A 1 295 ? 2.020 8.935 -4.436 1.00 92.00 295 PRO A O 1
ATOM 2190 N N . GLN A 1 296 ? 1.590 8.726 -6.627 1.00 93.31 296 GLN A N 1
ATOM 2191 C CA . GLN A 1 296 ? 0.422 7.848 -6.461 1.00 93.31 296 GLN A CA 1
ATOM 2192 C C . GLN A 1 296 ? 0.751 6.356 -6.592 1.00 93.31 296 GLN A C 1
ATOM 2194 O O . GLN A 1 296 ? -0.080 5.519 -6.253 1.00 93.31 296 GLN A O 1
ATOM 2199 N N . ILE A 1 297 ? 1.955 6.029 -7.065 1.00 94.06 297 ILE A N 1
ATOM 2200 C CA . ILE A 1 297 ? 2.416 4.675 -7.404 1.00 94.06 297 ILE A CA 1
ATOM 2201 C C . ILE A 1 297 ? 3.888 4.442 -7.002 1.00 94.06 297 ILE A C 1
ATOM 2203 O O . ILE A 1 297 ? 4.649 3.833 -7.762 1.00 94.06 297 ILE A O 1
ATOM 2207 N N . PRO A 1 298 ? 4.347 4.925 -5.829 1.00 92.25 298 PRO A N 1
ATOM 2208 C CA . PRO A 1 298 ? 5.773 4.898 -5.481 1.00 92.25 298 PRO A CA 1
ATOM 2209 C C . PRO A 1 298 ? 6.338 3.471 -5.475 1.00 92.25 298 PRO A C 1
ATOM 2211 O O . PRO A 1 298 ? 7.498 3.210 -5.777 1.00 92.25 298 PRO A O 1
ATOM 2214 N N . ASP A 1 299 ? 5.468 2.531 -5.151 1.00 91.94 299 ASP A N 1
ATOM 2215 C CA . ASP A 1 299 ? 5.742 1.125 -4.967 1.00 91.94 299 ASP A CA 1
ATOM 2216 C C . ASP A 1 299 ? 5.986 0.379 -6.307 1.00 91.94 299 ASP A C 1
ATOM 2218 O O . ASP A 1 299 ? 6.616 -0.685 -6.300 1.00 91.94 299 ASP A O 1
ATOM 2222 N N . LEU A 1 300 ? 5.601 0.968 -7.451 1.00 97.00 300 LEU A N 1
ATOM 2223 C CA . LEU A 1 300 ? 5.895 0.461 -8.801 1.00 97.00 300 LEU A CA 1
ATOM 2224 C C . LEU A 1 300 ? 7.280 0.865 -9.328 1.00 97.00 300 LEU A C 1
ATOM 2226 O O . LEU A 1 300 ? 7.808 0.199 -10.220 1.00 97.00 300 LEU A O 1
ATOM 2230 N N . VAL A 1 301 ? 7.873 1.941 -8.799 1.00 97.88 301 VAL A N 1
ATOM 2231 C CA . VAL A 1 301 ? 9.123 2.517 -9.327 1.00 97.88 301 VAL A CA 1
ATOM 2232 C C . VAL A 1 301 ? 10.258 1.488 -9.412 1.00 97.88 301 VAL A C 1
ATOM 2234 O O . VAL A 1 301 ? 10.847 1.400 -10.486 1.00 97.88 301 VAL A O 1
ATOM 2237 N N . PRO A 1 302 ? 10.551 0.650 -8.389 1.00 97.94 302 PRO A N 1
ATOM 2238 C CA . PRO A 1 302 ? 11.676 -0.286 -8.469 1.00 97.94 302 PRO A CA 1
ATOM 2239 C C . PRO A 1 302 ? 11.621 -1.219 -9.684 1.00 97.94 302 PRO A C 1
ATOM 2241 O O . PRO A 1 302 ? 12.617 -1.387 -10.387 1.00 97.94 302 PRO A O 1
ATOM 2244 N N . VAL A 1 303 ? 10.446 -1.782 -9.982 1.00 98.19 303 VAL A N 1
ATOM 2245 C CA . VAL A 1 303 ? 10.311 -2.735 -11.089 1.00 98.19 303 VAL A CA 1
ATOM 2246 C C . VAL A 1 303 ? 10.116 -2.056 -12.441 1.00 98.19 303 VAL A C 1
ATOM 2248 O O . VAL A 1 303 ? 10.620 -2.549 -13.449 1.00 98.19 303 VAL A O 1
ATOM 2251 N N . LEU A 1 304 ? 9.470 -0.888 -12.483 1.00 98.50 304 LEU A N 1
ATOM 2252 C CA . LEU A 1 304 ? 9.407 -0.091 -13.708 1.00 98.50 304 LEU A CA 1
ATOM 2253 C C . LEU A 1 304 ? 10.790 0.428 -14.113 1.00 98.50 304 LEU A C 1
ATOM 2255 O O . LEU A 1 304 ? 11.065 0.515 -15.305 1.00 98.50 304 LEU A O 1
ATOM 2259 N N . SER A 1 305 ? 11.691 0.697 -13.165 1.00 98.44 305 SER A N 1
ATOM 2260 C CA . SER A 1 305 ? 13.086 1.033 -13.473 1.00 98.44 305 SER A CA 1
ATOM 2261 C C . SER A 1 305 ? 13.824 -0.127 -14.152 1.00 98.44 305 SER A C 1
ATOM 2263 O O . SER A 1 305 ? 14.680 0.106 -15.004 1.00 98.44 305 SER A O 1
ATOM 2265 N N . VAL A 1 306 ? 13.456 -1.381 -13.856 1.00 97.25 306 VAL A N 1
ATOM 2266 C CA . VAL A 1 306 ? 13.956 -2.550 -14.602 1.00 97.25 306 VAL A CA 1
ATOM 2267 C C . VAL A 1 306 ? 13.426 -2.543 -16.035 1.00 97.25 306 VAL A C 1
ATOM 2269 O O . VAL A 1 306 ? 14.205 -2.761 -16.956 1.00 97.25 306 VAL A O 1
ATOM 2272 N N . VAL A 1 307 ? 12.139 -2.249 -16.250 1.00 97.69 307 VAL A N 1
ATOM 2273 C CA . VAL A 1 307 ? 11.570 -2.106 -17.607 1.00 97.69 307 VAL A CA 1
ATOM 2274 C C . VAL A 1 307 ? 12.272 -0.983 -18.375 1.00 97.69 307 VAL A C 1
ATOM 2276 O O . VAL A 1 307 ? 12.703 -1.189 -19.509 1.00 97.69 307 VAL A O 1
ATOM 2279 N N . ALA A 1 308 ? 12.466 0.168 -17.732 1.00 98.12 308 ALA A N 1
ATOM 2280 C CA . ALA A 1 308 ? 13.160 1.324 -18.287 1.00 98.12 308 ALA A CA 1
ATOM 2281 C C . ALA A 1 308 ? 14.605 1.013 -18.698 1.00 98.12 308 ALA A C 1
ATOM 2283 O O . ALA A 1 308 ? 15.062 1.487 -19.736 1.00 98.12 308 ALA A O 1
ATOM 2284 N N . ALA A 1 309 ? 15.310 0.161 -17.946 1.00 97.25 309 ALA A N 1
ATOM 2285 C CA . ALA A 1 309 ? 16.667 -0.267 -18.282 1.00 97.25 309 ALA A CA 1
ATOM 2286 C C . ALA A 1 309 ? 16.752 -1.035 -19.616 1.00 97.25 309 ALA A C 1
ATOM 2288 O O . ALA A 1 309 ? 17.842 -1.157 -20.179 1.00 97.25 309 ALA A O 1
ATOM 2289 N N . PHE A 1 310 ? 15.621 -1.518 -20.140 1.00 94.56 310 PHE A N 1
ATOM 2290 C CA . PHE A 1 310 ? 15.500 -2.185 -21.437 1.00 94.56 310 PHE A CA 1
ATOM 2291 C C . PHE A 1 310 ? 14.710 -1.378 -22.486 1.00 94.56 310 PHE A C 1
ATOM 2293 O O . PHE A 1 310 ? 14.559 -1.851 -23.614 1.00 94.56 310 PHE A O 1
ATOM 2300 N N . ALA A 1 311 ? 14.196 -0.194 -22.143 1.00 96.44 311 ALA A N 1
ATOM 2301 C CA . ALA A 1 311 ? 13.419 0.653 -23.047 1.00 96.44 311 ALA A CA 1
ATOM 2302 C C . ALA A 1 311 ? 14.327 1.537 -23.919 1.00 96.44 311 ALA A C 1
ATOM 2304 O O . ALA A 1 311 ? 15.375 1.992 -23.482 1.00 96.44 311 ALA A O 1
ATOM 2305 N N . GLU A 1 312 ? 13.951 1.815 -25.164 1.00 97.00 312 GLU A N 1
ATOM 2306 C CA . GLU A 1 312 ? 14.717 2.726 -26.017 1.00 97.00 312 GLU A CA 1
ATOM 2307 C C . GLU A 1 312 ? 14.631 4.169 -25.494 1.00 97.00 312 GLU A C 1
ATOM 2309 O O . GLU A 1 312 ? 13.538 4.706 -25.317 1.00 97.00 312 GLU A O 1
ATOM 2314 N N . GLY A 1 313 ? 15.780 4.815 -25.283 1.00 97.38 313 GLY A N 1
ATOM 2315 C CA . GLY A 1 313 ? 15.858 6.203 -24.826 1.00 97.38 313 GLY A CA 1
ATOM 2316 C C . GLY A 1 313 ? 15.952 6.344 -23.305 1.00 97.38 313 GLY A C 1
ATOM 2317 O O . GLY A 1 313 ? 16.509 5.493 -22.613 1.00 97.38 313 GLY A O 1
ATOM 2318 N N . GLU A 1 314 ? 15.456 7.467 -22.791 1.00 98.31 314 GLU A N 1
ATOM 2319 C CA . GLU A 1 314 ? 15.567 7.851 -21.383 1.00 98.31 314 GLU A CA 1
ATOM 2320 C C . GLU A 1 314 ? 14.201 7.797 -20.693 1.00 98.31 314 GLU A C 1
ATOM 2322 O O . GLU A 1 314 ? 13.207 8.291 -21.223 1.00 98.31 314 GLU A O 1
ATOM 2327 N N . THR A 1 315 ? 14.159 7.213 -19.496 1.00 98.81 315 THR A N 1
ATOM 2328 C CA . THR A 1 315 ? 12.992 7.238 -18.609 1.00 98.81 315 THR A CA 1
ATOM 2329 C C . THR A 1 315 ? 13.304 8.058 -17.369 1.00 98.81 315 THR A C 1
ATOM 2331 O O . THR A 1 315 ? 14.340 7.849 -16.739 1.00 98.81 315 THR A O 1
ATOM 2334 N N . ARG A 1 316 ? 12.394 8.953 -16.980 1.00 98.69 316 ARG A N 1
ATOM 2335 C CA . ARG A 1 316 ? 12.530 9.791 -15.782 1.00 98.69 316 ARG A CA 1
ATOM 2336 C C . ARG A 1 316 ? 11.442 9.459 -14.773 1.00 98.69 316 ARG A C 1
ATOM 2338 O O . ARG A 1 316 ? 10.268 9.674 -15.048 1.00 98.69 316 ARG A O 1
ATOM 2345 N N . PHE A 1 317 ? 11.824 8.980 -13.601 1.00 98.56 317 PHE A N 1
ATOM 2346 C CA . PHE A 1 317 ? 10.943 8.843 -12.446 1.00 98.56 317 PHE A CA 1
ATOM 2347 C C . PHE A 1 317 ? 11.053 10.116 -11.615 1.00 98.56 317 PHE A C 1
ATOM 2349 O O . PHE A 1 317 ? 12.136 10.415 -11.123 1.00 98.56 317 PHE A O 1
ATOM 2356 N N . ILE A 1 318 ? 9.957 10.861 -11.479 1.00 97.62 318 ILE A N 1
ATOM 2357 C CA . ILE A 1 318 ? 9.923 12.166 -10.796 1.00 97.62 318 ILE A CA 1
ATOM 2358 C C . ILE A 1 318 ? 8.955 12.152 -9.611 1.00 97.62 318 ILE A C 1
ATOM 2360 O O . ILE A 1 318 ? 8.020 11.342 -9.586 1.00 97.62 318 ILE A O 1
ATOM 2364 N N . ASN A 1 319 ? 9.146 13.072 -8.657 1.00 95.62 319 ASN A N 1
ATOM 2365 C CA . ASN A 1 319 ? 8.343 13.185 -7.436 1.00 95.62 319 ASN A CA 1
ATOM 2366 C C . ASN A 1 319 ? 8.257 11.853 -6.656 1.00 95.62 319 ASN A C 1
ATOM 2368 O O . ASN A 1 319 ? 7.205 11.435 -6.178 1.00 95.62 319 ASN A O 1
ATOM 2372 N N . ALA A 1 320 ? 9.381 11.153 -6.566 1.00 95.38 320 ALA A N 1
ATOM 2373 C CA . ALA A 1 320 ? 9.550 9.848 -5.939 1.00 95.38 320 ALA A CA 1
ATOM 2374 C C . ALA A 1 320 ? 10.247 9.943 -4.566 1.00 95.38 320 ALA A C 1
ATOM 2376 O O . ALA A 1 320 ? 10.652 8.924 -4.013 1.00 95.38 320 ALA A O 1
ATOM 2377 N N . GLY A 1 321 ? 10.382 11.141 -3.982 1.00 92.25 321 GLY A N 1
ATOM 2378 C CA . GLY A 1 321 ? 11.111 11.366 -2.722 1.00 92.25 321 GLY A CA 1
ATOM 2379 C C . GLY A 1 321 ? 10.657 10.475 -1.553 1.00 92.25 321 GLY A C 1
ATOM 2380 O O . GLY A 1 321 ? 11.478 10.032 -0.750 1.00 92.25 321 GLY A O 1
ATOM 2381 N N . ARG A 1 322 ? 9.373 10.096 -1.509 1.00 87.88 322 ARG A N 1
ATOM 2382 C CA . ARG A 1 322 ? 8.810 9.188 -0.494 1.00 87.88 322 ARG A CA 1
ATOM 2383 C C . ARG A 1 322 ? 9.438 7.791 -0.485 1.00 87.88 322 ARG A C 1
ATOM 2385 O O . ARG A 1 322 ? 9.349 7.090 0.522 1.00 87.88 322 ARG A O 1
ATOM 2392 N N . LEU A 1 323 ? 10.090 7.370 -1.570 1.00 91.75 323 LEU A N 1
ATOM 2393 C CA . LEU A 1 323 ? 10.808 6.095 -1.626 1.00 91.75 323 LEU A CA 1
ATOM 2394 C C . LEU A 1 323 ? 12.001 6.035 -0.664 1.00 91.75 323 LEU A C 1
ATOM 2396 O O . LEU A 1 323 ? 12.390 4.937 -0.273 1.00 91.75 323 LEU A O 1
ATOM 2400 N N . ARG A 1 324 ? 12.551 7.181 -0.244 1.00 91.88 324 ARG A N 1
ATOM 2401 C CA . ARG A 1 324 ? 13.714 7.240 0.656 1.00 91.88 324 ARG A CA 1
ATOM 2402 C C . ARG A 1 324 ? 13.405 6.769 2.082 1.00 91.88 324 ARG A C 1
ATOM 2404 O O . ARG A 1 324 ? 14.262 6.209 2.760 1.00 91.88 324 ARG A O 1
ATOM 2411 N N . ILE A 1 325 ? 12.159 6.955 2.526 1.00 87.62 325 ILE A N 1
ATOM 2412 C CA . ILE A 1 325 ? 11.692 6.660 3.896 1.00 87.62 325 ILE A CA 1
ATOM 2413 C C . ILE A 1 325 ? 10.934 5.321 4.007 1.00 87.62 325 ILE A C 1
ATOM 2415 O O . ILE A 1 325 ? 10.168 5.089 4.950 1.00 87.62 325 ILE A O 1
ATOM 2419 N N . LYS A 1 326 ? 11.103 4.444 3.012 1.00 86.69 326 LYS A N 1
ATOM 2420 C CA . LYS A 1 326 ? 10.517 3.097 2.961 1.00 86.69 326 LYS A CA 1
ATOM 2421 C C . LYS A 1 326 ? 11.434 2.087 3.672 1.00 86.69 326 LYS A C 1
ATOM 2423 O O . LYS A 1 326 ? 12.319 2.452 4.443 1.00 86.69 326 LYS A O 1
ATOM 2428 N N . GLU A 1 327 ? 11.176 0.799 3.473 1.00 82.31 327 GLU A N 1
ATOM 2429 C CA . GLU A 1 327 ? 11.912 -0.320 4.070 1.00 82.31 327 GLU A CA 1
ATOM 2430 C C . GLU A 1 327 ? 13.426 -0.230 3.800 1.00 82.31 327 GLU A C 1
ATOM 2432 O O . GLU A 1 327 ? 14.228 -0.472 4.699 1.00 82.31 327 GLU A O 1
ATOM 2437 N N . SER A 1 328 ? 13.816 0.239 2.617 1.00 88.81 328 SER A N 1
ATOM 2438 C CA . SER A 1 328 ? 15.138 0.791 2.302 1.00 88.81 328 SER A CA 1
ATOM 2439 C C . SER A 1 328 ? 14.997 2.232 1.783 1.00 88.81 328 SER A C 1
ATOM 2441 O O . SER A 1 328 ? 13.878 2.697 1.549 1.00 88.81 328 SER A O 1
ATOM 2443 N N . ASP A 1 329 ? 16.108 2.953 1.580 1.00 93.62 329 ASP A N 1
ATOM 2444 C CA . ASP A 1 329 ? 16.077 4.053 0.607 1.00 93.62 329 ASP A CA 1
ATOM 2445 C C . ASP A 1 329 ? 15.910 3.416 -0.779 1.00 93.62 329 ASP A C 1
ATOM 2447 O O . ASP A 1 329 ? 16.866 2.922 -1.388 1.00 93.62 329 ASP A O 1
ATOM 2451 N N . ARG A 1 330 ? 14.661 3.332 -1.247 1.00 95.25 330 ARG A N 1
ATOM 2452 C CA . ARG A 1 330 ? 14.325 2.619 -2.483 1.00 95.25 330 ARG A CA 1
ATOM 2453 C C . ARG A 1 330 ? 14.857 3.312 -3.731 1.00 95.25 330 ARG A C 1
ATOM 2455 O O . ARG A 1 330 ? 14.993 2.632 -4.743 1.00 95.25 330 ARG A O 1
ATOM 2462 N N . LEU A 1 331 ? 15.187 4.606 -3.685 1.00 97.06 331 LEU A N 1
ATOM 2463 C CA . LEU A 1 331 ? 15.854 5.269 -4.808 1.00 97.06 331 LEU A CA 1
ATOM 2464 C C . LEU A 1 331 ? 17.302 4.787 -4.888 1.00 97.06 331 LEU A C 1
ATOM 2466 O O . LEU A 1 331 ? 17.693 4.192 -5.894 1.00 97.06 331 LEU A O 1
ATOM 2470 N N . ALA A 1 332 ? 18.040 4.911 -3.784 1.00 96.88 332 ALA A N 1
ATOM 2471 C CA . ALA A 1 332 ? 19.442 4.513 -3.719 1.00 96.88 332 ALA A CA 1
ATOM 2472 C C . ALA A 1 332 ? 19.645 3.012 -3.974 1.00 96.88 332 ALA A C 1
ATOM 2474 O O . ALA A 1 332 ? 20.556 2.611 -4.702 1.00 96.88 332 ALA A O 1
ATOM 2475 N N . THR A 1 333 ? 18.778 2.166 -3.413 1.00 96.19 333 THR A N 1
ATOM 2476 C CA . THR A 1 333 ? 18.871 0.706 -3.581 1.00 96.19 333 THR A CA 1
ATOM 2477 C C . THR A 1 333 ? 18.434 0.236 -4.967 1.00 96.19 333 THR A C 1
ATOM 2479 O O . THR A 1 333 ? 19.041 -0.691 -5.498 1.00 96.19 333 THR A O 1
ATOM 2482 N N . THR A 1 334 ? 17.463 0.898 -5.609 1.00 97.81 334 THR A N 1
ATOM 2483 C CA . THR A 1 334 ? 17.117 0.610 -7.015 1.00 97.81 334 THR A CA 1
ATOM 2484 C C . THR A 1 334 ? 18.240 1.040 -7.958 1.00 97.81 334 THR A C 1
ATOM 2486 O O . THR A 1 334 ? 18.591 0.274 -8.855 1.00 97.81 334 THR A O 1
ATOM 2489 N N . ARG A 1 335 ? 18.839 2.224 -7.745 1.00 97.81 335 ARG A N 1
ATOM 2490 C CA . ARG A 1 335 ? 20.027 2.673 -8.491 1.00 97.81 335 ARG A CA 1
ATOM 2491 C C . ARG A 1 335 ? 21.144 1.634 -8.383 1.00 97.81 335 ARG A C 1
ATOM 2493 O O . ARG A 1 335 ? 21.609 1.145 -9.407 1.00 97.81 335 ARG A O 1
ATOM 2500 N N . GLN A 1 336 ? 21.511 1.247 -7.158 1.00 97.00 336 GLN A N 1
ATOM 2501 C CA . GLN A 1 336 ? 22.590 0.283 -6.924 1.00 97.00 336 GLN A CA 1
ATOM 2502 C C . GLN A 1 336 ? 22.311 -1.070 -7.589 1.00 97.00 336 GLN A C 1
ATOM 2504 O O . GLN A 1 336 ? 23.166 -1.589 -8.296 1.00 97.00 336 GLN A O 1
ATOM 2509 N N . LEU A 1 337 ? 21.094 -1.606 -7.436 1.00 95.19 337 LEU A N 1
ATOM 2510 C CA . LEU A 1 337 ? 20.675 -2.850 -8.087 1.00 95.19 337 LEU A CA 1
ATOM 2511 C C . LEU A 1 337 ? 20.872 -2.796 -9.604 1.00 95.19 337 LEU A C 1
ATOM 2513 O O . LEU A 1 337 ? 21.337 -3.760 -10.207 1.00 95.19 337 LEU A O 1
ATOM 2517 N N . LEU A 1 338 ? 20.493 -1.688 -10.238 1.00 95.62 338 LEU A N 1
ATOM 2518 C CA . LEU A 1 338 ? 20.594 -1.532 -11.684 1.00 95.62 338 LEU A CA 1
ATOM 2519 C C . LEU A 1 338 ? 22.051 -1.363 -12.141 1.00 95.62 338 LEU A C 1
ATOM 2521 O O . LEU A 1 338 ? 22.449 -1.990 -13.126 1.00 95.62 338 LEU A O 1
ATOM 2525 N N . GLU A 1 339 ? 22.859 -0.588 -11.417 1.00 95.50 339 GLU A N 1
ATOM 2526 C CA . GLU A 1 339 ? 24.300 -0.446 -11.669 1.00 95.50 339 GLU A CA 1
ATOM 2527 C C . GLU A 1 339 ? 25.047 -1.777 -11.535 1.00 95.50 339 GLU A C 1
ATOM 2529 O O . GLU A 1 339 ? 25.829 -2.130 -12.422 1.00 95.50 339 GLU A O 1
ATOM 2534 N N . ASP A 1 340 ? 24.752 -2.558 -10.491 1.00 93.50 340 ASP A N 1
ATOM 2535 C CA . ASP A 1 340 ? 25.341 -3.882 -10.249 1.00 93.50 340 ASP A CA 1
ATOM 2536 C C . ASP A 1 340 ? 25.068 -4.850 -11.414 1.00 93.50 340 ASP A C 1
ATOM 2538 O O . ASP A 1 340 ? 25.861 -5.751 -11.703 1.00 93.50 340 ASP A O 1
ATOM 2542 N N . LEU A 1 341 ? 23.951 -4.654 -12.123 1.00 91.94 341 LEU A N 1
ATOM 2543 C CA . LEU A 1 341 ? 23.576 -5.420 -13.314 1.00 91.94 341 LEU A CA 1
ATOM 2544 C C . LEU A 1 341 ? 24.072 -4.788 -14.627 1.00 91.94 341 LEU A C 1
ATOM 2546 O O . LEU A 1 341 ? 23.908 -5.386 -15.699 1.00 91.94 341 LEU A O 1
ATOM 2550 N N . GLY A 1 342 ? 24.726 -3.628 -14.564 1.00 93.31 342 GLY A N 1
ATOM 2551 C CA . GLY A 1 342 ? 25.334 -2.921 -15.691 1.00 93.31 342 GLY A CA 1
ATOM 2552 C C . GLY A 1 342 ? 24.388 -2.004 -16.471 1.00 93.31 342 GLY A C 1
ATOM 2553 O O . GLY A 1 342 ? 24.624 -1.788 -17.664 1.00 93.31 342 GLY A O 1
ATOM 2554 N N . ALA A 1 343 ? 23.318 -1.515 -15.842 1.00 95.56 343 ALA A N 1
ATOM 2555 C CA . ALA A 1 343 ? 22.442 -0.489 -16.407 1.00 95.56 343 ALA A CA 1
ATOM 2556 C C . ALA A 1 343 ? 23.078 0.913 -16.335 1.00 95.56 343 ALA A C 1
ATOM 2558 O O . ALA A 1 343 ? 24.084 1.123 -15.662 1.00 95.56 343 ALA A O 1
ATOM 2559 N N . ASP A 1 344 ? 22.470 1.872 -17.035 1.00 97.25 344 ASP A N 1
ATOM 2560 C CA . ASP A 1 344 ? 22.781 3.301 -16.930 1.00 97.25 344 ASP A CA 1
ATOM 2561 C C . ASP A 1 344 ? 21.662 3.976 -16.152 1.00 97.25 344 ASP A C 1
ATOM 2563 O O . ASP A 1 344 ? 20.530 4.079 -16.634 1.00 97.25 344 ASP A O 1
ATOM 2567 N N . VAL A 1 345 ? 21.960 4.349 -14.917 1.00 98.12 345 VAL A N 1
ATOM 2568 C CA . VAL A 1 345 ? 20.997 4.960 -14.015 1.00 98.12 345 VAL A CA 1
ATOM 2569 C C . VAL A 1 345 ? 21.678 6.070 -13.239 1.00 98.12 345 VAL A C 1
ATOM 2571 O O . VAL A 1 345 ? 22.820 5.947 -12.810 1.00 98.12 345 VAL A O 1
ATOM 2574 N N . GLU A 1 346 ? 20.953 7.158 -13.069 1.00 97.81 346 GLU A N 1
ATOM 2575 C CA . GLU A 1 346 ? 21.345 8.312 -12.287 1.00 97.81 346 GLU A CA 1
ATOM 2576 C C . GLU A 1 346 ? 20.259 8.556 -11.242 1.00 97.81 346 GLU A C 1
ATOM 2578 O O . GLU A 1 346 ? 19.067 8.570 -11.552 1.00 97.81 346 GLU A O 1
ATOM 2583 N N . GLU A 1 347 ? 20.664 8.721 -9.989 1.00 97.44 347 GLU A N 1
ATOM 2584 C CA . GLU A 1 347 ? 19.761 9.151 -8.930 1.00 97.44 347 GLU A CA 1
ATOM 2585 C C . GLU A 1 347 ? 19.716 10.674 -8.888 1.00 97.44 347 GLU A C 1
ATOM 2587 O O . GLU A 1 347 ? 20.749 11.340 -8.860 1.00 97.44 347 GLU A O 1
ATOM 2592 N N . ILE A 1 348 ? 18.501 11.212 -8.861 1.00 95.88 348 ILE A N 1
ATOM 2593 C CA . ILE A 1 348 ? 18.233 12.636 -8.664 1.00 95.88 348 ILE A CA 1
ATOM 2594 C C . ILE A 1 348 ? 17.545 12.821 -7.298 1.00 95.88 348 ILE A C 1
ATOM 2596 O O . ILE A 1 348 ? 17.055 11.839 -6.727 1.00 95.88 348 ILE A O 1
ATOM 2600 N N . PRO A 1 349 ? 17.497 14.042 -6.726 1.00 91.81 349 PRO A N 1
ATOM 2601 C CA . PRO A 1 349 ? 17.041 14.248 -5.347 1.00 91.81 349 PRO A CA 1
ATOM 2602 C C . PRO A 1 349 ? 15.708 13.568 -5.005 1.00 91.81 349 PRO A C 1
ATOM 2604 O O . PRO A 1 349 ? 15.589 12.928 -3.957 1.00 91.81 349 PRO A O 1
ATOM 2607 N N . ASP A 1 350 ? 14.741 13.617 -5.917 1.00 92.81 350 ASP A N 1
ATOM 2608 C CA . ASP A 1 350 ? 13.404 13.052 -5.770 1.00 92.81 350 ASP A CA 1
ATOM 2609 C C . ASP A 1 350 ? 13.081 11.997 -6.841 1.00 92.81 350 ASP A C 1
ATOM 2611 O O . ASP A 1 350 ? 11.919 11.840 -7.212 1.00 92.81 350 ASP A O 1
ATOM 2615 N N . GLY A 1 351 ? 14.067 11.267 -7.368 1.00 97.56 351 GLY A N 1
ATOM 2616 C CA . GLY A 1 351 ? 13.804 10.424 -8.532 1.00 97.56 351 GLY A CA 1
ATOM 2617 C C . GLY A 1 351 ? 14.965 9.601 -9.065 1.00 97.56 351 GLY A C 1
ATOM 2618 O O . GLY A 1 351 ? 16.026 9.495 -8.455 1.00 97.56 351 GLY A O 1
ATOM 2619 N N . LEU A 1 352 ? 14.741 9.025 -10.245 1.00 98.50 352 LEU A N 1
ATOM 2620 C CA . LEU A 1 352 ? 15.727 8.258 -11.006 1.00 98.50 352 LEU A CA 1
ATOM 2621 C C . LEU A 1 352 ? 15.640 8.636 -12.486 1.00 98.50 352 LEU A C 1
ATOM 2623 O O . LEU A 1 352 ? 14.546 8.793 -13.027 1.00 98.50 352 LEU A O 1
ATOM 2627 N N . ILE A 1 353 ? 16.779 8.703 -13.161 1.00 98.69 353 ILE A N 1
ATOM 2628 C CA . ILE A 1 353 ? 16.875 8.777 -14.617 1.00 98.69 353 ILE A CA 1
ATOM 2629 C C . ILE A 1 353 ? 17.517 7.477 -15.090 1.00 98.69 353 ILE A C 1
ATOM 2631 O O . ILE A 1 353 ? 18.640 7.168 -14.707 1.00 98.69 353 ILE A O 1
ATOM 2635 N N . VAL A 1 354 ? 16.808 6.699 -15.905 1.00 98.69 354 VAL A N 1
ATOM 2636 C CA . VAL A 1 354 ? 17.280 5.409 -16.424 1.00 98.69 354 VAL A CA 1
ATOM 2637 C C . VAL A 1 354 ? 17.411 5.505 -17.938 1.00 98.69 354 VAL A C 1
ATOM 2639 O O . VAL A 1 354 ? 16.425 5.763 -18.631 1.00 98.69 354 VAL A O 1
ATOM 2642 N N . ARG A 1 355 ? 18.620 5.287 -18.462 1.00 98.44 355 ARG A N 1
ATOM 2643 C CA . ARG A 1 355 ? 18.895 5.286 -19.906 1.00 98.44 355 ARG A CA 1
ATOM 2644 C C . ARG A 1 355 ? 18.960 3.846 -20.377 1.00 98.44 355 ARG A C 1
ATOM 2646 O O . ARG A 1 355 ? 19.851 3.085 -19.989 1.00 98.44 355 ARG A O 1
ATOM 2653 N N . GLY A 1 356 ? 17.972 3.440 -21.161 1.00 94.94 356 GLY A N 1
ATOM 2654 C CA . GLY A 1 356 ? 17.816 2.033 -21.469 1.00 94.94 356 GLY A CA 1
ATOM 2655 C C . GLY A 1 356 ? 18.874 1.510 -22.434 1.00 94.94 356 GLY A C 1
ATOM 2656 O O . GLY A 1 356 ? 19.499 2.233 -23.216 1.00 94.94 356 GLY A O 1
ATOM 2657 N N . ARG A 1 357 ? 19.123 0.205 -22.322 1.00 85.75 357 ARG A N 1
ATOM 2658 C CA . ARG A 1 357 ? 20.171 -0.522 -23.036 1.00 85.75 357 ARG A CA 1
ATOM 2659 C C . ARG A 1 357 ? 19.597 -1.765 -23.697 1.00 85.75 357 ARG A C 1
ATOM 2661 O O . ARG A 1 357 ? 18.585 -2.323 -23.289 1.00 85.75 357 ARG A O 1
ATOM 2668 N N . THR A 1 358 ? 20.316 -2.269 -24.692 1.00 79.88 358 THR A N 1
ATOM 2669 C CA . THR A 1 358 ? 19.947 -3.510 -25.389 1.00 79.88 358 THR A CA 1
ATOM 2670 C C . THR A 1 358 ? 20.174 -4.768 -24.548 1.00 79.88 358 THR A C 1
ATOM 2672 O O . THR A 1 358 ? 19.607 -5.817 -24.854 1.00 79.88 358 THR A O 1
ATOM 2675 N N . ALA A 1 359 ? 21.014 -4.700 -23.509 1.00 84.62 359 ALA A N 1
ATOM 2676 C CA . ALA A 1 359 ? 21.253 -5.800 -22.583 1.00 84.62 359 ALA A CA 1
ATOM 2677 C C . ALA A 1 359 ? 21.890 -5.330 -21.268 1.00 84.62 359 ALA A C 1
ATOM 2679 O O . ALA A 1 359 ? 22.730 -4.430 -21.257 1.00 84.62 359 ALA A O 1
ATOM 2680 N N . LEU A 1 360 ? 21.568 -6.047 -20.188 1.00 88.31 360 LEU A N 1
ATOM 2681 C CA . LEU A 1 360 ? 22.265 -5.982 -18.904 1.00 88.31 360 LEU A CA 1
ATOM 2682 C C . LEU A 1 360 ? 23.352 -7.064 -18.817 1.00 88.31 360 LEU A C 1
ATOM 2684 O O . LEU A 1 360 ? 23.187 -8.194 -19.310 1.00 88.31 360 LEU A O 1
ATOM 2688 N N . ARG A 1 361 ? 24.466 -6.722 -18.162 1.00 87.12 361 ARG A N 1
ATOM 2689 C CA . ARG A 1 361 ? 25.637 -7.598 -17.988 1.00 87.12 361 ARG A CA 1
ATOM 2690 C C . ARG A 1 361 ? 25.332 -8.763 -17.044 1.00 87.12 361 ARG A C 1
ATOM 2692 O O . ARG A 1 361 ? 25.826 -9.866 -17.270 1.00 87.12 361 ARG A O 1
ATOM 2699 N N . GLY A 1 362 ? 24.433 -8.547 -16.084 1.00 86.25 362 GLY A N 1
ATOM 2700 C CA . GLY A 1 362 ? 24.236 -9.450 -14.951 1.00 86.25 362 GLY A CA 1
ATOM 2701 C C . GLY A 1 362 ? 25.278 -9.190 -13.863 1.00 86.25 362 GLY A C 1
ATOM 2702 O O . GLY A 1 362 ? 26.266 -8.501 -14.104 1.00 86.25 362 GLY A O 1
ATOM 2703 N N . GLY A 1 363 ? 25.053 -9.735 -12.671 1.00 88.06 363 GLY A N 1
ATOM 2704 C CA . GLY A 1 363 ? 25.881 -9.443 -11.506 1.00 88.06 363 GLY A CA 1
ATOM 2705 C C . GLY A 1 363 ? 25.296 -10.029 -10.228 1.00 88.06 363 GLY A C 1
ATOM 2706 O O . GLY A 1 363 ? 24.353 -10.824 -10.273 1.00 88.06 363 GLY A O 1
ATOM 2707 N N . ALA A 1 364 ? 25.880 -9.645 -9.098 1.00 88.69 364 ALA A N 1
ATOM 2708 C CA . ALA A 1 364 ? 25.347 -9.919 -7.771 1.00 88.69 364 ALA A CA 1
ATOM 2709 C C . ALA A 1 364 ? 24.748 -8.627 -7.214 1.00 88.69 364 ALA A C 1
ATOM 2711 O O . ALA A 1 364 ? 25.380 -7.584 -7.318 1.00 88.69 364 ALA A O 1
ATOM 2712 N N . CYS A 1 365 ? 23.562 -8.717 -6.617 1.00 86.88 365 CYS A N 1
ATOM 2713 C CA . CYS A 1 365 ? 22.866 -7.586 -6.008 1.00 86.88 365 CYS A CA 1
ATOM 2714 C C . CYS A 1 365 ? 22.482 -7.950 -4.573 1.00 86.88 365 CYS A C 1
ATOM 2716 O O . CYS A 1 365 ? 22.141 -9.107 -4.297 1.00 86.88 365 CYS A O 1
ATOM 2718 N N . ASP A 1 366 ? 22.483 -6.968 -3.676 1.00 87.06 366 ASP A N 1
ATOM 2719 C CA . ASP A 1 366 ? 21.896 -7.111 -2.344 1.00 87.06 366 ASP A CA 1
ATOM 2720 C C . ASP A 1 366 ? 20.409 -6.730 -2.392 1.00 87.06 366 ASP A C 1
ATOM 2722 O O . ASP A 1 366 ? 20.025 -5.702 -2.943 1.00 87.06 366 ASP A O 1
ATOM 2726 N N . GLY A 1 367 ? 19.556 -7.567 -1.803 1.00 79.19 367 GLY A N 1
ATOM 2727 C CA . GLY A 1 367 ? 18.134 -7.275 -1.643 1.00 79.19 367 GLY A CA 1
ATOM 2728 C C . GLY A 1 367 ? 17.827 -6.253 -0.548 1.00 79.19 367 GLY A C 1
ATOM 2729 O O . GLY A 1 367 ? 16.670 -5.879 -0.390 1.00 79.19 367 GLY A O 1
ATOM 2730 N N . THR A 1 368 ? 18.817 -5.871 0.267 1.00 85.56 368 THR A N 1
ATOM 2731 C CA . THR A 1 368 ? 18.740 -4.847 1.327 1.00 85.56 368 THR A CA 1
ATOM 2732 C C . THR A 1 368 ? 17.555 -5.014 2.284 1.00 85.56 368 THR A C 1
ATOM 2734 O O . THR A 1 368 ? 17.016 -4.039 2.799 1.00 85.56 368 THR A O 1
ATOM 2737 N N . ARG A 1 369 ? 17.127 -6.267 2.514 1.00 81.62 369 ARG A N 1
ATOM 2738 C CA . ARG A 1 369 ? 15.925 -6.644 3.291 1.00 81.62 369 ARG A CA 1
ATOM 2739 C C . ARG A 1 369 ? 14.622 -5.994 2.792 1.00 81.62 369 ARG A C 1
ATOM 2741 O O . ARG A 1 369 ? 13.656 -5.915 3.545 1.00 81.62 369 ARG A O 1
ATOM 2748 N N . ASP A 1 370 ? 14.569 -5.591 1.524 1.00 85.62 370 ASP A N 1
ATOM 2749 C CA . ASP A 1 370 ? 13.377 -5.064 0.867 1.00 85.62 370 ASP A CA 1
ATOM 2750 C C . ASP A 1 370 ? 12.895 -6.049 -0.206 1.00 85.62 370 ASP A C 1
ATOM 2752 O O . ASP A 1 370 ? 13.561 -6.313 -1.211 1.00 85.62 370 ASP A O 1
ATOM 2756 N N . HIS A 1 371 ? 11.701 -6.601 0.006 1.00 85.00 371 HIS A N 1
ATOM 2757 C CA . HIS A 1 371 ? 11.100 -7.570 -0.905 1.00 85.00 371 HIS A CA 1
ATOM 2758 C C . HIS A 1 371 ? 10.930 -7.016 -2.327 1.00 85.00 371 HIS A C 1
ATOM 2760 O O . HIS A 1 371 ? 11.089 -7.772 -3.284 1.00 85.00 371 HIS A O 1
ATOM 2766 N N . ARG A 1 372 ? 10.673 -5.710 -2.499 1.00 89.88 372 ARG A N 1
ATOM 2767 C CA . ARG A 1 372 ? 10.516 -5.100 -3.829 1.00 89.88 372 ARG A CA 1
ATOM 2768 C C . ARG A 1 372 ? 11.838 -5.026 -4.580 1.00 89.88 372 ARG A C 1
ATOM 2770 O O . ARG A 1 372 ? 11.854 -5.219 -5.794 1.00 89.88 372 ARG A O 1
ATOM 2777 N N . ILE A 1 373 ? 12.944 -4.802 -3.874 1.00 92.31 373 ILE A N 1
ATOM 2778 C CA . ILE A 1 373 ? 14.289 -4.817 -4.462 1.00 92.31 373 ILE A CA 1
ATOM 2779 C C . ILE A 1 373 ? 14.657 -6.247 -4.869 1.00 92.31 373 ILE A C 1
ATOM 2781 O O . ILE A 1 373 ? 15.052 -6.476 -6.010 1.00 92.31 373 ILE A O 1
ATOM 2785 N N . VAL A 1 374 ? 14.411 -7.237 -4.002 1.00 90.88 374 VAL A N 1
ATOM 2786 C CA . VAL A 1 374 ? 14.627 -8.663 -4.321 1.00 90.88 374 VAL A CA 1
ATOM 2787 C C . VAL A 1 374 ? 13.817 -9.101 -5.545 1.00 90.88 374 VAL A C 1
ATOM 2789 O O . VAL A 1 374 ? 14.354 -9.741 -6.450 1.00 90.88 374 VAL A O 1
ATOM 2792 N N . MET A 1 375 ? 12.532 -8.750 -5.603 1.00 92.25 375 MET A N 1
ATOM 2793 C CA . MET A 1 375 ? 11.672 -9.095 -6.736 1.00 92.25 375 MET A CA 1
ATOM 2794 C C . MET A 1 375 ? 12.097 -8.368 -8.020 1.00 92.25 375 MET A C 1
ATOM 2796 O O . MET A 1 375 ? 12.116 -8.987 -9.082 1.00 92.25 375 MET A O 1
ATOM 2800 N N . SER A 1 376 ? 12.511 -7.099 -7.936 1.00 94.00 376 SER A N 1
ATOM 2801 C CA . SER A 1 376 ? 13.061 -6.358 -9.083 1.00 94.00 376 SER A CA 1
ATOM 2802 C C . SER A 1 376 ? 14.342 -7.010 -9.606 1.00 94.00 376 SER A C 1
ATOM 2804 O O . SER A 1 376 ? 14.480 -7.204 -10.813 1.00 94.00 376 SER A O 1
ATOM 2806 N N . ALA A 1 377 ? 15.242 -7.435 -8.712 1.00 90.06 377 ALA A N 1
ATOM 2807 C CA . ALA A 1 377 ? 16.462 -8.155 -9.078 1.00 90.06 377 ALA A CA 1
ATOM 2808 C C . ALA A 1 377 ? 16.132 -9.483 -9.769 1.00 90.06 377 ALA A C 1
ATOM 2810 O O . ALA A 1 377 ? 16.785 -9.858 -10.743 1.00 90.06 377 ALA A O 1
ATOM 2811 N N . ALA A 1 378 ? 15.088 -10.177 -9.307 1.00 89.31 378 ALA A N 1
ATOM 2812 C CA . ALA A 1 378 ? 14.636 -11.416 -9.922 1.00 89.31 378 ALA A CA 1
ATOM 2813 C C . ALA A 1 378 ? 14.089 -11.213 -11.338 1.00 89.31 378 ALA A C 1
ATOM 2815 O O . ALA A 1 378 ? 14.459 -11.961 -12.246 1.00 89.31 378 ALA A O 1
ATOM 2816 N N . VAL A 1 379 ? 13.276 -10.173 -11.547 1.00 90.50 379 VAL A N 1
ATOM 2817 C CA . VAL A 1 379 ? 12.801 -9.788 -12.883 1.00 90.50 379 VAL A CA 1
ATOM 2818 C C . VAL A 1 379 ? 13.986 -9.415 -13.774 1.00 90.50 379 VAL A C 1
ATOM 2820 O O . VAL A 1 379 ? 14.106 -9.949 -14.876 1.00 90.50 379 VAL A O 1
ATOM 2823 N N . ALA A 1 380 ? 14.907 -8.576 -13.298 1.00 88.56 380 ALA A N 1
ATOM 2824 C CA . ALA A 1 380 ? 16.072 -8.141 -14.065 1.00 88.56 380 ALA A CA 1
ATOM 2825 C C . ALA A 1 380 ? 16.999 -9.310 -14.449 1.00 88.56 380 ALA A C 1
ATOM 2827 O O . ALA A 1 380 ? 17.420 -9.420 -15.601 1.00 88.56 380 ALA A O 1
ATOM 2828 N N . GLY A 1 381 ? 17.277 -10.219 -13.508 1.00 82.75 381 GLY A N 1
ATOM 2829 C CA . GLY A 1 381 ? 18.121 -11.397 -13.723 1.00 82.75 381 GLY A CA 1
ATOM 2830 C C . GLY A 1 381 ? 17.481 -12.455 -14.626 1.00 82.75 381 GLY A C 1
ATOM 2831 O O . GLY A 1 381 ? 18.182 -13.118 -15.393 1.00 82.75 381 GLY A O 1
ATOM 2832 N N . GLY A 1 382 ? 16.154 -12.596 -14.566 1.00 74.69 382 GLY A N 1
ATOM 2833 C CA . GLY A 1 382 ? 15.393 -13.508 -15.419 1.00 74.69 382 GLY A CA 1
ATOM 2834 C C . GLY A 1 382 ? 15.154 -12.982 -16.836 1.00 74.69 382 GLY A C 1
ATOM 2835 O O . GLY A 1 382 ? 14.897 -13.783 -17.732 1.00 74.69 382 GLY A O 1
ATOM 2836 N N . SER A 1 383 ? 15.259 -11.668 -17.055 1.00 74.75 383 SER A N 1
ATOM 2837 C CA . SER A 1 383 ? 14.876 -11.020 -18.313 1.00 74.75 383 SER A CA 1
ATOM 2838 C C . SER A 1 383 ? 15.870 -11.253 -19.454 1.00 74.75 383 SER A C 1
ATOM 2840 O O . SER A 1 383 ? 17.092 -11.138 -19.313 1.00 74.75 383 SER A O 1
ATOM 2842 N N . HIS A 1 384 ? 15.319 -11.532 -20.636 1.00 68.56 384 HIS A N 1
ATOM 2843 C CA . HIS A 1 384 ? 16.046 -11.578 -21.898 1.00 68.56 384 HIS A CA 1
ATOM 2844 C C . HIS A 1 384 ? 15.169 -10.978 -22.999 1.00 68.56 384 HIS A C 1
ATOM 2846 O O . HIS A 1 384 ? 14.179 -11.594 -23.393 1.00 68.56 384 HIS A O 1
ATOM 2852 N N . LEU A 1 385 ? 15.546 -9.796 -23.506 1.00 58.34 385 LEU A N 1
ATOM 2853 C CA . LEU A 1 385 ? 14.794 -9.098 -24.550 1.00 58.34 385 LEU A CA 1
ATOM 2854 C C . LEU A 1 385 ? 14.572 -10.006 -25.764 1.00 58.34 385 LEU A C 1
ATOM 2856 O O . LEU A 1 385 ? 15.516 -10.392 -26.464 1.00 58.34 385 LEU A O 1
ATOM 2860 N N . HIS A 1 386 ? 13.306 -10.310 -26.048 1.00 51.50 386 HIS A N 1
ATOM 2861 C CA . HIS A 1 386 ? 12.925 -10.939 -27.301 1.00 51.50 386 HIS A CA 1
ATOM 2862 C C . HIS A 1 386 ? 13.004 -9.894 -28.417 1.00 51.50 386 HIS A C 1
ATOM 2864 O O . HIS A 1 386 ? 12.027 -9.228 -28.748 1.00 51.50 386 HIS A O 1
ATOM 2870 N N . THR A 1 387 ? 14.185 -9.724 -29.010 1.00 46.25 387 THR A N 1
ATOM 2871 C CA . THR A 1 387 ? 14.294 -8.934 -30.237 1.00 46.25 387 THR A CA 1
ATOM 2872 C C . THR A 1 387 ? 13.535 -9.670 -31.340 1.00 46.25 387 THR A C 1
ATOM 2874 O O . THR A 1 387 ? 14.004 -10.691 -31.847 1.00 46.25 387 THR A O 1
ATOM 2877 N N . ARG A 1 388 ? 12.361 -9.154 -31.740 1.00 39.59 388 ARG A N 1
ATOM 2878 C CA . ARG A 1 388 ? 11.740 -9.491 -33.031 1.00 39.59 388 ARG A CA 1
ATOM 2879 C C . ARG A 1 388 ? 12.670 -8.975 -34.134 1.00 39.59 388 ARG A C 1
ATOM 2881 O O . ARG A 1 388 ? 12.436 -7.932 -34.731 1.00 39.59 388 ARG A O 1
ATOM 2888 N N . ARG A 1 389 ? 13.783 -9.666 -34.388 1.00 34.12 389 ARG A N 1
ATOM 2889 C CA . ARG A 1 389 ? 14.559 -9.426 -35.601 1.00 34.12 389 ARG A CA 1
ATOM 2890 C C . ARG A 1 389 ? 13.729 -9.926 -36.775 1.00 34.12 389 ARG A C 1
ATOM 2892 O O . ARG A 1 389 ? 13.347 -11.096 -36.807 1.00 34.12 389 ARG A O 1
ATOM 2899 N N . HIS A 1 390 ? 13.506 -9.031 -37.737 1.00 31.61 390 HIS A N 1
ATOM 2900 C CA . HIS A 1 390 ? 13.264 -9.371 -39.135 1.00 31.61 390 HIS A CA 1
ATOM 2901 C C . HIS A 1 390 ? 14.012 -10.657 -39.507 1.00 31.61 390 HIS A C 1
ATOM 2903 O O . HIS A 1 390 ? 15.193 -10.812 -39.180 1.00 31.61 390 HIS A O 1
ATOM 2909 N N . GLN A 1 391 ? 13.331 -11.567 -40.207 1.00 32.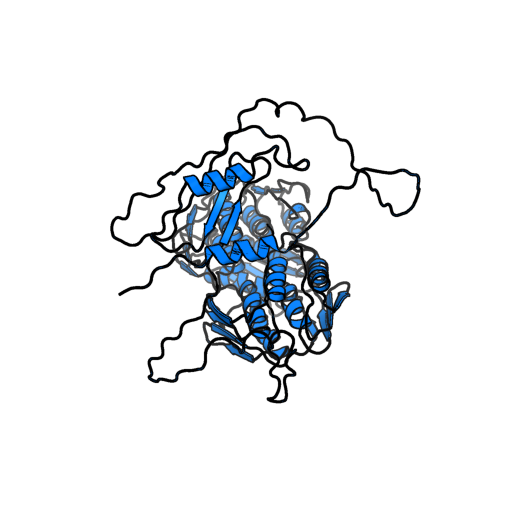34 391 GLN A N 1
ATOM 2910 C CA . GLN A 1 391 ? 13.973 -12.664 -40.925 1.00 32.34 391 GLN A CA 1
ATOM 2911 C C . GLN A 1 391 ? 15.051 -12.079 -41.849 1.00 32.34 391 GLN A C 1
ATOM 2913 O O . GLN A 1 391 ? 14.772 -11.587 -42.934 1.00 32.34 391 GLN A O 1
ATOM 2918 N N . GLY A 1 392 ? 16.291 -12.073 -41.375 1.00 30.48 392 GLY A N 1
ATOM 2919 C CA . GLY A 1 392 ? 17.390 -11.389 -42.036 1.00 30.48 392 GLY A CA 1
ATOM 2920 C C . GLY A 1 392 ? 18.692 -11.669 -41.307 1.00 30.48 392 GLY A C 1
ATOM 2921 O O . GLY A 1 392 ? 19.104 -10.916 -40.433 1.00 30.48 392 GLY A O 1
ATOM 2922 N N . ARG A 1 393 ? 19.321 -12.795 -41.662 1.00 34.78 393 ARG A N 1
ATOM 2923 C CA . ARG A 1 393 ? 20.718 -13.157 -41.359 1.00 34.78 393 ARG A CA 1
ATOM 2924 C C . ARG A 1 393 ? 21.151 -12.980 -39.893 1.00 34.78 393 ARG A C 1
ATOM 2926 O O . ARG A 1 393 ? 21.878 -12.061 -39.526 1.00 34.78 393 ARG A O 1
ATOM 2933 N N . THR A 1 394 ? 20.845 -13.972 -39.060 1.00 29.39 394 THR A N 1
ATOM 2934 C CA . THR A 1 394 ? 21.643 -14.227 -37.853 1.00 29.39 394 THR A CA 1
ATOM 2935 C C . THR A 1 394 ? 22.980 -14.850 -38.251 1.00 29.39 394 THR A C 1
ATOM 2937 O O . THR A 1 394 ? 23.036 -16.019 -38.647 1.00 29.39 394 THR A O 1
ATOM 2940 N N . GLY A 1 395 ? 24.060 -14.078 -38.127 1.00 26.55 395 GLY A N 1
ATOM 2941 C CA . GLY A 1 395 ? 25.418 -14.603 -38.053 1.00 26.55 395 GLY A CA 1
ATOM 2942 C C . GLY A 1 395 ? 25.514 -15.576 -36.882 1.00 26.55 395 GLY A C 1
ATOM 2943 O O . GLY A 1 395 ? 25.500 -15.182 -35.719 1.00 26.55 395 GLY A O 1
ATOM 2944 N N . ARG A 1 396 ? 25.559 -16.872 -37.195 1.00 28.55 396 ARG A N 1
ATOM 2945 C CA . ARG A 1 396 ? 25.926 -17.916 -36.241 1.00 28.55 396 ARG A CA 1
ATOM 2946 C C . ARG A 1 396 ? 27.367 -17.656 -35.813 1.00 28.55 396 ARG A C 1
ATOM 2948 O O . ARG A 1 396 ? 28.260 -17.728 -36.652 1.00 28.55 396 ARG A O 1
ATOM 2955 N N . SER A 1 397 ? 27.591 -17.427 -34.521 1.00 26.94 397 SER A N 1
ATOM 2956 C CA . SER A 1 397 ? 28.908 -17.630 -33.918 1.00 26.94 397 SER A CA 1
ATOM 2957 C C . SER A 1 397 ? 29.280 -19.106 -34.106 1.00 26.94 397 SER A C 1
ATOM 2959 O O . SER A 1 397 ? 28.783 -20.002 -33.423 1.00 26.94 397 SER A O 1
ATOM 2961 N N . GLN A 1 398 ? 30.057 -19.374 -35.154 1.00 29.20 398 GLN A N 1
ATOM 2962 C CA . GLN A 1 398 ? 30.566 -20.685 -35.531 1.00 29.20 398 GLN A CA 1
ATOM 2963 C C . GLN A 1 398 ? 31.844 -20.992 -34.743 1.00 29.20 398 GLN A C 1
ATOM 2965 O O . GLN A 1 398 ? 32.918 -20.985 -35.328 1.00 29.20 398 GLN A O 1
ATOM 2970 N N . ILE A 1 399 ? 31.764 -21.324 -33.450 1.00 27.78 399 ILE A N 1
ATOM 2971 C CA . ILE A 1 399 ? 32.845 -22.089 -32.788 1.00 27.78 399 ILE A CA 1
ATOM 2972 C C . ILE A 1 399 ? 32.277 -23.151 -31.827 1.00 27.78 399 ILE A C 1
ATOM 2974 O O . ILE A 1 399 ? 32.718 -23.250 -30.701 1.00 27.78 399 ILE A O 1
ATOM 2978 N N . VAL A 1 400 ? 31.306 -23.978 -32.247 1.00 28.16 400 VAL A N 1
ATOM 2979 C CA . VAL A 1 400 ? 31.138 -25.373 -31.742 1.00 28.16 400 VAL A CA 1
ATOM 2980 C C . VAL A 1 400 ? 30.400 -26.239 -32.787 1.00 28.16 400 VAL A C 1
ATOM 2982 O O . VAL A 1 400 ? 29.388 -26.870 -32.501 1.00 28.16 400 VAL A O 1
ATOM 2985 N N . SER A 1 401 ? 30.844 -26.261 -34.050 1.00 27.98 401 SER A N 1
ATOM 2986 C CA . SER A 1 401 ? 30.174 -27.076 -35.092 1.00 27.98 401 SER A CA 1
ATOM 2987 C C . SER A 1 401 ? 31.087 -27.959 -35.945 1.00 27.98 401 SER A C 1
ATOM 2989 O O . SER A 1 401 ? 30.612 -28.591 -36.886 1.00 27.98 401 SER A O 1
ATOM 2991 N N . ARG A 1 402 ? 32.370 -28.119 -35.590 1.00 24.91 402 ARG A N 1
ATOM 2992 C CA . ARG A 1 402 ? 33.276 -29.054 -36.291 1.00 24.91 402 ARG A CA 1
ATOM 2993 C C . ARG A 1 402 ? 33.537 -30.393 -35.590 1.00 24.91 402 ARG A C 1
ATOM 2995 O O . ARG A 1 402 ? 34.270 -31.202 -36.143 1.00 24.91 402 ARG A O 1
ATOM 3002 N N . LEU A 1 403 ? 32.886 -30.693 -34.459 1.00 26.55 403 LEU A N 1
ATOM 3003 C CA . LEU A 1 403 ? 33.054 -31.991 -33.774 1.00 26.55 403 LEU A CA 1
ATOM 3004 C C . LEU A 1 403 ? 31.821 -32.917 -33.770 1.00 26.55 403 LEU A C 1
ATOM 3006 O O . LEU A 1 403 ? 31.937 -34.061 -33.347 1.00 26.55 403 LEU A O 1
ATOM 3010 N N . PHE A 1 404 ? 30.663 -32.479 -34.276 1.00 28.00 404 PHE A N 1
ATOM 3011 C CA . PHE A 1 404 ? 29.393 -33.225 -34.170 1.00 28.00 404 PHE A CA 1
ATOM 3012 C C . PHE A 1 404 ? 28.774 -33.635 -35.518 1.00 28.00 404 PHE A C 1
ATOM 3014 O O . PHE A 1 404 ? 27.565 -33.791 -35.642 1.00 28.00 404 PHE A O 1
ATOM 3021 N N . ARG A 1 405 ? 29.603 -33.832 -36.552 1.00 27.55 405 ARG A N 1
ATOM 3022 C CA . ARG A 1 405 ? 29.164 -34.322 -37.876 1.00 27.55 405 ARG A CA 1
ATOM 3023 C C . ARG A 1 405 ? 29.805 -35.651 -38.292 1.00 27.55 405 ARG A C 1
ATOM 3025 O O . ARG A 1 405 ? 29.962 -35.913 -39.478 1.00 27.55 405 ARG A O 1
ATOM 3032 N N . ARG A 1 406 ? 30.190 -36.489 -37.321 1.00 28.00 406 ARG A N 1
ATOM 3033 C CA . ARG A 1 406 ? 30.765 -37.824 -37.579 1.00 28.00 406 ARG A CA 1
ATOM 3034 C C . ARG A 1 406 ? 30.092 -38.997 -36.862 1.00 28.00 406 ARG A C 1
ATOM 3036 O O . ARG A 1 406 ? 30.599 -40.105 -36.961 1.00 28.00 406 ARG A O 1
ATOM 3043 N N . LEU A 1 407 ? 28.956 -38.805 -36.192 1.00 27.47 407 LEU A N 1
ATOM 3044 C CA . LEU A 1 407 ? 28.225 -39.906 -35.555 1.00 27.47 407 LEU A CA 1
ATOM 3045 C C . LEU A 1 407 ? 26.714 -39.728 -35.793 1.00 27.47 407 LEU A C 1
ATOM 3047 O O . LEU A 1 407 ? 26.119 -38.808 -35.245 1.00 27.47 407 LEU A O 1
ATOM 3051 N N . CYS A 1 408 ? 26.152 -40.626 -36.611 1.00 27.11 408 CYS A N 1
ATOM 3052 C CA . CYS A 1 408 ? 24.733 -40.860 -36.947 1.00 27.11 408 CYS A CA 1
ATOM 3053 C C . CYS A 1 408 ? 24.113 -40.083 -38.143 1.00 27.11 408 CYS A C 1
ATOM 3055 O O . CYS A 1 408 ? 23.974 -38.860 -38.085 1.00 27.11 408 CYS A O 1
ATOM 3057 N N . PRO A 1 409 ? 23.680 -40.784 -39.220 1.00 27.47 409 PRO A N 1
ATOM 3058 C CA . PRO A 1 409 ? 22.835 -40.234 -40.286 1.00 27.47 409 PRO A CA 1
ATOM 3059 C C . PRO A 1 409 ? 21.340 -40.258 -39.886 1.00 27.47 409 PRO A C 1
ATOM 3061 O O . PRO A 1 409 ? 20.973 -40.963 -38.943 1.00 27.47 409 PRO A O 1
ATOM 3064 N N . PRO A 1 410 ? 20.452 -39.515 -40.579 1.00 28.52 410 PRO A N 1
ATOM 3065 C CA . PRO A 1 410 ? 19.050 -39.402 -40.194 1.00 28.52 410 PRO A CA 1
ATOM 3066 C C . PRO A 1 410 ? 18.223 -40.569 -40.754 1.00 28.52 410 PRO A C 1
ATOM 3068 O O . PRO A 1 410 ? 18.350 -40.913 -41.928 1.00 28.52 410 PRO A O 1
ATOM 3071 N N . ARG A 1 411 ? 17.308 -41.126 -39.953 1.00 27.42 411 ARG A N 1
ATOM 3072 C CA . ARG A 1 411 ? 16.162 -41.896 -40.464 1.00 27.42 411 ARG A CA 1
ATOM 3073 C C . ARG A 1 411 ? 14.863 -41.146 -40.179 1.00 27.42 411 ARG A C 1
ATOM 3075 O O . ARG A 1 411 ? 14.619 -40.708 -39.059 1.00 27.42 411 ARG A O 1
ATOM 3082 N N . ARG A 1 412 ? 14.075 -40.983 -41.244 1.00 30.83 412 ARG A N 1
ATOM 3083 C CA . ARG A 1 412 ? 12.693 -40.489 -41.280 1.00 30.83 412 ARG A CA 1
ATOM 3084 C C . ARG A 1 412 ? 11.724 -41.655 -41.074 1.00 30.83 412 ARG A C 1
ATOM 3086 O O . ARG A 1 412 ? 11.883 -42.643 -41.775 1.00 30.83 412 ARG A O 1
ATOM 3093 N N . THR A 1 413 ? 10.714 -41.444 -40.232 1.00 27.48 413 THR A N 1
ATOM 3094 C CA . THR A 1 413 ? 9.307 -41.928 -40.256 1.00 27.48 413 THR A CA 1
ATOM 3095 C C . THR A 1 413 ? 8.667 -41.264 -39.021 1.00 27.48 413 THR A C 1
ATOM 3097 O O . THR A 1 413 ? 9.281 -41.299 -37.964 1.00 27.48 413 THR A O 1
ATOM 3100 N N . GLY A 1 414 ? 7.556 -40.528 -39.014 1.00 25.50 414 GLY A N 1
ATOM 3101 C CA . GLY A 1 414 ? 6.327 -40.621 -39.790 1.00 25.50 414 GLY A CA 1
ATOM 3102 C C . GLY A 1 414 ? 5.208 -41.085 -38.848 1.00 25.50 414 GLY A C 1
ATOM 3103 O O . GLY A 1 414 ? 5.089 -42.287 -38.669 1.00 25.50 414 GLY A O 1
ATOM 3104 N N . LEU A 1 415 ? 4.462 -40.136 -38.255 1.00 24.16 415 LEU A N 1
ATOM 3105 C CA . LEU A 1 415 ? 3.039 -40.168 -37.837 1.00 24.16 415 LEU A CA 1
ATOM 3106 C C . LEU A 1 415 ? 2.736 -39.417 -36.525 1.00 24.16 415 LEU A C 1
ATOM 3108 O O . LEU A 1 415 ? 3.541 -39.315 -35.606 1.00 24.16 415 LEU A O 1
ATOM 3112 N N . SER A 1 416 ? 1.550 -38.820 -36.552 1.00 29.34 416 SER A N 1
ATOM 3113 C CA . SER A 1 416 ? 0.963 -37.755 -35.746 1.00 29.34 416 SER A CA 1
ATOM 3114 C C . SER A 1 416 ? 0.383 -38.202 -34.401 1.00 29.34 416 SER A C 1
ATOM 3116 O O . SER A 1 416 ? -0.332 -39.195 -34.334 1.00 29.34 416 SER A O 1
ATOM 3118 N N . GLY A 1 417 ? 0.586 -37.376 -33.373 1.00 22.67 417 GLY A N 1
ATOM 3119 C CA . GLY A 1 417 ? -0.079 -37.451 -32.069 1.00 22.67 417 GLY A CA 1
ATOM 3120 C C . GLY A 1 417 ? 0.435 -36.320 -31.180 1.00 22.67 417 GLY A C 1
ATOM 3121 O O . GLY A 1 417 ? 1.495 -36.438 -30.571 1.00 22.67 417 GLY A O 1
ATOM 3122 N N . GLY A 1 418 ? -0.249 -35.175 -31.193 1.00 29.27 418 GLY A N 1
ATOM 3123 C CA . GLY A 1 418 ? 0.182 -33.962 -30.499 1.00 29.27 418 GLY A CA 1
ATOM 3124 C C . GLY A 1 418 ? -0.007 -34.058 -28.988 1.00 29.27 418 GLY A C 1
ATOM 3125 O O . GLY A 1 418 ? -1.066 -33.707 -28.483 1.00 29.27 418 GLY A O 1
ATOM 3126 N N . LEU A 1 419 ? 1.040 -34.476 -28.272 1.00 22.22 419 LEU A N 1
ATOM 3127 C CA . LEU A 1 419 ? 1.204 -34.210 -26.844 1.00 22.22 419 LEU A CA 1
ATOM 3128 C C . LEU A 1 419 ? 2.257 -33.109 -26.676 1.00 22.22 419 LEU A C 1
ATOM 3130 O O . LEU A 1 419 ? 3.425 -33.280 -27.031 1.00 22.22 419 LEU A O 1
ATOM 3134 N N . ILE A 1 420 ? 1.839 -31.961 -26.149 1.00 25.06 420 ILE A N 1
ATOM 3135 C CA . ILE A 1 420 ? 2.735 -30.862 -25.786 1.00 25.06 420 ILE A CA 1
ATOM 3136 C C . ILE A 1 420 ? 3.486 -31.278 -24.517 1.00 25.06 420 ILE A C 1
ATOM 3138 O O . ILE A 1 420 ? 2.930 -31.275 -23.423 1.00 25.06 420 ILE A O 1
ATOM 3142 N N . MET A 1 421 ? 4.759 -31.639 -24.674 1.00 22.80 421 MET A N 1
ATOM 3143 C CA . MET A 1 421 ? 5.709 -31.825 -23.577 1.00 22.80 421 MET A CA 1
ATOM 3144 C C . MET A 1 421 ? 6.670 -30.629 -23.507 1.00 22.80 421 MET A C 1
ATOM 3146 O O . MET A 1 421 ? 7.356 -30.350 -24.496 1.00 22.80 421 MET A O 1
ATOM 3150 N N . PRO A 1 422 ? 6.798 -29.936 -22.361 1.00 26.95 422 PRO A N 1
ATOM 3151 C CA . PRO A 1 422 ? 7.927 -29.051 -22.119 1.00 26.95 422 PRO A CA 1
ATOM 3152 C C . PRO A 1 422 ? 9.171 -29.879 -21.752 1.00 26.95 422 PRO A C 1
ATOM 3154 O O . PRO A 1 422 ? 9.190 -30.621 -20.772 1.00 26.95 422 PRO A O 1
ATOM 3157 N N . TYR A 1 423 ? 10.222 -29.757 -22.566 1.00 28.80 423 TYR A N 1
ATOM 3158 C CA . TYR A 1 423 ? 11.503 -30.446 -22.390 1.00 28.80 423 TYR A CA 1
ATOM 3159 C C . TYR A 1 423 ? 12.259 -29.955 -21.139 1.00 28.80 423 TYR A C 1
ATOM 3161 O O . TYR A 1 423 ? 12.664 -28.796 -21.061 1.00 28.80 423 TYR A O 1
ATOM 3169 N N . PHE A 1 424 ? 12.509 -30.876 -20.202 1.00 26.56 424 PHE A N 1
ATOM 3170 C CA . PHE A 1 424 ? 13.455 -30.762 -19.084 1.00 26.56 424 PHE A CA 1
ATOM 3171 C C . PHE A 1 424 ? 14.863 -31.227 -19.493 1.00 26.56 424 PHE A C 1
ATOM 3173 O O . PHE A 1 424 ? 15.021 -32.218 -20.206 1.00 26.56 424 PHE A O 1
ATOM 3180 N N . GLY A 1 425 ? 15.902 -30.571 -18.966 1.00 30.62 425 GLY A N 1
ATOM 3181 C CA . GLY A 1 425 ? 17.290 -31.033 -19.029 1.00 30.62 425 GLY A CA 1
ATOM 3182 C C . GLY A 1 425 ? 17.930 -31.140 -17.637 1.00 30.62 425 GLY A C 1
ATOM 3183 O O . GLY A 1 425 ? 18.336 -30.122 -17.094 1.00 30.62 425 GLY A O 1
ATOM 3184 N N . ARG A 1 426 ? 18.066 -32.384 -17.134 1.00 38.62 426 ARG A N 1
ATOM 3185 C CA . ARG A 1 426 ? 18.968 -32.905 -16.063 1.00 38.62 426 ARG A CA 1
ATOM 3186 C C . ARG A 1 426 ? 18.837 -32.243 -14.667 1.00 38.62 426 ARG A C 1
ATOM 3188 O O . ARG A 1 426 ? 19.475 -31.228 -14.430 1.00 38.62 426 ARG A O 1
ATOM 3195 N N . ASN A 1 427 ? 18.016 -32.664 -13.693 1.00 49.66 427 ASN A N 1
ATOM 3196 C CA . ASN A 1 427 ? 17.618 -33.941 -13.038 1.00 49.66 427 ASN A CA 1
ATOM 3197 C C . ASN A 1 427 ? 18.322 -34.339 -11.720 1.00 49.66 427 ASN A C 1
ATOM 3199 O O . ASN A 1 427 ? 17.876 -35.308 -11.134 1.00 49.66 427 ASN A O 1
ATOM 3203 N N . ILE A 1 428 ? 19.296 -33.604 -11.164 1.00 38.19 428 ILE A N 1
ATOM 3204 C CA . ILE A 1 428 ? 19.652 -33.754 -9.729 1.00 38.19 428 ILE A CA 1
ATOM 3205 C C . ILE A 1 428 ? 20.081 -32.393 -9.161 1.00 38.19 428 ILE A C 1
ATOM 3207 O O . ILE A 1 428 ? 20.942 -31.730 -9.739 1.00 38.19 428 ILE A O 1
ATOM 3211 N N . ARG A 1 429 ? 19.496 -31.968 -8.035 1.00 40.19 429 ARG A N 1
ATOM 3212 C CA . ARG A 1 429 ? 19.869 -30.766 -7.271 1.00 40.19 429 ARG A CA 1
ATOM 3213 C C . ARG A 1 429 ? 20.303 -31.162 -5.864 1.00 40.19 429 ARG A C 1
ATOM 3215 O O . ARG A 1 429 ? 19.577 -31.863 -5.174 1.00 40.19 429 ARG A O 1
ATOM 3222 N N . THR A 1 430 ? 21.456 -30.676 -5.420 1.00 39.19 430 THR A N 1
ATOM 3223 C CA . THR A 1 430 ? 21.978 -30.895 -4.062 1.00 39.19 430 THR A CA 1
ATOM 3224 C C . THR A 1 430 ? 22.047 -29.565 -3.320 1.00 39.19 430 THR A C 1
ATOM 3226 O O . THR A 1 430 ? 22.653 -28.618 -3.818 1.00 39.19 430 THR A O 1
ATOM 3229 N N . ALA A 1 431 ? 21.453 -29.482 -2.132 1.00 38.47 431 ALA A N 1
ATOM 3230 C CA . ALA A 1 431 ? 21.466 -28.287 -1.290 1.00 38.47 431 ALA A CA 1
ATOM 3231 C C . ALA A 1 431 ? 21.911 -28.641 0.130 1.00 38.47 431 ALA A C 1
ATOM 3233 O O . ALA A 1 431 ? 21.400 -29.588 0.712 1.00 38.47 431 ALA A O 1
ATOM 3234 N N . VAL A 1 432 ? 22.845 -27.881 0.698 1.00 39.47 432 VAL A N 1
ATOM 3235 C CA . VAL A 1 432 ? 23.291 -28.034 2.093 1.00 39.47 432 VAL A CA 1
ATOM 3236 C C . VAL A 1 432 ? 22.598 -26.970 2.943 1.00 39.47 432 VAL A C 1
ATOM 3238 O O . VAL A 1 432 ? 22.498 -25.821 2.514 1.00 39.47 432 VAL A O 1
ATOM 3241 N N . PHE A 1 433 ? 22.128 -27.324 4.137 1.00 43.06 433 PHE A N 1
ATOM 3242 C CA . PHE A 1 433 ? 21.504 -26.395 5.079 1.00 43.06 433 PHE A CA 1
ATOM 3243 C C . PHE A 1 433 ? 22.103 -26.527 6.485 1.00 43.06 433 PHE A C 1
ATOM 3245 O O . PHE A 1 433 ? 22.510 -27.608 6.897 1.00 43.06 433 PHE A O 1
ATOM 3252 N N . GLY A 1 434 ? 22.155 -25.416 7.222 1.00 36.56 434 GLY A N 1
ATOM 3253 C CA . GLY A 1 434 ? 22.686 -25.329 8.588 1.00 36.56 434 GLY A CA 1
ATOM 3254 C C . GLY A 1 434 ? 23.349 -23.972 8.857 1.00 36.56 434 GLY A C 1
ATOM 3255 O O . GLY A 1 434 ? 23.807 -23.311 7.927 1.00 36.56 434 GLY A O 1
ATOM 3256 N N . GLN A 1 435 ? 23.377 -23.531 10.118 1.00 31.81 435 GLN A N 1
ATOM 3257 C CA . GLN A 1 435 ? 24.119 -22.337 10.557 1.00 31.81 435 GLN A CA 1
ATOM 3258 C C . GLN A 1 435 ? 25.442 -22.756 11.210 1.00 31.81 435 GLN A C 1
ATOM 3260 O O . GLN A 1 435 ? 25.520 -23.835 11.795 1.00 31.81 435 GLN A O 1
ATOM 3265 N N . SER A 1 436 ? 26.460 -21.887 11.186 1.00 29.31 436 SER A N 1
ATOM 3266 C CA . SER A 1 436 ? 27.802 -22.129 11.752 1.00 29.31 436 SER A CA 1
ATOM 3267 C C . SER A 1 436 ? 27.814 -22.530 13.241 1.00 29.31 436 SER A C 1
ATOM 3269 O O . SER A 1 436 ? 28.817 -23.059 13.728 1.00 29.31 436 SER A O 1
ATOM 3271 N N . HIS A 1 437 ? 26.695 -22.370 13.963 1.00 29.39 437 HIS A N 1
ATOM 3272 C CA . HIS A 1 437 ? 26.573 -22.758 15.370 1.00 29.39 437 HIS A CA 1
ATOM 3273 C C . HIS A 1 437 ? 25.320 -23.569 15.768 1.00 29.39 437 HIS A C 1
ATOM 3275 O O . HIS A 1 437 ? 25.080 -23.727 16.961 1.00 29.39 437 HIS A O 1
ATOM 3281 N N . ALA A 1 438 ? 24.568 -24.144 14.823 1.00 31.62 438 ALA A N 1
ATOM 3282 C CA . ALA A 1 438 ? 23.383 -24.961 15.132 1.00 31.62 438 ALA A CA 1
ATOM 3283 C C . ALA A 1 438 ? 23.704 -26.459 15.349 1.00 31.62 438 ALA A C 1
ATOM 3285 O O . ALA A 1 438 ? 24.705 -26.968 14.848 1.00 31.62 438 ALA A O 1
ATOM 3286 N N . ALA A 1 439 ? 22.822 -27.171 16.062 1.00 29.66 439 ALA A N 1
ATOM 3287 C CA . ALA A 1 439 ? 22.941 -28.597 16.410 1.00 29.66 439 ALA A CA 1
ATOM 3288 C C . ALA A 1 439 ? 22.637 -29.584 15.254 1.00 29.66 439 ALA A C 1
ATOM 3290 O O . ALA A 1 439 ? 22.525 -30.784 15.472 1.00 29.66 439 ALA A O 1
ATOM 3291 N N . ALA A 1 440 ? 22.451 -29.111 14.020 1.00 34.84 440 ALA A N 1
ATOM 3292 C CA . ALA A 1 440 ? 22.369 -29.980 12.847 1.00 34.84 440 ALA A CA 1
ATOM 3293 C C . ALA A 1 440 ? 22.731 -29.207 11.571 1.00 34.84 440 ALA A C 1
ATOM 3295 O O . ALA A 1 440 ? 22.248 -28.096 11.342 1.00 34.84 440 ALA A O 1
ATOM 3296 N N . ILE A 1 441 ? 23.555 -29.833 10.733 1.00 42.56 441 ILE A N 1
ATOM 3297 C CA . ILE A 1 441 ? 23.793 -29.484 9.330 1.00 42.56 441 ILE A CA 1
ATOM 3298 C C . ILE A 1 441 ? 23.219 -30.649 8.511 1.00 42.56 441 ILE A C 1
ATOM 3300 O O . ILE A 1 441 ? 23.342 -31.796 8.920 1.00 42.56 441 ILE A O 1
ATOM 3304 N N . GLY A 1 442 ? 22.554 -30.389 7.390 1.00 42.97 442 GLY A N 1
ATOM 3305 C CA . GLY A 1 442 ? 21.945 -31.434 6.564 1.00 42.97 442 GLY A CA 1
ATOM 3306 C C . GLY A 1 442 ? 22.106 -31.170 5.073 1.00 42.97 442 GLY A C 1
ATOM 3307 O O . GLY A 1 442 ? 22.476 -30.071 4.659 1.00 42.97 442 GLY A O 1
ATOM 3308 N N . VAL A 1 443 ? 21.835 -32.189 4.255 1.00 41.28 443 VAL A N 1
ATOM 3309 C CA . VAL A 1 443 ? 21.867 -32.096 2.789 1.00 41.28 443 VAL A CA 1
ATOM 3310 C C . VAL A 1 443 ? 20.552 -32.608 2.216 1.00 41.28 443 VAL A C 1
ATOM 3312 O O . VAL A 1 443 ? 20.116 -33.710 2.529 1.00 41.28 443 VAL A O 1
ATOM 3315 N N . THR A 1 444 ? 19.942 -31.822 1.339 1.00 42.19 444 THR A N 1
ATOM 3316 C CA . THR A 1 444 ? 18.785 -32.207 0.533 1.00 42.19 444 THR A CA 1
ATOM 3317 C C . THR A 1 444 ? 19.257 -32.586 -0.866 1.00 42.19 444 THR A C 1
ATOM 3319 O O . THR A 1 444 ? 20.000 -31.828 -1.493 1.00 42.19 444 THR A O 1
ATOM 3322 N N . ILE A 1 445 ? 18.807 -33.736 -1.369 1.00 43.75 445 ILE A N 1
ATOM 3323 C CA . ILE A 1 445 ? 19.012 -34.171 -2.755 1.00 43.75 445 ILE A CA 1
ATOM 3324 C C . ILE A 1 445 ? 17.637 -34.267 -3.413 1.00 43.75 445 ILE A C 1
ATOM 3326 O O . ILE A 1 445 ? 16.784 -35.019 -2.953 1.00 43.75 445 ILE A O 1
ATOM 3330 N N . ASP A 1 446 ? 17.423 -33.486 -4.461 1.00 42.41 446 ASP A N 1
ATOM 3331 C CA . ASP A 1 446 ? 16.162 -33.363 -5.189 1.00 42.41 446 ASP A CA 1
ATOM 3332 C C . ASP A 1 446 ? 16.351 -33.801 -6.652 1.00 42.41 446 ASP A C 1
ATOM 3334 O O . ASP A 1 446 ? 17.428 -33.628 -7.225 1.00 42.41 446 ASP A O 1
ATOM 3338 N N . GLY A 1 447 ? 15.321 -34.393 -7.258 1.00 43.94 447 GLY A N 1
ATOM 3339 C CA . GLY A 1 447 ? 15.352 -34.923 -8.630 1.00 43.94 447 GLY A CA 1
ATOM 3340 C C . GLY A 1 447 ? 15.681 -36.417 -8.783 1.00 43.94 447 GLY A C 1
ATOM 3341 O O . GLY A 1 447 ? 15.828 -36.882 -9.911 1.00 43.94 447 GLY A O 1
ATOM 3342 N N . LEU A 1 448 ? 15.766 -37.193 -7.696 1.00 44.88 448 LEU A N 1
ATOM 3343 C CA . LEU A 1 448 ? 15.940 -38.650 -7.796 1.00 44.88 448 LEU A CA 1
ATOM 3344 C C . LEU A 1 448 ? 14.649 -39.336 -8.298 1.00 44.88 448 LEU A C 1
ATOM 3346 O O . LEU A 1 448 ? 13.568 -39.023 -7.791 1.00 44.88 448 LEU A O 1
ATOM 3350 N N . PRO A 1 449 ? 14.735 -40.280 -9.256 1.00 42.00 449 PRO A N 1
ATOM 3351 C CA . PRO A 1 449 ? 13.592 -41.091 -9.672 1.00 42.00 449 PRO A CA 1
ATOM 3352 C C . PRO A 1 449 ? 12.991 -41.871 -8.495 1.00 42.00 449 PRO A C 1
ATOM 3354 O O . PRO A 1 449 ? 13.709 -42.360 -7.620 1.00 42.00 449 PRO A O 1
ATOM 3357 N N . ALA A 1 450 ? 11.666 -42.015 -8.471 1.00 39.56 450 ALA A N 1
ATOM 3358 C CA . ALA A 1 450 ? 10.993 -42.818 -7.454 1.00 39.56 450 ALA A CA 1
ATOM 3359 C C . ALA A 1 450 ? 11.399 -44.300 -7.573 1.00 39.56 450 ALA A C 1
ATOM 3361 O O . ALA A 1 450 ? 11.360 -44.863 -8.663 1.00 39.56 450 ALA A O 1
ATOM 3362 N N . GLY A 1 451 ? 11.755 -44.931 -6.448 1.00 40.66 451 GLY A N 1
ATOM 3363 C CA . GLY A 1 451 ? 12.110 -46.357 -6.378 1.00 40.66 451 GLY A CA 1
ATOM 3364 C C . GLY A 1 451 ? 13.612 -46.661 -6.367 1.00 40.66 451 GLY A C 1
ATOM 3365 O O . GLY A 1 451 ? 13.982 -47.777 -6.018 1.00 40.66 451 GLY A O 1
ATOM 3366 N N . GLU A 1 452 ? 14.469 -45.679 -6.655 1.00 46.78 452 GLU A N 1
ATOM 3367 C CA . GLU A 1 452 ? 15.924 -45.848 -6.586 1.00 46.78 452 GLU A CA 1
ATOM 3368 C C . GLU A 1 452 ? 16.429 -45.805 -5.136 1.00 46.78 452 GLU A C 1
ATOM 3370 O O . GLU A 1 452 ? 16.147 -44.872 -4.373 1.00 46.78 452 GLU A O 1
ATOM 3375 N N . ALA A 1 453 ? 17.169 -46.838 -4.731 1.00 45.28 453 ALA A N 1
ATOM 3376 C CA . ALA A 1 453 ? 17.736 -46.932 -3.393 1.00 45.28 453 ALA A CA 1
ATOM 3377 C C . ALA A 1 453 ? 19.039 -46.126 -3.318 1.00 45.28 453 ALA A C 1
ATOM 3379 O O . ALA A 1 453 ? 20.010 -46.428 -4.002 1.00 45.28 453 ALA A O 1
ATOM 3380 N N . VAL A 1 454 ? 19.083 -45.113 -2.450 1.00 52.53 454 VAL A N 1
ATOM 3381 C CA . VAL A 1 454 ? 20.344 -44.439 -2.107 1.00 52.53 454 VAL A CA 1
ATOM 3382 C C . VAL A 1 454 ? 21.149 -45.371 -1.201 1.00 52.53 454 VAL A C 1
ATOM 3384 O O . VAL A 1 454 ? 20.743 -45.627 -0.058 1.00 52.53 454 VAL A O 1
ATOM 3387 N N . ASP A 1 455 ? 22.263 -45.895 -1.715 1.00 50.56 455 ASP A N 1
ATOM 3388 C CA . ASP A 1 455 ? 23.170 -46.756 -0.959 1.00 50.56 455 ASP A CA 1
ATOM 3389 C C . ASP A 1 455 ? 23.872 -45.938 0.135 1.00 50.56 455 ASP A C 1
ATOM 3391 O O . ASP A 1 455 ? 24.605 -44.980 -0.126 1.00 50.56 455 ASP A O 1
ATOM 3395 N N . ALA A 1 456 ? 23.602 -46.301 1.389 1.00 48.88 456 ALA A N 1
ATOM 3396 C CA . ALA A 1 456 ? 24.181 -45.629 2.542 1.00 48.88 456 ALA A CA 1
ATOM 3397 C C . ALA A 1 456 ? 25.702 -45.841 2.614 1.00 48.88 456 ALA A C 1
ATOM 3399 O O . ALA A 1 456 ? 26.403 -44.934 3.051 1.00 48.88 456 ALA A O 1
ATOM 3400 N N . VAL A 1 457 ? 26.208 -46.980 2.126 1.00 49.88 457 VAL A N 1
ATOM 3401 C CA . VAL A 1 457 ? 27.633 -47.331 2.149 1.00 49.88 457 VAL A CA 1
ATOM 3402 C C . VAL A 1 457 ? 28.418 -46.475 1.152 1.00 49.88 457 VAL A C 1
ATOM 3404 O O . VAL A 1 457 ? 29.483 -45.953 1.484 1.00 49.88 457 VAL A O 1
ATOM 3407 N N . GLU A 1 458 ? 27.883 -46.252 -0.053 1.00 50.59 458 GLU A N 1
ATOM 3408 C CA . GLU A 1 458 ? 28.502 -45.339 -1.028 1.00 50.59 458 GLU A CA 1
ATOM 3409 C C . GLU A 1 458 ? 28.489 -43.884 -0.546 1.00 50.59 458 GLU A C 1
ATOM 3411 O O . GLU A 1 458 ? 29.466 -43.149 -0.738 1.00 50.59 458 GLU A O 1
ATOM 3416 N N . LEU A 1 459 ? 27.399 -43.464 0.102 1.00 49.75 459 LEU A N 1
ATOM 3417 C CA . LEU A 1 459 ? 27.276 -42.118 0.653 1.00 49.75 459 LEU A CA 1
ATOM 3418 C C . LEU A 1 459 ? 28.284 -41.892 1.790 1.00 49.75 459 LEU A C 1
ATOM 3420 O O . LEU A 1 459 ? 28.958 -40.863 1.820 1.00 49.75 459 LEU A O 1
ATOM 3424 N N . GLU A 1 460 ? 28.444 -42.872 2.677 1.00 47.78 460 GLU A N 1
ATOM 3425 C CA . GLU A 1 460 ? 29.409 -42.848 3.778 1.00 47.78 460 GLU A CA 1
ATOM 3426 C C . GLU A 1 460 ? 30.856 -42.842 3.254 1.00 47.78 460 GLU A C 1
ATOM 3428 O O . GLU A 1 460 ? 31.669 -42.026 3.689 1.00 47.78 460 GLU A O 1
ATOM 3433 N N . ALA A 1 461 ? 31.160 -43.626 2.212 1.00 50.88 461 ALA A N 1
ATOM 3434 C CA . ALA A 1 461 ? 32.458 -43.599 1.533 1.00 50.88 461 ALA A CA 1
ATOM 3435 C C . ALA A 1 461 ? 32.760 -42.248 0.855 1.00 50.88 461 ALA A C 1
ATOM 3437 O O . ALA A 1 461 ? 33.923 -41.847 0.761 1.00 50.88 461 ALA A O 1
ATOM 3438 N N . PHE A 1 462 ? 31.743 -41.530 0.370 1.00 47.94 462 PHE A N 1
ATOM 3439 C CA . PHE A 1 462 ? 31.903 -40.171 -0.152 1.00 47.94 462 PHE A CA 1
ATOM 3440 C C . PHE A 1 462 ? 32.134 -39.147 0.969 1.00 47.94 462 PHE A C 1
ATOM 3442 O O . PHE A 1 462 ? 33.009 -38.290 0.826 1.00 47.94 462 PHE A O 1
ATOM 3449 N N . MET A 1 463 ? 31.401 -39.243 2.085 1.00 44.50 463 MET A N 1
ATOM 3450 C CA . MET A 1 463 ? 31.595 -38.364 3.246 1.00 44.50 463 MET A CA 1
ATOM 3451 C C . MET A 1 463 ? 32.978 -38.564 3.881 1.00 44.50 463 MET A C 1
ATOM 3453 O O . MET A 1 463 ? 33.676 -37.586 4.141 1.00 44.50 463 MET A O 1
ATOM 3457 N N . ALA A 1 464 ? 33.448 -39.810 3.986 1.00 49.31 464 ALA A N 1
ATOM 3458 C CA . ALA A 1 464 ? 34.771 -40.143 4.514 1.00 49.31 464 ALA A CA 1
ATOM 3459 C C . ALA A 1 464 ? 35.937 -39.543 3.697 1.00 49.31 464 ALA A C 1
ATOM 3461 O O . ALA A 1 464 ? 36.994 -39.255 4.252 1.00 49.31 464 ALA A O 1
ATOM 3462 N N . ARG A 1 465 ? 35.760 -39.268 2.392 1.00 46.44 465 ARG A N 1
ATOM 3463 C CA . ARG A 1 465 ? 36.773 -38.563 1.566 1.00 46.44 465 ARG A CA 1
ATOM 3464 C C . ARG A 1 465 ? 36.936 -37.086 1.927 1.00 46.44 465 ARG A C 1
ATOM 3466 O O . ARG A 1 465 ? 37.878 -36.449 1.466 1.00 46.44 465 ARG A O 1
ATOM 3473 N N . ARG A 1 466 ? 36.001 -36.524 2.693 1.00 40.06 466 ARG A N 1
ATOM 3474 C CA . ARG A 1 466 ? 36.063 -35.160 3.231 1.00 40.06 466 ARG A CA 1
ATOM 3475 C C . ARG A 1 466 ? 36.437 -35.133 4.712 1.00 40.06 466 ARG A C 1
ATOM 3477 O O . ARG A 1 466 ? 36.374 -34.062 5.313 1.00 40.06 466 ARG A O 1
ATOM 3484 N N . ALA A 1 467 ? 36.842 -36.273 5.277 1.00 42.31 467 ALA A N 1
ATOM 3485 C CA . ALA A 1 467 ? 37.330 -36.341 6.643 1.00 42.31 467 ALA A CA 1
ATOM 3486 C C . ALA A 1 467 ? 38.508 -35.361 6.842 1.00 42.31 467 ALA A C 1
ATOM 3488 O O . ALA A 1 467 ? 39.373 -35.243 5.961 1.00 42.31 467 ALA A O 1
ATOM 3489 N N . PRO A 1 468 ? 38.553 -34.635 7.971 1.00 40.03 468 PRO A N 1
ATOM 3490 C CA . PRO A 1 468 ? 39.668 -33.755 8.305 1.00 40.03 468 PRO A CA 1
ATOM 3491 C C . PRO A 1 468 ? 41.010 -34.511 8.296 1.00 40.03 468 PRO A C 1
ATOM 3493 O O . PRO A 1 468 ? 41.042 -35.710 8.544 1.00 40.03 468 PRO A O 1
ATOM 3496 N N . GLU A 1 469 ? 42.109 -33.795 8.026 1.00 43.50 469 GLU A N 1
ATOM 3497 C CA . GLU A 1 469 ? 43.504 -34.287 7.883 1.00 43.50 469 GLU A CA 1
ATOM 3498 C C . GLU A 1 469 ? 43.956 -34.754 6.480 1.00 43.50 469 GLU A C 1
ATOM 3500 O O . GLU A 1 469 ? 45.132 -35.063 6.302 1.00 43.50 469 GLU A O 1
ATOM 3505 N N . GLN A 1 470 ? 43.118 -34.687 5.435 1.00 43.66 470 GLN A N 1
ATOM 3506 C CA . GLN A 1 470 ? 43.576 -34.991 4.061 1.00 43.66 470 GLN A CA 1
ATOM 3507 C C . GLN A 1 470 ? 44.196 -33.810 3.294 1.00 43.66 470 GLN A C 1
ATOM 3509 O O . GLN A 1 470 ? 44.783 -34.010 2.229 1.00 43.66 470 GLN A O 1
ATOM 3514 N N . ASN A 1 471 ? 44.099 -32.574 3.798 1.00 45.22 471 ASN A N 1
ATOM 3515 C CA . ASN A 1 471 ? 44.804 -31.438 3.203 1.00 45.22 471 ASN A CA 1
ATOM 3516 C C . ASN A 1 471 ? 45.070 -30.313 4.218 1.00 45.22 471 ASN A C 1
ATOM 3518 O O . ASN A 1 471 ? 44.279 -30.077 5.129 1.00 45.22 471 ASN A O 1
ATOM 3522 N N . ARG A 1 472 ? 46.168 -29.571 4.028 1.00 40.34 472 ARG A N 1
ATOM 3523 C CA . ARG A 1 472 ? 46.706 -28.553 4.963 1.00 40.34 472 ARG A CA 1
ATOM 3524 C C . ARG A 1 472 ? 45.806 -27.325 5.203 1.00 40.34 472 ARG A C 1
ATOM 3526 O O . ARG A 1 472 ? 46.174 -26.459 5.985 1.00 40.34 472 ARG A O 1
ATOM 3533 N N . MET A 1 473 ? 44.658 -27.240 4.527 1.00 36.41 473 MET A N 1
ATOM 3534 C CA . MET A 1 473 ? 43.765 -26.070 4.489 1.00 36.41 473 MET A CA 1
ATOM 3535 C C . MET A 1 473 ? 42.393 -26.311 5.149 1.00 36.41 473 MET A C 1
ATOM 3537 O O . MET A 1 473 ? 41.543 -25.427 5.115 1.00 36.41 473 MET A O 1
ATOM 3541 N N . THR A 1 474 ? 42.139 -27.487 5.732 1.00 37.34 474 THR A N 1
ATOM 3542 C CA . THR A 1 474 ? 40.865 -27.803 6.411 1.00 37.34 474 THR A CA 1
ATOM 3543 C C . THR A 1 474 ? 41.029 -27.841 7.928 1.00 37.34 474 THR A C 1
ATOM 3545 O O . THR A 1 474 ? 41.975 -28.441 8.434 1.00 37.34 474 THR A O 1
ATOM 3548 N N . THR A 1 475 ? 40.098 -27.210 8.652 1.00 38.28 475 THR A N 1
ATOM 3549 C CA . THR A 1 475 ? 40.059 -27.138 10.123 1.00 38.28 475 THR A CA 1
ATOM 3550 C C . THR A 1 475 ? 40.091 -28.521 10.779 1.00 38.28 475 THR A C 1
ATOM 3552 O O . THR A 1 475 ? 39.344 -29.409 10.370 1.00 38.28 475 THR A O 1
ATOM 3555 N N . GLN A 1 476 ? 40.908 -28.679 11.827 1.00 38.06 476 GLN A N 1
ATOM 3556 C CA . GLN A 1 476 ? 41.013 -29.905 12.623 1.00 38.06 476 GLN A CA 1
ATOM 3557 C C . GLN A 1 476 ? 39.730 -30.137 13.435 1.00 38.06 476 GLN A C 1
ATOM 3559 O O . GLN A 1 476 ? 39.514 -29.507 14.467 1.00 38.06 476 GLN A O 1
ATOM 3564 N N . ARG A 1 477 ? 38.870 -31.051 12.982 1.00 42.44 477 ARG A N 1
ATOM 3565 C CA . ARG A 1 477 ? 37.860 -31.695 13.834 1.00 42.44 477 ARG A CA 1
ATOM 3566 C C . ARG A 1 477 ? 38.068 -33.206 13.772 1.00 42.44 477 ARG A C 1
ATOM 3568 O O . ARG A 1 477 ? 38.365 -33.730 12.707 1.00 42.44 477 ARG A O 1
ATOM 3575 N N . ARG A 1 478 ? 37.943 -33.898 14.903 1.00 43.19 478 ARG A N 1
ATOM 3576 C CA . ARG A 1 478 ? 38.080 -35.361 15.016 1.00 43.19 478 ARG A CA 1
ATOM 3577 C C . ARG A 1 478 ? 36.810 -35.947 15.629 1.00 43.19 478 ARG A C 1
ATOM 3579 O O . ARG A 1 478 ? 36.817 -36.380 16.773 1.00 43.19 478 ARG A O 1
ATOM 3586 N N . GLU A 1 479 ? 35.718 -35.924 14.875 1.00 46.16 479 GLU A N 1
ATOM 3587 C CA . GLU A 1 479 ? 34.462 -36.593 15.238 1.00 46.16 479 GLU A CA 1
ATOM 3588 C C . GLU A 1 479 ? 33.971 -37.400 14.026 1.00 46.16 479 GLU A C 1
ATOM 3590 O O . GLU A 1 479 ? 34.252 -37.026 12.886 1.00 46.16 479 GLU A O 1
ATOM 3595 N N . ALA A 1 480 ? 33.320 -38.543 14.264 1.00 43.34 480 ALA A N 1
ATOM 3596 C CA . ALA A 1 480 ? 32.917 -39.481 13.217 1.00 43.34 480 ALA A CA 1
ATOM 3597 C C . ALA A 1 480 ? 31.506 -39.166 12.689 1.00 43.34 480 ALA A C 1
ATOM 3599 O O . ALA A 1 480 ? 30.543 -39.189 13.454 1.00 43.34 480 ALA A O 1
ATOM 3600 N N . ASP A 1 481 ? 31.376 -38.930 11.382 1.00 42.53 481 ASP A N 1
ATOM 3601 C CA . ASP A 1 481 ? 30.083 -38.738 10.715 1.00 42.53 481 ASP A CA 1
ATOM 3602 C C . ASP A 1 481 ? 29.389 -40.098 10.492 1.00 42.53 481 ASP A C 1
ATOM 3604 O O . ASP A 1 481 ? 30.005 -41.007 9.935 1.00 42.53 481 ASP A O 1
ATOM 3608 N N . ARG A 1 482 ? 28.108 -40.247 10.872 1.00 43.66 482 ARG A N 1
ATOM 3609 C CA . ARG A 1 482 ? 27.277 -41.424 10.531 1.00 43.66 482 ARG A CA 1
ATOM 3610 C C . ARG A 1 482 ? 25.892 -41.018 9.999 1.00 43.66 482 ARG A C 1
ATOM 3612 O O . ARG A 1 482 ? 25.265 -40.129 10.575 1.00 43.66 482 ARG A O 1
ATOM 3619 N N . PRO A 1 483 ? 25.385 -41.640 8.918 1.00 41.59 483 PRO A N 1
ATOM 3620 C CA . PRO A 1 483 ? 24.030 -41.401 8.421 1.00 41.59 483 PRO A CA 1
ATOM 3621 C C . PRO A 1 483 ? 22.976 -42.227 9.186 1.00 41.59 483 PRO A C 1
ATOM 3623 O O . PRO A 1 483 ? 23.089 -43.447 9.268 1.00 41.59 483 PRO A O 1
ATOM 3626 N N . GLU A 1 484 ? 21.898 -41.596 9.667 1.00 39.00 484 GLU A N 1
ATOM 3627 C CA . GLU A 1 484 ? 20.722 -42.286 10.236 1.00 39.00 484 GLU A CA 1
ATOM 3628 C C . GLU A 1 484 ? 19.481 -42.150 9.331 1.00 39.00 484 GLU A C 1
ATOM 3630 O O . GLU A 1 484 ? 19.303 -41.157 8.623 1.00 39.00 484 GLU A O 1
ATOM 3635 N N . ARG A 1 485 ? 18.611 -43.174 9.327 1.00 39.22 485 ARG A N 1
ATOM 3636 C CA . ARG A 1 485 ? 17.359 -43.223 8.548 1.00 39.22 485 ARG A CA 1
ATOM 3637 C C . ARG A 1 485 ? 16.156 -43.191 9.500 1.00 39.22 485 ARG A C 1
ATOM 3639 O O . ARG A 1 485 ? 15.845 -44.215 10.094 1.00 39.22 485 ARG A O 1
ATOM 3646 N N . GLU A 1 486 ? 15.442 -42.068 9.596 1.00 31.95 486 GLU A N 1
ATOM 3647 C CA . GLU A 1 486 ? 14.181 -41.980 10.359 1.00 31.95 486 GLU A CA 1
ATOM 3648 C C . GLU A 1 486 ? 12.933 -42.007 9.447 1.00 31.95 486 GLU A C 1
ATOM 3650 O O . GLU A 1 486 ? 12.928 -41.358 8.394 1.00 31.95 486 GLU A O 1
ATOM 3655 N N . PRO A 1 487 ? 11.847 -42.713 9.826 1.00 31.08 487 PRO A N 1
ATOM 3656 C CA . PRO A 1 487 ? 10.585 -42.706 9.096 1.00 31.08 487 PRO A CA 1
ATOM 3657 C C . PRO A 1 487 ? 9.663 -41.582 9.598 1.00 31.08 487 PRO A C 1
ATOM 3659 O O . PRO A 1 487 ? 9.084 -41.672 10.675 1.00 31.08 487 PRO A O 1
ATOM 3662 N N . ILE A 1 488 ? 9.467 -40.539 8.788 1.00 28.12 488 ILE A N 1
ATOM 3663 C CA . ILE A 1 488 ? 8.507 -39.459 9.064 1.00 28.12 488 ILE A CA 1
ATOM 3664 C C . ILE A 1 488 ? 7.264 -39.643 8.165 1.00 28.12 488 ILE A C 1
ATOM 3666 O O . ILE A 1 488 ? 7.366 -39.597 6.942 1.00 28.12 488 ILE A O 1
ATOM 3670 N N . PHE A 1 489 ? 6.112 -39.850 8.824 1.00 23.12 489 PHE A N 1
ATOM 3671 C CA . PHE A 1 489 ? 4.725 -40.078 8.355 1.00 23.12 489 PHE A CA 1
ATOM 3672 C C . PHE A 1 489 ? 4.329 -41.472 7.827 1.00 23.12 489 PHE A C 1
ATOM 3674 O O . PHE A 1 489 ? 4.319 -41.765 6.634 1.00 23.12 489 PHE A O 1
ATOM 3681 N N . ARG A 1 490 ? 3.844 -42.302 8.763 1.00 23.19 490 ARG A N 1
ATOM 3682 C CA . ARG A 1 490 ? 3.022 -43.497 8.532 1.00 23.19 490 ARG A CA 1
ATOM 3683 C C . ARG A 1 490 ? 1.544 -43.149 8.781 1.00 23.19 490 ARG A C 1
ATOM 3685 O O . ARG A 1 490 ? 1.049 -43.417 9.863 1.00 23.19 490 ARG A O 1
ATOM 3692 N N . ALA A 1 491 ? 0.865 -42.545 7.801 1.00 22.92 491 ALA A N 1
ATOM 3693 C CA . ALA A 1 491 ? -0.600 -42.598 7.640 1.00 22.92 491 ALA A CA 1
ATOM 3694 C C . ALA A 1 491 ? -1.024 -41.975 6.296 1.00 22.92 491 ALA A C 1
ATOM 3696 O O . ALA A 1 491 ? -1.377 -40.807 6.225 1.00 22.92 491 ALA A O 1
ATOM 3697 N N . LEU A 1 492 ? -0.933 -42.767 5.228 1.00 22.81 492 LEU A N 1
ATOM 3698 C CA . LEU A 1 492 ? -1.902 -42.852 4.125 1.00 22.81 492 LEU A CA 1
ATOM 3699 C C . LEU A 1 492 ? -1.429 -44.010 3.243 1.00 22.81 492 LEU A C 1
ATOM 3701 O O . LEU A 1 492 ? -0.770 -43.863 2.213 1.00 22.81 492 LEU A O 1
ATOM 3705 N N . ALA A 1 493 ? -1.700 -45.217 3.733 1.00 26.31 493 ALA A N 1
ATOM 3706 C CA . ALA A 1 493 ? -1.651 -46.404 2.906 1.00 26.31 493 ALA A CA 1
ATOM 3707 C C . ALA A 1 493 ? -2.795 -46.287 1.893 1.00 26.31 493 ALA A C 1
ATOM 3709 O O . ALA A 1 493 ? -3.938 -46.512 2.250 1.00 26.31 493 ALA A O 1
ATOM 3710 N N . HIS A 1 494 ? -2.486 -45.821 0.684 1.00 27.27 494 HIS A N 1
ATOM 3711 C CA . HIS A 1 494 ? -2.803 -46.475 -0.588 1.00 27.27 494 HIS A CA 1
ATOM 3712 C C . HIS A 1 494 ? -2.155 -45.670 -1.730 1.00 27.27 494 HIS A C 1
ATOM 3714 O O . HIS A 1 494 ? -2.724 -44.741 -2.283 1.00 27.27 494 HIS A O 1
ATOM 3720 N N . ARG A 1 495 ? -0.917 -46.078 -2.050 1.00 29.67 495 ARG A N 1
ATOM 3721 C CA . ARG A 1 495 ? -0.212 -45.938 -3.340 1.00 29.67 495 ARG A CA 1
ATOM 3722 C C . ARG A 1 495 ? -0.243 -44.552 -4.003 1.00 29.67 495 ARG A C 1
ATOM 3724 O O . ARG A 1 495 ? -0.959 -44.367 -4.973 1.00 29.67 495 ARG A O 1
ATOM 3731 N N . ILE A 1 496 ? 0.637 -43.663 -3.541 1.00 28.22 496 ILE A N 1
ATOM 3732 C CA . ILE A 1 496 ? 1.587 -42.820 -4.306 1.00 28.22 496 ILE A CA 1
ATOM 3733 C C . ILE A 1 496 ? 2.356 -42.009 -3.244 1.00 28.22 496 ILE A C 1
ATOM 3735 O O . ILE A 1 496 ? 1.738 -41.298 -2.460 1.00 28.22 496 ILE A O 1
ATOM 3739 N N . ILE A 1 497 ? 3.689 -42.131 -3.169 1.00 25.34 497 ILE A N 1
ATOM 3740 C CA . ILE A 1 497 ? 4.524 -41.294 -2.284 1.00 25.34 497 ILE A CA 1
ATOM 3741 C C . ILE A 1 497 ? 5.583 -40.578 -3.120 1.00 25.34 497 ILE A C 1
ATOM 3743 O O . ILE A 1 497 ? 6.404 -41.204 -3.793 1.00 25.34 497 ILE A O 1
ATOM 3747 N N . THR A 1 498 ? 5.546 -39.253 -3.030 1.00 28.92 498 THR A N 1
ATOM 3748 C CA . THR A 1 498 ? 6.495 -38.272 -3.548 1.00 28.92 498 THR A CA 1
ATOM 3749 C C . THR A 1 498 ? 7.602 -38.004 -2.514 1.00 28.92 498 THR A C 1
ATOM 3751 O O . THR A 1 498 ? 7.337 -37.851 -1.328 1.00 28.92 498 THR A O 1
ATOM 3754 N N . SER A 1 499 ? 8.856 -37.957 -2.984 1.00 26.73 499 SER A N 1
ATOM 3755 C CA . SER A 1 499 ? 10.075 -37.447 -2.315 1.00 26.73 499 SER A CA 1
ATOM 3756 C C . SER A 1 499 ? 10.397 -37.933 -0.884 1.00 26.73 499 SER A C 1
ATOM 3758 O O . SER A 1 499 ? 9.829 -37.468 0.101 1.00 26.73 499 SER A O 1
ATOM 3760 N N . ARG A 1 500 ? 11.427 -38.780 -0.735 1.00 31.48 500 ARG A N 1
ATOM 3761 C CA . ARG A 1 500 ? 12.070 -39.041 0.570 1.00 31.48 500 ARG A CA 1
ATOM 3762 C C . ARG A 1 500 ? 12.937 -37.841 0.989 1.00 31.48 500 ARG A C 1
ATOM 3764 O O . ARG A 1 500 ? 13.808 -37.429 0.231 1.00 31.48 500 ARG A O 1
ATOM 3771 N N . ARG A 1 501 ? 12.759 -37.332 2.215 1.00 30.39 501 ARG A N 1
ATOM 3772 C CA . ARG A 1 501 ? 13.747 -36.492 2.925 1.00 30.39 501 ARG A CA 1
ATOM 3773 C C . ARG A 1 501 ? 14.740 -37.398 3.659 1.00 30.39 501 ARG A C 1
ATOM 3775 O O . ARG A 1 501 ? 14.319 -38.333 4.330 1.00 30.39 501 ARG A O 1
ATOM 3782 N N . LEU A 1 502 ? 16.033 -37.092 3.577 1.00 27.78 502 LEU A N 1
ATOM 3783 C CA . LEU A 1 502 ? 17.069 -37.631 4.464 1.00 27.78 502 LEU A CA 1
ATOM 3784 C C . LEU A 1 502 ? 17.536 -36.493 5.384 1.00 27.78 502 LEU A C 1
ATOM 3786 O O . LEU A 1 502 ? 17.801 -35.389 4.910 1.00 27.78 502 LEU A O 1
ATOM 3790 N N . ARG A 1 503 ? 17.596 -36.741 6.695 1.00 30.61 503 ARG A N 1
ATOM 3791 C CA . ARG A 1 503 ? 18.117 -35.817 7.713 1.00 30.61 503 ARG A CA 1
ATOM 3792 C C . ARG A 1 503 ? 19.345 -36.470 8.342 1.00 30.61 503 ARG A C 1
ATOM 3794 O O . ARG A 1 503 ? 19.276 -37.632 8.713 1.00 30.61 503 ARG A O 1
ATOM 3801 N N . THR A 1 504 ? 20.436 -35.730 8.476 1.00 29.42 504 THR A N 1
ATOM 3802 C CA . THR A 1 504 ? 21.605 -36.106 9.285 1.00 29.42 504 THR A CA 1
ATOM 3803 C C . THR A 1 504 ? 21.668 -35.188 10.507 1.00 29.42 504 THR A C 1
ATOM 3805 O O . THR A 1 504 ? 21.383 -33.992 10.402 1.00 29.42 504 THR A O 1
ATOM 3808 N N . GLN A 1 505 ? 21.966 -35.745 11.681 1.00 28.30 505 GLN A N 1
ATOM 3809 C CA . GLN A 1 505 ? 22.027 -35.027 12.958 1.00 28.30 505 GLN A CA 1
ATOM 3810 C C . GLN A 1 505 ? 23.478 -35.003 13.458 1.00 28.30 505 GLN A C 1
ATOM 3812 O O . GLN A 1 505 ? 24.185 -35.996 13.336 1.00 28.30 505 GLN A O 1
ATOM 3817 N N . PHE A 1 506 ? 23.924 -33.867 14.003 1.00 29.50 506 PHE A N 1
ATOM 3818 C CA . PHE A 1 506 ? 25.276 -33.680 14.540 1.00 29.50 506 PHE A CA 1
ATOM 3819 C C . PHE A 1 506 ? 25.172 -33.307 16.026 1.00 29.50 506 PHE A C 1
ATOM 3821 O O . PHE A 1 506 ? 24.684 -32.230 16.357 1.00 29.50 506 PHE A O 1
ATOM 3828 N N . SER A 1 507 ? 25.611 -34.160 16.949 1.00 26.92 507 SER A N 1
ATOM 3829 C CA . SER A 1 507 ? 25.558 -33.853 18.387 1.00 26.92 507 SER A CA 1
ATOM 3830 C C . SER A 1 507 ? 26.646 -32.849 18.796 1.00 26.92 507 SER A C 1
ATOM 3832 O O . SER A 1 507 ? 27.825 -33.100 18.573 1.00 26.92 507 SER A O 1
ATOM 3834 N N . ARG A 1 508 ? 26.275 -31.735 19.448 1.00 27.95 508 ARG A N 1
ATOM 3835 C CA . ARG A 1 508 ? 27.202 -30.867 20.200 1.00 27.95 508 ARG A CA 1
ATOM 3836 C C . ARG A 1 508 ? 27.031 -31.115 21.696 1.00 27.95 508 ARG A C 1
ATOM 3838 O O . ARG A 1 508 ? 25.991 -30.772 22.247 1.00 27.95 508 ARG A O 1
ATOM 3845 N N . SER A 1 509 ? 28.075 -31.598 22.357 1.00 29.89 509 SER A N 1
ATOM 3846 C CA . SER A 1 509 ? 28.223 -31.520 23.813 1.00 29.89 509 SER A CA 1
ATOM 3847 C C . SER A 1 509 ? 29.641 -31.056 24.142 1.00 29.89 509 SER A C 1
ATOM 3849 O O . SER A 1 509 ? 30.572 -31.855 24.142 1.00 29.89 509 SER A O 1
ATOM 3851 N N . SER A 1 510 ? 29.823 -29.762 24.405 1.00 29.75 510 SER A N 1
ATOM 3852 C CA . SER A 1 510 ? 31.014 -29.285 25.117 1.00 29.75 510 SER A CA 1
ATOM 3853 C C . SER A 1 510 ? 30.707 -27.996 25.882 1.00 29.75 510 SER A C 1
ATOM 3855 O O . SER A 1 510 ? 30.504 -26.934 25.288 1.00 29.75 510 SER A O 1
ATOM 3857 N N . GLU A 1 511 ? 30.687 -28.108 27.207 1.00 31.56 511 GLU A N 1
ATOM 3858 C CA . GLU A 1 511 ? 30.774 -27.018 28.178 1.00 31.56 511 GLU A CA 1
ATOM 3859 C C . GLU A 1 511 ? 32.062 -26.216 27.944 1.00 31.56 511 GLU A C 1
ATOM 3861 O O . GLU A 1 511 ? 33.135 -26.655 28.342 1.00 31.56 511 GLU A O 1
ATOM 3866 N N . LYS A 1 512 ? 31.994 -25.075 27.245 1.00 28.91 512 LYS A N 1
ATOM 3867 C CA . LYS A 1 512 ? 33.046 -24.029 27.291 1.00 28.91 512 LYS A CA 1
ATOM 3868 C C . LYS A 1 512 ? 32.670 -22.687 26.652 1.00 28.91 512 LYS A C 1
ATOM 3870 O O . LYS A 1 512 ? 33.536 -21.861 26.407 1.00 28.91 512 LYS A O 1
ATOM 3875 N N . SER A 1 513 ? 31.385 -22.440 26.391 1.00 31.81 513 SER A N 1
ATOM 3876 C CA . SER A 1 513 ? 30.902 -21.182 25.796 1.00 31.81 513 SER A CA 1
ATOM 3877 C C . SER A 1 513 ? 30.033 -20.346 26.744 1.00 31.81 513 SER A C 1
ATOM 3879 O O . SER A 1 513 ? 29.242 -19.532 26.279 1.00 31.81 513 SER A O 1
ATOM 3881 N N . ARG A 1 514 ? 30.138 -20.560 28.065 1.00 30.19 514 ARG A N 1
ATOM 3882 C CA . ARG A 1 514 ? 29.492 -19.710 29.087 1.00 30.19 514 ARG A CA 1
ATOM 3883 C C . ARG A 1 514 ? 30.398 -18.604 29.639 1.00 30.19 514 ARG A C 1
ATOM 3885 O O . ARG A 1 514 ? 29.890 -17.698 30.279 1.00 30.19 514 ARG A O 1
ATOM 3892 N N . GLU A 1 515 ? 31.693 -18.621 29.336 1.00 29.69 515 GLU A N 1
ATOM 3893 C CA . GLU A 1 515 ? 32.652 -17.607 29.788 1.00 29.69 515 GLU A CA 1
ATOM 3894 C C . GLU A 1 515 ? 33.387 -17.025 28.582 1.00 29.69 515 GLU A C 1
ATOM 3896 O O . GLU A 1 515 ? 34.363 -17.587 28.102 1.00 29.69 515 GLU A O 1
ATOM 3901 N N . THR A 1 516 ? 32.841 -15.958 28.010 1.00 32.19 516 THR A N 1
ATOM 3902 C CA . THR A 1 516 ? 33.531 -14.932 27.196 1.00 32.19 516 THR A CA 1
ATOM 3903 C C . THR A 1 516 ? 32.469 -13.923 26.747 1.00 32.19 516 THR A C 1
ATOM 3905 O O . THR A 1 516 ? 32.229 -13.697 25.564 1.00 32.19 516 THR A O 1
ATOM 3908 N N . SER A 1 517 ? 31.763 -13.360 27.731 1.00 31.97 517 SER A N 1
ATOM 3909 C CA . SER A 1 517 ? 30.816 -12.251 27.570 1.00 31.97 517 SER A CA 1
ATOM 3910 C C . SER A 1 517 ? 31.467 -10.876 27.724 1.00 31.97 517 SER A C 1
ATOM 3912 O O . SER A 1 517 ? 30.805 -9.880 27.473 1.00 31.97 517 SER A O 1
ATOM 3914 N N . ASP A 1 518 ? 32.753 -10.791 28.066 1.00 30.53 518 ASP A N 1
ATOM 3915 C CA . ASP A 1 518 ? 33.425 -9.517 28.304 1.00 30.53 518 ASP A CA 1
ATOM 3916 C C . ASP A 1 518 ? 34.762 -9.473 27.572 1.00 30.53 518 ASP A C 1
ATOM 3918 O O . ASP A 1 518 ? 35.710 -10.130 27.984 1.00 30.53 518 ASP A O 1
ATOM 3922 N N . HIS A 1 519 ? 34.811 -8.707 26.477 1.00 26.92 519 HIS A N 1
ATOM 3923 C CA . HIS A 1 519 ? 35.907 -7.820 26.041 1.00 26.92 519 HIS A CA 1
ATOM 3924 C C . HIS A 1 519 ? 35.762 -7.497 24.541 1.00 26.92 519 HIS A C 1
ATOM 3926 O O . HIS A 1 519 ? 35.961 -8.341 23.668 1.00 26.92 519 HIS A O 1
ATOM 3932 N N . GLN A 1 520 ? 35.437 -6.237 24.232 1.00 28.20 520 GLN A N 1
ATOM 3933 C CA . GLN A 1 520 ? 35.619 -5.654 22.897 1.00 28.20 520 GLN A CA 1
ATOM 3934 C C . GLN A 1 520 ? 37.109 -5.583 22.546 1.00 28.20 520 GLN A C 1
ATOM 3936 O O . GLN A 1 520 ? 37.904 -5.292 23.436 1.00 28.20 520 GLN A O 1
ATOM 3941 N N . ARG A 1 521 ? 37.464 -5.711 21.254 1.00 23.39 521 ARG A N 1
ATOM 3942 C CA . ARG A 1 521 ? 38.484 -4.886 20.559 1.00 23.39 521 ARG A CA 1
ATOM 3943 C C . ARG A 1 521 ? 38.496 -5.133 19.024 1.00 23.39 521 ARG A C 1
ATOM 3945 O O . ARG A 1 521 ? 37.847 -6.069 18.565 1.00 23.39 521 ARG A O 1
ATOM 3952 N N . PRO A 1 522 ? 39.126 -4.241 18.226 1.00 27.66 522 PRO A N 1
ATOM 3953 C CA . PRO A 1 522 ? 38.624 -3.714 16.953 1.00 27.66 522 PRO A CA 1
ATOM 3954 C C . PRO A 1 522 ? 39.290 -4.365 15.731 1.00 27.66 522 PRO A C 1
ATOM 3956 O O . PRO A 1 522 ? 40.387 -4.910 15.843 1.00 27.66 522 PRO A O 1
ATOM 3959 N N . GLN A 1 523 ? 38.683 -4.256 14.543 1.00 25.78 523 GLN A N 1
ATOM 3960 C CA . GLN A 1 523 ? 39.344 -4.665 13.299 1.00 25.78 523 GLN A CA 1
ATOM 3961 C C . GLN A 1 523 ? 39.678 -3.480 12.388 1.00 25.78 523 GLN A C 1
ATOM 3963 O O . GLN A 1 523 ? 38.820 -2.709 11.964 1.00 25.78 523 GLN A O 1
ATOM 3968 N N . HIS A 1 524 ? 40.985 -3.385 12.145 1.00 24.09 524 HIS A N 1
ATOM 3969 C CA . HIS A 1 524 ? 41.726 -2.477 11.285 1.00 24.09 524 HIS A CA 1
ATOM 3970 C C . HIS A 1 524 ? 41.471 -2.697 9.781 1.00 24.09 524 HIS A C 1
ATOM 3972 O O . HIS A 1 524 ? 41.329 -3.826 9.316 1.00 24.09 524 HIS A O 1
ATOM 3978 N N . GLN A 1 525 ? 41.540 -1.595 9.024 1.00 21.55 525 GLN A N 1
ATOM 3979 C CA . GLN A 1 525 ? 41.899 -1.540 7.600 1.00 21.55 525 GLN A CA 1
ATOM 3980 C C . GLN A 1 525 ? 43.263 -2.197 7.334 1.00 21.55 525 GLN A C 1
ATOM 3982 O O . GLN A 1 525 ? 44.169 -1.993 8.133 1.00 21.55 525 GLN A O 1
ATOM 3987 N N . PHE A 1 526 ? 43.459 -2.820 6.163 1.00 21.88 526 PHE A N 1
ATOM 3988 C CA . PHE A 1 526 ? 44.740 -2.749 5.438 1.00 21.88 526 PHE A CA 1
ATOM 3989 C C . PHE A 1 526 ? 44.564 -2.966 3.923 1.00 21.88 526 PHE A C 1
ATOM 3991 O O . PHE A 1 526 ? 44.099 -4.005 3.459 1.00 21.88 526 PHE A O 1
ATOM 3998 N N . SER A 1 527 ? 44.986 -1.955 3.163 1.00 20.80 527 SER A N 1
ATOM 3999 C CA . SER A 1 527 ? 45.417 -1.987 1.761 1.00 20.80 527 SER A CA 1
ATOM 4000 C C . SER A 1 527 ? 46.868 -2.480 1.644 1.00 20.80 527 SER A C 1
ATOM 4002 O O . SER A 1 527 ? 47.652 -2.226 2.556 1.00 20.80 527 SER A O 1
ATOM 4004 N N . GLY A 1 528 ? 47.289 -3.047 0.503 1.00 20.64 528 GLY A N 1
ATOM 4005 C CA . GLY A 1 528 ? 48.726 -3.188 0.209 1.00 20.64 528 GLY A CA 1
ATOM 4006 C C . GLY A 1 528 ? 49.096 -3.981 -1.050 1.00 20.64 528 GLY A C 1
ATOM 4007 O O . GLY A 1 528 ? 48.806 -5.165 -1.159 1.00 20.64 528 GLY A O 1
ATOM 4008 N N . HIS A 1 529 ? 49.779 -3.310 -1.982 1.00 20.19 529 HIS A N 1
ATOM 4009 C CA . HIS A 1 529 ? 50.408 -3.817 -3.210 1.00 20.19 529 HIS A CA 1
ATOM 4010 C C . HIS A 1 529 ? 51.950 -3.910 -3.047 1.00 20.19 529 HIS A C 1
ATOM 4012 O O . HIS A 1 529 ? 52.541 -3.095 -2.346 1.00 20.19 529 HIS A O 1
ATOM 4018 N N . SER A 1 530 ? 52.582 -4.769 -3.867 1.00 21.00 530 SER A N 1
ATOM 4019 C CA . SER A 1 530 ? 53.936 -4.660 -4.483 1.00 21.00 530 SER A CA 1
ATOM 4020 C C . SER A 1 530 ? 55.195 -5.379 -3.910 1.00 21.00 530 SER A C 1
ATOM 4022 O O . SER A 1 530 ? 55.621 -5.166 -2.786 1.00 21.00 530 SER A O 1
ATOM 4024 N N . ARG A 1 531 ? 55.796 -6.177 -4.824 1.00 21.78 531 ARG A N 1
ATOM 4025 C CA . ARG A 1 531 ? 57.200 -6.265 -5.331 1.00 21.78 531 ARG A CA 1
ATOM 4026 C C . ARG A 1 531 ? 58.427 -6.740 -4.494 1.00 21.78 531 ARG A C 1
ATOM 4028 O O . ARG A 1 531 ? 58.877 -6.086 -3.572 1.00 21.78 531 ARG A O 1
ATOM 4035 N N . THR A 1 532 ? 59.069 -7.774 -5.082 1.00 23.91 532 THR A N 1
ATOM 4036 C CA . THR A 1 532 ? 60.519 -8.052 -5.336 1.00 23.91 532 THR A CA 1
ATOM 4037 C C . THR A 1 532 ? 61.534 -8.287 -4.201 1.00 23.91 532 THR A C 1
ATOM 4039 O O . THR A 1 532 ? 61.788 -7.405 -3.397 1.00 23.91 532 THR A O 1
ATOM 4042 N N . GLY A 1 533 ? 62.262 -9.418 -4.294 1.00 22.84 533 GLY A N 1
ATOM 4043 C CA . GLY A 1 533 ? 63.564 -9.668 -3.646 1.00 22.84 533 GLY A CA 1
ATOM 4044 C C . GLY A 1 533 ? 64.051 -11.126 -3.791 1.00 22.84 533 GLY A C 1
ATOM 4045 O O . GLY A 1 533 ? 63.397 -12.040 -3.306 1.00 22.84 533 GLY A O 1
ATOM 4046 N N . HIS A 1 534 ? 65.168 -11.348 -4.496 1.00 22.23 534 HIS A N 1
ATOM 4047 C CA . HIS A 1 534 ? 65.801 -12.642 -4.829 1.00 22.23 534 HIS A CA 1
ATOM 4048 C C . HIS A 1 534 ? 66.830 -13.132 -3.783 1.00 22.23 534 HIS A C 1
ATOM 4050 O O . HIS A 1 534 ? 67.524 -12.295 -3.222 1.00 22.23 534 HIS A O 1
ATOM 4056 N N . LEU A 1 535 ? 67.026 -14.465 -3.661 1.00 21.94 535 LEU A N 1
ATOM 4057 C CA . LEU A 1 535 ? 68.314 -15.228 -3.697 1.00 21.94 535 LEU A CA 1
ATOM 4058 C C . LEU A 1 535 ? 68.063 -16.730 -3.362 1.00 21.94 535 LEU A C 1
ATOM 4060 O O . LEU A 1 535 ? 67.484 -17.020 -2.326 1.00 21.94 535 LEU A O 1
ATOM 4064 N N . ARG A 1 536 ? 68.202 -17.650 -4.347 1.00 21.39 536 ARG A N 1
ATOM 4065 C CA . ARG A 1 536 ? 69.228 -18.737 -4.529 1.00 21.39 536 ARG A CA 1
ATOM 4066 C C . ARG A 1 536 ? 69.240 -19.823 -3.419 1.00 21.39 536 ARG A C 1
ATOM 4068 O O . ARG A 1 536 ? 69.211 -19.471 -2.258 1.00 21.39 536 ARG A O 1
ATOM 4075 N N . GLN A 1 537 ? 69.320 -21.143 -3.657 1.00 22.41 537 GLN A N 1
ATOM 4076 C CA . GLN A 1 537 ? 69.868 -21.944 -4.769 1.00 22.41 537 GLN A CA 1
ATOM 4077 C C . GLN A 1 537 ? 69.360 -23.422 -4.690 1.00 22.41 537 GLN A C 1
ATOM 4079 O O . GLN A 1 537 ? 69.188 -23.930 -3.591 1.00 22.41 537 GLN A O 1
ATOM 4084 N N . HIS A 1 538 ? 69.117 -24.048 -5.860 1.00 22.41 538 HIS A N 1
ATOM 4085 C CA . HIS A 1 538 ? 69.197 -25.475 -6.297 1.00 22.41 538 HIS A CA 1
ATOM 4086 C C . HIS A 1 538 ? 69.358 -26.623 -5.260 1.00 22.41 538 HIS A C 1
ATOM 4088 O O . HIS A 1 538 ? 70.101 -26.484 -4.308 1.00 22.41 538 HIS A O 1
ATOM 4094 N N . ASN A 1 539 ? 68.854 -27.860 -5.402 1.00 22.09 539 ASN A N 1
ATOM 4095 C CA . ASN A 1 539 ? 68.355 -28.686 -6.513 1.00 22.09 539 ASN A CA 1
ATOM 4096 C C . ASN A 1 539 ? 67.720 -29.953 -5.886 1.00 22.09 539 ASN A C 1
ATOM 4098 O O . ASN A 1 539 ? 68.350 -30.531 -5.012 1.00 22.09 539 ASN A O 1
ATOM 4102 N N . LEU A 1 540 ? 66.566 -30.428 -6.372 1.00 23.73 540 LEU A N 1
ATOM 4103 C CA . LEU A 1 540 ? 66.194 -31.857 -6.473 1.00 23.73 540 LEU A CA 1
ATOM 4104 C C . LEU A 1 540 ? 64.941 -31.945 -7.369 1.00 23.73 540 LEU A C 1
ATOM 4106 O O . LEU A 1 540 ? 63.835 -31.587 -6.967 1.00 23.73 540 LEU A O 1
ATOM 4110 N N . GLN A 1 541 ? 65.144 -32.331 -8.631 1.00 24.27 541 GLN A N 1
ATOM 4111 C CA . GLN A 1 541 ? 64.105 -32.480 -9.654 1.00 24.27 541 GLN A CA 1
ATOM 4112 C C . GLN A 1 541 ? 63.502 -33.896 -9.626 1.00 24.27 541 GLN A C 1
ATOM 4114 O O . GLN A 1 541 ? 64.231 -34.882 -9.667 1.00 24.27 541 GLN A O 1
ATOM 4119 N N . GLY A 1 542 ? 62.169 -33.977 -9.654 1.00 23.33 542 GLY A N 1
ATOM 4120 C CA . GLY A 1 542 ? 61.364 -35.158 -9.994 1.00 23.33 542 GLY A CA 1
ATOM 4121 C C . GLY A 1 542 ? 60.043 -34.706 -10.656 1.00 23.33 542 GLY A C 1
ATOM 4122 O O . GLY A 1 542 ? 59.576 -33.609 -10.352 1.00 23.33 542 GLY A O 1
ATOM 4123 N N . PRO A 1 543 ? 59.465 -35.452 -11.620 1.00 27.34 543 PRO A N 1
ATOM 4124 C CA . PRO A 1 543 ? 58.734 -34.864 -12.747 1.00 27.34 543 PRO A CA 1
ATOM 4125 C C . PRO A 1 543 ? 57.217 -34.732 -12.533 1.00 27.34 543 PRO A C 1
ATOM 4127 O O . PRO A 1 543 ? 56.553 -35.670 -12.100 1.00 27.34 543 PRO A O 1
ATOM 4130 N N . VAL A 1 544 ? 56.631 -33.622 -12.997 1.00 27.44 544 VAL A N 1
ATOM 4131 C CA . VAL A 1 544 ? 55.194 -33.548 -13.314 1.00 27.44 544 VAL A CA 1
ATOM 4132 C C . VAL A 1 544 ? 55.008 -34.001 -14.764 1.00 27.44 544 VAL A C 1
ATOM 4134 O O . VAL A 1 544 ? 55.352 -33.283 -15.703 1.00 27.44 544 VAL A O 1
ATOM 4137 N N . ARG A 1 545 ? 54.463 -35.207 -14.963 1.00 28.84 545 ARG A N 1
ATOM 4138 C CA . ARG A 1 545 ? 53.985 -35.690 -16.268 1.00 28.84 545 ARG A CA 1
ATOM 4139 C C . ARG A 1 545 ? 52.518 -36.121 -16.191 1.00 28.84 545 ARG A C 1
ATOM 4141 O O . ARG A 1 545 ? 52.137 -36.924 -15.352 1.00 28.84 545 ARG A O 1
ATOM 4148 N N . ASN A 1 546 ? 51.781 -35.673 -17.210 1.00 30.91 546 ASN A N 1
ATOM 4149 C CA . ASN A 1 546 ? 50.596 -36.277 -17.832 1.00 30.91 546 ASN A CA 1
ATOM 4150 C C . ASN A 1 546 ? 49.182 -35.989 -17.286 1.00 30.91 546 ASN A C 1
ATOM 4152 O O . ASN A 1 546 ? 48.503 -36.837 -16.718 1.00 30.91 546 ASN A O 1
ATOM 4156 N N . THR A 1 547 ? 48.622 -34.890 -17.794 1.00 30.75 547 THR A N 1
ATOM 4157 C CA . THR A 1 547 ? 47.186 -34.589 -17.994 1.00 30.75 547 THR A CA 1
ATOM 4158 C C . THR A 1 547 ? 46.442 -35.559 -18.940 1.00 30.75 547 THR A C 1
ATOM 4160 O O . THR A 1 547 ? 45.278 -35.341 -19.271 1.00 30.75 547 THR A O 1
ATOM 4163 N N . ARG A 1 548 ? 47.077 -36.649 -19.397 1.00 31.28 548 ARG A N 1
ATOM 4164 C CA . ARG A 1 548 ? 46.478 -37.646 -20.309 1.00 31.28 548 ARG A CA 1
ATOM 4165 C C . ARG A 1 548 ? 45.773 -38.812 -19.601 1.00 31.28 548 ARG A C 1
ATOM 4167 O O . ARG A 1 548 ? 44.979 -39.495 -20.247 1.00 31.28 548 ARG A O 1
ATOM 4174 N N . ASP A 1 549 ? 45.976 -39.002 -18.297 1.00 31.44 549 ASP A N 1
ATOM 4175 C CA . ASP A 1 549 ? 45.395 -40.139 -17.561 1.00 31.44 549 ASP A CA 1
ATOM 4176 C C . ASP A 1 549 ? 43.959 -39.906 -17.067 1.00 31.44 549 ASP A C 1
ATOM 4178 O O . ASP A 1 549 ? 43.159 -40.844 -16.989 1.00 31.44 549 ASP A O 1
ATOM 4182 N N . LEU A 1 550 ? 43.574 -38.648 -16.843 1.00 34.50 550 LEU A N 1
ATOM 4183 C CA . LEU A 1 550 ? 42.220 -38.303 -16.399 1.00 34.50 550 LEU A CA 1
ATOM 4184 C C . LEU A 1 550 ? 41.174 -38.566 -17.500 1.00 34.50 550 LEU A C 1
ATOM 4186 O O . LEU A 1 550 ? 40.089 -39.083 -17.242 1.00 34.50 550 LEU A O 1
ATOM 4190 N N . VAL A 1 551 ? 41.538 -38.311 -18.762 1.00 33.66 551 VAL A N 1
ATOM 4191 C CA . VAL A 1 551 ? 40.648 -38.493 -19.923 1.00 33.66 551 VAL A CA 1
ATOM 4192 C C . VAL A 1 551 ? 40.484 -39.975 -20.302 1.00 33.66 551 VAL A C 1
ATOM 4194 O O . VAL A 1 551 ? 39.436 -40.368 -20.821 1.00 33.66 551 VAL A O 1
ATOM 4197 N N . ARG A 1 552 ? 41.469 -40.838 -20.002 1.00 33.53 552 ARG A N 1
ATOM 4198 C CA . ARG A 1 552 ? 41.341 -42.295 -20.203 1.00 33.53 552 ARG A CA 1
ATOM 4199 C C . ARG A 1 552 ? 40.474 -42.967 -19.137 1.00 33.53 552 ARG A C 1
ATOM 4201 O O . ARG A 1 552 ? 39.745 -43.897 -19.484 1.00 33.53 552 ARG A O 1
ATOM 4208 N N . ARG A 1 553 ? 40.486 -42.494 -17.883 1.00 35.16 553 ARG A N 1
ATOM 4209 C CA . ARG A 1 553 ? 39.677 -43.087 -16.798 1.00 35.16 553 ARG A CA 1
ATOM 4210 C C . ARG A 1 553 ? 38.176 -42.825 -16.949 1.00 35.16 553 ARG A C 1
ATOM 4212 O O . ARG A 1 553 ? 37.394 -43.740 -16.710 1.00 35.16 553 ARG A O 1
ATOM 4219 N N . CYS A 1 554 ? 37.764 -41.677 -17.491 1.00 32.81 554 CYS A N 1
ATOM 4220 C CA . CYS A 1 554 ? 36.340 -41.416 -17.747 1.00 32.81 554 CYS A CA 1
ATOM 4221 C C . CYS A 1 554 ? 35.741 -42.254 -18.895 1.00 32.81 554 CYS A C 1
ATOM 4223 O O . CYS A 1 554 ? 34.532 -42.452 -18.938 1.00 32.81 554 CYS A O 1
ATOM 4225 N N . ARG A 1 555 ? 36.556 -42.798 -19.814 1.00 32.72 555 ARG A N 1
ATOM 4226 C CA . ARG A 1 555 ? 36.063 -43.653 -20.915 1.00 32.72 555 ARG A CA 1
ATOM 4227 C C . ARG A 1 555 ? 35.825 -45.117 -20.527 1.00 32.72 555 ARG A C 1
ATOM 4229 O O . ARG A 1 555 ? 35.116 -45.801 -21.259 1.00 32.72 555 ARG A O 1
ATOM 4236 N N . ARG A 1 556 ? 36.369 -45.606 -19.404 1.00 32.81 556 ARG A N 1
ATOM 4237 C CA . ARG A 1 556 ? 36.117 -46.984 -18.925 1.00 32.81 556 ARG A CA 1
ATOM 4238 C C . ARG A 1 556 ? 34.802 -47.135 -18.152 1.00 32.81 556 ARG A C 1
ATOM 4240 O O . ARG A 1 556 ? 34.267 -48.232 -18.127 1.00 32.81 556 ARG A O 1
ATOM 4247 N N . LEU A 1 557 ? 34.240 -46.048 -17.620 1.00 31.05 557 LEU A N 1
ATOM 4248 C CA . LEU A 1 557 ? 32.970 -46.059 -16.877 1.00 31.05 557 LEU A CA 1
ATOM 4249 C C . LEU A 1 557 ? 31.706 -46.109 -17.761 1.00 31.05 557 LEU A C 1
ATOM 4251 O O . LEU A 1 557 ? 30.612 -46.238 -17.233 1.00 31.05 557 LEU A O 1
ATOM 4255 N N . MET A 1 558 ? 31.830 -46.048 -19.095 1.00 30.22 558 MET A N 1
ATOM 4256 C CA . MET A 1 558 ? 30.688 -46.131 -20.029 1.00 30.22 558 MET A CA 1
ATOM 4257 C C . MET A 1 558 ? 30.672 -47.404 -20.896 1.00 30.22 558 MET A C 1
ATOM 4259 O O . MET A 1 558 ? 30.091 -47.414 -21.978 1.00 30.22 558 MET A O 1
ATOM 4263 N N . ARG A 1 559 ? 31.316 -48.493 -20.456 1.00 33.31 559 ARG A N 1
ATOM 4264 C CA . ARG A 1 559 ? 31.238 -49.809 -21.118 1.00 33.31 559 ARG A CA 1
ATOM 4265 C C . ARG A 1 559 ? 30.923 -50.911 -20.110 1.00 33.31 559 ARG A C 1
ATOM 4267 O O . ARG A 1 559 ? 31.779 -51.733 -19.813 1.00 33.31 559 ARG A O 1
ATOM 4274 N N . ALA A 1 560 ? 29.704 -50.911 -19.590 1.00 32.97 560 ALA A N 1
ATOM 4275 C CA . ALA A 1 560 ? 29.118 -52.069 -18.923 1.00 32.97 560 ALA A CA 1
ATOM 4276 C C . ALA A 1 560 ? 27.590 -51.949 -18.955 1.00 32.97 560 ALA A C 1
ATOM 4278 O O . ALA A 1 560 ? 26.965 -51.641 -17.953 1.00 32.97 560 ALA A O 1
ATOM 4279 N N . PHE A 1 561 ? 27.002 -52.152 -20.131 1.00 30.33 561 PHE A N 1
ATOM 4280 C CA . PHE A 1 561 ? 25.611 -52.583 -20.244 1.00 30.33 561 PHE A CA 1
ATOM 4281 C C . PHE A 1 561 ? 25.549 -53.594 -21.390 1.00 30.33 561 PHE A C 1
ATOM 4283 O O . PHE A 1 561 ? 25.811 -53.211 -22.536 1.00 30.33 561 PHE A O 1
ATOM 4290 N N . PRO A 1 562 ? 25.293 -54.883 -21.109 1.00 30.42 562 PRO A N 1
ATOM 4291 C CA . PRO A 1 562 ? 24.952 -55.828 -22.150 1.00 30.42 562 PRO A CA 1
ATOM 4292 C C . PRO A 1 562 ? 23.534 -55.518 -22.633 1.00 30.42 562 PRO A C 1
ATOM 4294 O O . PRO A 1 562 ? 22.605 -55.339 -21.849 1.00 30.42 562 PRO A O 1
ATOM 4297 N N . VAL A 1 563 ? 23.407 -55.428 -23.950 1.00 34.47 563 VAL A N 1
ATOM 4298 C CA . VAL A 1 563 ? 22.134 -55.527 -24.658 1.00 34.47 563 VAL A CA 1
ATOM 4299 C C . VAL A 1 563 ? 21.836 -57.018 -24.804 1.00 34.47 563 VAL A C 1
ATOM 4301 O O . VAL A 1 563 ? 22.739 -57.740 -25.228 1.00 34.47 563 VAL A O 1
ATOM 4304 N N . GLN A 1 564 ? 20.602 -57.428 -24.491 1.00 28.45 564 GLN A N 1
ATOM 4305 C CA . GLN A 1 564 ? 19.732 -58.357 -25.246 1.00 28.45 564 GLN A CA 1
ATOM 4306 C C . GLN A 1 564 ? 18.937 -59.334 -24.362 1.00 28.45 564 GLN A C 1
ATOM 4308 O O . GLN A 1 564 ? 19.399 -59.668 -23.269 1.00 28.45 564 GLN A O 1
ATOM 4313 N N . PRO A 1 565 ? 17.816 -59.880 -24.878 1.00 37.25 565 PRO A N 1
ATOM 4314 C CA . PRO A 1 565 ? 17.124 -59.550 -26.140 1.00 37.25 565 PRO A CA 1
ATOM 4315 C C . PRO A 1 565 ? 16.006 -58.520 -25.979 1.00 37.25 565 PRO A C 1
ATOM 4317 O O . PRO A 1 565 ? 15.258 -58.605 -24.980 1.00 37.25 565 PRO A O 1
#

Sequence (565 aa):
MIATIQKGFLSGKIPAISSKSYAHRLLIAAALADRPTTVRCATVSEDILTASRVLKAMGASVERTDDGFIVEPVSTQPAYCGESGTIERFILPVACALGLDASITGHGRLPERPLSPLYEELRDHGIELSPQGVFPLKTKGRLPAGDYAIAADVSSQFIGGLLFALSVVPGTSTLTLTGRIESAPYIDMTLDVLALFGARITRSEDGRRFTVEGLERLRSPGAAEVEGDWSNSAFWLCAGALGRGVTLTGLRADSRQGDRAVVKLLEAFGAEVSMTEDAVTVRPGALRGMTVNAPQIPDLVPVLSVVAAFAEGETRFINAGRLRIKESDRLATTRQLLEDLGADVEEIPDGLIVRGRTALRGGACDGTRDHRIVMSAAVAGGSHLHTRRHQGRTGRSQIVSRLFRRLCPPRRTGLSGGLIMPYFGRNIRTAVFGQSHAAAIGVTIDGLPAGEAVDAVELEAFMARRAPEQNRMTTQRREADRPEREPIFRALAHRIITSRRLRTQFSRSSEKSRETSDHQRPQHQFSGHSRTGHLRQHNLQGPVRNTRDLVRRCRRLMRAFPVQP

Foldseek 3Di:
DDDAFAADFDEDEDAFFFALLLLLLLLLQQQQAPFKEAEFGQDDDPLSVLSCQQSVLQQWHWDQDNRGTIIGYRPDDAGAREDDLVCCLQVVLQCQQVQHFYFYFYDDCSLVFDPPPLVVQVVVQPWDWDDRSDHRITIGHHGAAEETEHEQQRDPSNVLSNLSSQQQHADKHKYFYDDDHFQVLSNVSSVVSQVQQVWDWDADPVRGMIIGRHDNGTHHPRYDYGAGHLLVVLLSLLLQQQHAKYKYFRHAPPDSRLSVCSQVVSVVQAWDWDDDRTMIMTHHGQGAADEDEPRNPLSSQLQVLLSLQAHAAKHKYAQNQNCCSPSHVSQVQSQQLQVQQPWDWDRDNRIIMGTYDNATNDHDGDCSPPPSSVSSSNSNNHGDHPPPDDPDDDDPPPDPPPPPPPDDDDDDDDDDDDDDDDDDDDFWDKDWDDDPDDQFIWIDIPRDDPPDDDDQVVVQVVVVVVDPPPDPPDDDDDDHFHFDDDDDDDPDPDDDDDDDDGGGGHGDDDPDPPPDPDDDDDDDDDDDDDDDDDDDDDDDDDDDDDPPVVVVVVVVVPPDDDDDD